Protein AF-0000000075840377 (afdb_homodimer)

Sequence (662 aa):
MPSSASSLLLLLLPPFVTPHAPTPTSLGPVIALLMQPGLLPTESYVPASYVKWLELAGARVVPLSYHATDAEVDALFEQVNGALWSGGDGAVPPAARRLYTRAEEAYLRGDVFPIWGTCDGFEWLMQIAAEEDAVLTSPFDAWNISMPLNFTPAAPHSRALADAALVPVLGTSDRPRLTVLDALSRKSVTMNNHRQGVTPDDFRASSKLTSTFEILSTNRDRNGKEFVSFVEGLGGRPFWGTQWHPEKNIFEQGMQESGLPFEAMHHDSYAVAVSQYFANFFVGLCRGSTHKFLSPASESRALIYNYRTSTAMAPNFSQEYTIADSATAASMPSSASSLLLLLLPPFVTPHAPTPTSLGPVIALLMQPGLLPTESYVPASYVKWLELAGARVVPLSYHATDAEVDALFEQVNGALWSGGDGAVPPAARRLYTRAEEAYLRGDVFPIWGTCDGFEWLMQIAAEEDAVLTSPFDAWNISMPLNFTPAAPHSRALADAALVPVLGTSDRPRLTVLDALSRKSVTMNNHRQGVTPDDFRASSKLTSTFEILSTNRDRNGKEFVSFVEGLGGRPFWGTQWHPEKNIFEQGMQESGLPFEAMHHDSYAVAVSQYFANFFVGLCRGSTHKFLSPASESRALIYNYRTSTAMAPNFSQEYTIADSATAAS

Secondary structure (DSSP, 8-state):
---------------------------PPEEEEEPEE-SSTTEEEEEHHHHHHHHTTT-EEEEE-TT--HHHHHHHHTT-SEEEEPPSSPPPPHHHHHHHHHHHHHHHTT----EEEETHHHHHHHHHHHT-GGG-B----EEEEEE--EE-TTGGG-STTTTTTT-BPP--TTS---BHHHHHHHS--EEEEES-B--HHHHHH-HHHHHHEEEEEEEE-TTS-EEEEEEEESTT--EEEESSBTTHHHH---B-TTSSBSS----SHHHHHHHHHHHHHHHHHHTT-----S-HHHHHHHSGGGS-EE-TTTTT-S-EEEEE-------/---------------------------PPEEEEEPEE-SSTTEEEEEHHHHHHHHTTT-EEEEE-TT--HHHHHHHHTT-SEEEEPPSSPPPPHHHHHHHHHHHHHHHTT----EEEETHHHHHHHHHHHT-GGG-B----EEEEEE--EE-TTGGG-STTTTTTT-BPP--TTS---BHHHHHHHS--EEEEES-B--HHHHHH-HHHHHHEEEEEEEE-TTS-EEEEEEEESTT--EEEESSBTTHHHH---B-TTSSBSS----SHHHHHHHHHHHHHHHHHHTT-----S-HHHHHHHSGGGS-EE-TTTTT-S-EEEEE-------

Nearest PDB structures (foldseek):
  4l7q-assembly1_C  TM=9.167E-01  e=1.833E-32  Danio rerio
  1l9x-assembly3_C  TM=9.030E-01  e=7.098E-33  Homo sapiens
  4l8f-assembly1_C  TM=9.150E-01  e=2.514E-32  Danio rerio
  4l95-assembly3_M  TM=9.082E-01  e=7.645E-31  Danio rerio
  3h2z-assembly1_A-2  TM=5.373E-01  e=4.915E-02  Shigella flexneri 2a str. 2457T

Structure (mmCIF, N/CA/C/O backbone):
data_AF-0000000075840377-model_v1
#
loop_
_entity.id
_entity.type
_entity.pdbx_description
1 polymer 'folate gamma-glutamyl hydrolase'
#
loop_
_atom_site.group_PDB
_atom_site.id
_atom_site.type_symbol
_atom_site.label_atom_id
_atom_site.label_alt_id
_atom_site.label_comp_id
_atom_site.label_asym_id
_atom_site.label_entity_id
_atom_site.label_seq_id
_atom_site.pdbx_PDB_ins_code
_atom_site.Cartn_x
_atom_site.Cartn_y
_atom_site.Cartn_z
_atom_site.occupancy
_atom_site.B_iso_or_equiv
_atom_site.auth_seq_id
_atom_site.auth_comp_id
_atom_site.auth_asym_id
_atom_site.auth_atom_id
_atom_site.pdbx_PDB_model_num
ATOM 1 N N . MET A 1 1 ? 59.031 -18.766 -54.375 1 31.89 1 MET A N 1
ATOM 2 C CA . MET A 1 1 ? 57.625 -18.406 -54.125 1 31.89 1 MET A CA 1
ATOM 3 C C . MET A 1 1 ? 57.406 -17.938 -52.719 1 31.89 1 MET A C 1
ATOM 5 O O . MET A 1 1 ? 57.719 -18.656 -51.75 1 31.89 1 MET A O 1
ATOM 9 N N . PRO A 1 2 ? 57.5 -16.656 -52.438 1 36.53 2 PRO A N 1
ATOM 10 C CA . PRO A 1 2 ? 57.469 -16.016 -51.094 1 36.53 2 PRO A CA 1
ATOM 11 C C . PRO A 1 2 ? 56.125 -16.234 -50.375 1 36.53 2 PRO A C 1
ATOM 13 O O . PRO A 1 2 ? 55.094 -16.359 -51.031 1 36.53 2 PRO A O 1
ATOM 16 N N . SER A 1 3 ? 56.094 -17.031 -49.312 1 34.12 3 SER A N 1
ATOM 17 C CA . SER A 1 3 ? 55.031 -17.406 -48.406 1 34.12 3 SER A CA 1
ATOM 18 C C . SER A 1 3 ? 54.469 -16.172 -47.688 1 34.12 3 SER A C 1
ATOM 20 O O . SER A 1 3 ? 55.188 -15.461 -47 1 34.12 3 SER A O 1
ATOM 22 N N . SER A 1 4 ? 53.594 -15.406 -48.344 1 30.2 4 SER A N 1
ATOM 23 C CA . SER A 1 4 ? 52.938 -14.25 -47.719 1 30.2 4 SER A CA 1
ATOM 24 C C . SER A 1 4 ? 52.125 -14.656 -46.5 1 30.2 4 SER A C 1
ATOM 26 O O . SER A 1 4 ? 51.219 -15.469 -46.594 1 30.2 4 SER A O 1
ATOM 28 N N . ALA A 1 5 ? 52.75 -14.617 -45.312 1 35.06 5 ALA A N 1
ATOM 29 C CA . ALA A 1 5 ? 52.125 -14.812 -44 1 35.06 5 ALA A CA 1
ATOM 30 C C . ALA A 1 5 ? 51 -13.805 -43.781 1 35.06 5 ALA A C 1
ATOM 32 O O . ALA A 1 5 ? 51.25 -12.594 -43.75 1 35.06 5 ALA A O 1
ATOM 33 N N . SER A 1 6 ? 49.781 -14.109 -44.281 1 32.19 6 SER A N 1
ATOM 34 C CA . SER A 1 6 ? 48.625 -13.273 -44 1 32.19 6 SER A CA 1
ATOM 35 C C . SER A 1 6 ? 48.438 -13.109 -42.469 1 32.19 6 SER A C 1
ATOM 37 O O . SER A 1 6 ? 48.375 -14.102 -41.75 1 32.19 6 SER A O 1
ATOM 39 N N . SER A 1 7 ? 48.875 -12.055 -41.906 1 31.17 7 SER A N 1
ATOM 40 C CA . SER A 1 7 ? 48.656 -11.648 -40.531 1 31.17 7 SER A CA 1
ATOM 41 C C . SER A 1 7 ? 47.156 -11.594 -40.219 1 31.17 7 SER A C 1
ATOM 43 O O . SER A 1 7 ? 46.438 -10.82 -40.812 1 31.17 7 SER A O 1
ATOM 45 N N . LEU A 1 8 ? 46.594 -12.742 -39.844 1 31.89 8 LEU A N 1
ATOM 46 C CA . LEU A 1 8 ? 45.25 -12.75 -39.281 1 31.89 8 LEU A CA 1
ATOM 47 C C . LEU A 1 8 ? 45.125 -11.727 -38.156 1 31.89 8 LEU A C 1
ATOM 49 O O . LEU A 1 8 ? 45.781 -11.844 -37.125 1 31.89 8 LEU A O 1
ATOM 53 N N . LEU A 1 9 ? 44.781 -10.5 -38.469 1 31.61 9 LEU A N 1
ATOM 54 C CA . LEU A 1 9 ? 44.375 -9.523 -37.469 1 31.61 9 LEU A CA 1
ATOM 55 C C . LEU A 1 9 ? 43.281 -10.078 -36.594 1 31.61 9 LEU A C 1
ATOM 57 O O . LEU A 1 9 ? 42.156 -10.344 -37.062 1 31.61 9 LEU A O 1
ATOM 61 N N . LEU A 1 10 ? 43.656 -10.781 -35.562 1 30.34 10 LEU A N 1
ATOM 62 C CA . LEU A 1 10 ? 42.719 -11.109 -34.5 1 30.34 10 LEU A CA 1
ATOM 63 C C . LEU A 1 10 ? 42 -9.852 -34 1 30.34 10 LEU A C 1
ATOM 65 O O . LEU A 1 10 ? 42.625 -8.977 -33.375 1 30.34 10 LEU A O 1
ATOM 69 N N . LEU A 1 11 ? 41 -9.414 -34.75 1 31.67 11 LEU A N 1
ATOM 70 C CA . LEU A 1 11 ? 40.156 -8.406 -34.156 1 31.67 11 LEU A CA 1
ATOM 71 C C . LEU A 1 11 ? 39.719 -8.828 -32.75 1 31.67 11 LEU A C 1
ATOM 73 O O . LEU A 1 11 ? 39.031 -9.828 -32.562 1 31.67 11 LEU A O 1
ATOM 77 N N . LEU A 1 12 ? 40.531 -8.523 -31.766 1 32.69 12 LEU A N 1
ATOM 78 C CA . LEU A 1 12 ? 40.094 -8.578 -30.359 1 32.69 12 LEU A CA 1
ATOM 79 C C . LEU A 1 12 ? 38.75 -7.91 -30.188 1 32.69 12 LEU A C 1
ATOM 81 O O . LEU A 1 12 ? 38.625 -6.699 -30.391 1 32.69 12 LEU A O 1
ATOM 85 N N . LEU A 1 13 ? 37.688 -8.633 -30.5 1 33.94 13 LEU A N 1
ATOM 86 C CA . LEU A 1 13 ? 36.406 -8.086 -30.094 1 33.94 13 LEU A CA 1
ATOM 87 C C . LEU A 1 13 ? 36.469 -7.57 -28.656 1 33.94 13 LEU A C 1
ATOM 89 O O . LEU A 1 13 ? 37.062 -8.211 -27.781 1 33.94 13 LEU A O 1
ATOM 93 N N . PRO A 1 14 ? 36.344 -6.266 -28.438 1 35.56 14 PRO A N 1
ATOM 94 C CA . PRO A 1 14 ? 36.312 -5.789 -27.047 1 35.56 14 PRO A CA 1
ATOM 95 C C . PRO A 1 14 ? 35.469 -6.652 -26.125 1 35.56 14 PRO A C 1
ATOM 97 O O . PRO A 1 14 ? 34.531 -7.309 -26.594 1 35.56 14 PRO A O 1
ATOM 100 N N . PRO A 1 15 ? 36.031 -7.035 -25.016 1 32.56 15 PRO A N 1
ATOM 101 C CA . PRO A 1 15 ? 35.219 -7.785 -24.062 1 32.56 15 PRO A CA 1
ATOM 102 C C . PRO A 1 15 ? 33.844 -7.164 -23.859 1 32.56 15 PRO A C 1
ATOM 104 O O . PRO A 1 15 ? 33.688 -5.949 -23.984 1 32.56 15 PRO A O 1
ATOM 107 N N . PHE A 1 16 ? 32.844 -7.812 -24.25 1 30.39 16 PHE A N 1
ATOM 108 C CA . PHE A 1 16 ? 31.5 -7.441 -23.828 1 30.39 16 PHE A CA 1
ATOM 109 C C . PHE A 1 16 ? 31.484 -6.98 -22.391 1 30.39 16 PHE A C 1
ATOM 111 O O . PHE A 1 16 ? 31.797 -7.758 -21.484 1 30.39 16 PHE A O 1
ATOM 118 N N . VAL A 1 17 ? 31.719 -5.707 -22.125 1 32.12 17 VAL A N 1
ATOM 119 C CA . VAL A 1 17 ? 31.422 -5.199 -20.797 1 32.12 17 VAL A CA 1
ATOM 120 C C . VAL A 1 17 ? 30.062 -5.734 -20.328 1 32.12 17 VAL A C 1
ATOM 122 O O . VAL A 1 17 ? 29.047 -5.512 -20.984 1 32.12 17 VAL A O 1
ATOM 125 N N . THR A 1 18 ? 30.031 -6.777 -19.672 1 31.02 18 THR A N 1
ATOM 126 C CA . THR A 1 18 ? 28.812 -7.176 -18.984 1 31.02 18 THR A CA 1
ATOM 127 C C . THR A 1 18 ? 28.156 -5.977 -18.297 1 31.02 18 THR A C 1
ATOM 129 O O . THR A 1 18 ? 28.812 -5.27 -17.531 1 31.02 18 THR A O 1
ATOM 132 N N . PRO A 1 19 ? 27.281 -5.363 -18.922 1 33.09 19 PRO A N 1
ATOM 133 C CA . PRO A 1 19 ? 26.656 -4.285 -18.141 1 33.09 19 PRO A CA 1
ATOM 134 C C . PRO A 1 19 ? 26.484 -4.641 -16.672 1 33.09 19 PRO A C 1
ATOM 136 O O . PRO A 1 19 ? 25.969 -5.711 -16.344 1 33.09 19 PRO A O 1
ATOM 139 N N . HIS A 1 20 ? 27.469 -4.379 -15.875 1 34.56 20 HIS A N 1
ATOM 140 C CA . HIS A 1 20 ? 27.203 -4.457 -14.445 1 34.56 20 HIS A CA 1
ATOM 141 C C . HIS A 1 20 ? 25.781 -4.02 -14.125 1 34.56 20 HIS A C 1
ATOM 143 O O . HIS A 1 20 ? 25.328 -2.963 -14.586 1 34.56 20 HIS A O 1
ATOM 149 N N . ALA A 1 21 ? 24.891 -4.938 -13.977 1 39.38 21 ALA A N 1
ATOM 150 C CA . ALA A 1 21 ? 23.562 -4.582 -13.5 1 39.38 21 ALA A CA 1
ATOM 151 C C . ALA A 1 21 ? 23.625 -3.41 -12.523 1 39.38 21 ALA A C 1
ATOM 153 O O . ALA A 1 21 ? 24.422 -3.406 -11.594 1 39.38 21 ALA A O 1
ATOM 154 N N . PRO A 1 22 ? 23.219 -2.23 -12.898 1 40.12 22 PRO A N 1
ATOM 155 C CA . PRO A 1 22 ? 23.234 -1.128 -11.938 1 40.12 22 PRO A CA 1
ATOM 156 C C . PRO A 1 22 ? 22.891 -1.574 -10.516 1 40.12 22 PRO A C 1
ATOM 158 O O . PRO A 1 22 ? 22.109 -2.512 -10.336 1 40.12 22 PRO A O 1
ATOM 161 N N . THR A 1 23 ? 23.859 -1.555 -9.531 1 45.62 23 THR A N 1
ATOM 162 C CA . THR A 1 23 ? 23.719 -1.755 -8.094 1 45.62 23 THR A CA 1
ATOM 163 C C . THR A 1 23 ? 22.312 -1.366 -7.633 1 45.62 23 THR A C 1
ATOM 165 O O . THR A 1 23 ? 21.844 -0.27 -7.93 1 45.62 23 THR A O 1
ATOM 168 N N . PRO A 1 24 ? 21.453 -2.299 -7.441 1 49.19 24 PRO A N 1
ATOM 169 C CA . PRO A 1 24 ? 20.172 -2.01 -6.801 1 49.19 24 PRO A CA 1
ATOM 170 C C . PRO A 1 24 ? 20.281 -0.931 -5.727 1 49.19 24 PRO A C 1
ATOM 172 O O . PRO A 1 24 ? 20.812 -1.185 -4.641 1 49.19 24 PRO A O 1
ATOM 175 N N . THR A 1 25 ? 20.984 0.153 -5.93 1 50.94 25 THR A N 1
ATOM 176 C CA . THR A 1 25 ? 21.328 1.133 -4.906 1 50.94 25 THR A CA 1
ATOM 177 C C . THR A 1 25 ? 20.078 1.659 -4.215 1 50.94 25 THR A C 1
ATOM 179 O O . THR A 1 25 ? 20.172 2.387 -3.225 1 50.94 25 THR A O 1
ATOM 182 N N . SER A 1 26 ? 18.859 1.736 -4.691 1 63.12 26 SER A N 1
ATOM 183 C CA . SER A 1 26 ? 18.266 2.932 -4.113 1 63.12 26 SER A CA 1
ATOM 184 C C . SER A 1 26 ? 17.141 2.572 -3.143 1 63.12 26 SER A C 1
ATOM 186 O O . SER A 1 26 ? 16.141 1.982 -3.539 1 63.12 26 SER A O 1
ATOM 188 N N . LEU A 1 27 ? 17.5 2.332 -1.897 1 78.69 27 LEU A N 1
ATOM 189 C CA . LEU A 1 27 ? 16.484 2.293 -0.844 1 78.69 27 LEU A CA 1
ATOM 190 C C . LEU A 1 27 ? 15.523 3.469 -0.972 1 78.69 27 LEU A C 1
ATOM 192 O O . LEU A 1 27 ? 15.836 4.465 -1.624 1 78.69 27 LEU A O 1
ATOM 196 N N . GLY A 1 28 ? 14.32 3.176 -0.575 1 87.69 28 GLY A N 1
ATOM 197 C CA . GLY A 1 28 ? 13.352 4.258 -0.518 1 87.69 28 GLY A CA 1
ATOM 198 C C . GLY A 1 28 ? 13.734 5.355 0.459 1 87.69 28 GLY A C 1
ATOM 199 O O . GLY A 1 28 ? 14.609 5.156 1.307 1 87.69 28 GLY A O 1
ATOM 200 N N . PRO A 1 29 ? 13.172 6.496 0.31 1 94.06 29 PRO A N 1
ATOM 201 C CA . PRO A 1 29 ? 13.445 7.582 1.251 1 94.06 29 PRO A CA 1
ATOM 202 C C . PRO A 1 29 ? 13.031 7.246 2.682 1 94.06 29 PRO A C 1
ATOM 204 O O . PRO A 1 29 ? 12.211 6.355 2.896 1 94.06 29 PRO A O 1
ATOM 207 N N . VAL A 1 30 ? 13.68 7.891 3.604 1 96.38 30 VAL A N 1
ATOM 208 C CA . VAL A 1 30 ? 13.352 7.738 5.016 1 96.38 30 VAL A CA 1
ATOM 209 C C . VAL A 1 30 ? 12.57 8.961 5.496 1 96.38 30 VAL A C 1
ATOM 211 O O . VAL A 1 30 ? 13.031 10.094 5.363 1 96.38 30 VAL A O 1
ATOM 214 N N . ILE A 1 31 ? 11.398 8.734 6.023 1 98.5 31 ILE A N 1
ATOM 215 C CA . ILE A 1 31 ? 10.5 9.836 6.383 1 98.5 31 ILE A CA 1
ATOM 216 C C . ILE A 1 31 ? 10.273 9.836 7.891 1 98.5 31 ILE A C 1
ATOM 218 O O . ILE A 1 31 ? 9.977 8.797 8.484 1 98.5 31 ILE A O 1
ATOM 222 N N . ALA A 1 32 ? 10.438 10.977 8.547 1 98.88 32 ALA A N 1
ATOM 223 C CA . ALA A 1 32 ? 10.102 11.133 9.953 1 98.88 32 ALA A CA 1
ATOM 224 C C . ALA A 1 32 ? 8.586 11.211 10.156 1 98.88 32 ALA A C 1
ATOM 226 O O . ALA A 1 32 ? 7.906 12 9.5 1 98.88 32 ALA A O 1
ATOM 227 N N . LEU A 1 33 ? 8.117 10.375 10.969 1 98.88 33 LEU A N 1
ATOM 228 C CA . LEU A 1 33 ? 6.703 10.391 11.32 1 98.88 33 LEU A CA 1
ATOM 229 C C . LEU A 1 33 ? 6.5 10.984 12.719 1 98.88 33 LEU A C 1
ATOM 231 O O . LEU A 1 33 ? 6.785 10.328 13.719 1 98.88 33 LEU A O 1
ATOM 235 N N . LEU A 1 34 ? 6.043 12.234 12.727 1 98.81 34 LEU A N 1
ATOM 236 C CA . LEU A 1 34 ? 5.777 12.914 14 1 98.81 34 LEU A CA 1
ATOM 237 C C . LEU A 1 34 ? 4.508 12.375 14.641 1 98.81 34 LEU A C 1
ATOM 239 O O . LEU A 1 34 ? 3.426 12.453 14.055 1 98.81 34 LEU A O 1
ATOM 243 N N . MET A 1 35 ? 4.672 11.914 15.844 1 98.25 35 MET A N 1
ATOM 244 C CA . MET A 1 35 ? 3.631 11.148 16.516 1 98.25 35 MET A CA 1
ATOM 245 C C . MET A 1 35 ? 2.766 12.062 17.391 1 98.25 35 MET A C 1
ATOM 247 O O . MET A 1 35 ? 2.994 13.273 17.453 1 98.25 35 MET A O 1
ATOM 251 N N . GLN A 1 36 ? 1.737 11.516 17.938 1 97.81 36 GLN A N 1
ATOM 252 C CA . GLN A 1 36 ? 0.821 12.172 18.859 1 97.81 36 GLN A CA 1
ATOM 253 C C . GLN A 1 36 ? 1.121 11.773 20.297 1 97.81 36 GLN A C 1
ATOM 255 O O . GLN A 1 36 ? 1.769 10.758 20.547 1 97.81 36 GLN A O 1
ATOM 260 N N . PRO A 1 37 ? 0.67 12.609 21.25 1 96.31 37 PRO A N 1
ATOM 261 C CA . PRO A 1 37 ? 0.917 12.227 22.641 1 96.31 37 PRO A CA 1
ATOM 262 C C . PRO A 1 37 ? 0.154 10.969 23.047 1 96.31 37 PRO A C 1
ATOM 264 O O . PRO A 1 37 ? -1.011 10.805 22.688 1 96.31 37 PRO A O 1
ATOM 267 N N . GLY A 1 38 ? 0.853 10.109 23.734 1 92.69 38 GLY A N 1
ATOM 268 C CA . GLY A 1 38 ? 0.235 8.891 24.25 1 92.69 38 GLY A CA 1
ATOM 269 C C . GLY A 1 38 ? -0.585 9.117 25.5 1 92.69 38 GLY A C 1
ATOM 270 O O . GLY A 1 38 ? -0.9 10.258 25.844 1 92.69 38 GLY A O 1
ATOM 271 N N . LEU A 1 39 ? -1.048 7.977 26.047 1 88.31 39 LEU A N 1
ATOM 272 C CA . LEU A 1 39 ? -1.848 8.031 27.266 1 88.31 39 LEU A CA 1
ATOM 273 C C . LEU A 1 39 ? -1.008 8.508 28.438 1 88.31 39 LEU A C 1
ATOM 275 O O . LEU A 1 39 ? -1.502 9.234 29.312 1 88.31 39 LEU A O 1
ATOM 279 N N . LEU A 1 40 ? 0.258 8.086 28.422 1 88.31 40 LEU A N 1
ATOM 280 C CA . LEU A 1 40 ? 1.198 8.539 29.438 1 88.31 40 LEU A CA 1
ATOM 281 C C . LEU A 1 40 ? 2.008 9.727 28.938 1 88.31 40 LEU A C 1
ATOM 283 O O . LEU A 1 40 ? 2.285 9.836 27.734 1 88.31 40 LEU A O 1
ATOM 287 N N . PRO A 1 41 ? 2.377 10.586 29.812 1 85.94 41 PRO A N 1
ATOM 288 C CA . PRO A 1 41 ? 3.096 11.797 29.422 1 85.94 41 PRO A CA 1
ATOM 289 C C . PRO A 1 41 ? 4.43 11.5 28.734 1 85.94 41 PRO A C 1
ATOM 291 O O . PRO A 1 41 ? 4.973 12.359 28.047 1 85.94 41 PRO A O 1
ATOM 294 N N . THR A 1 42 ? 4.914 10.422 28.891 1 88.12 42 THR A N 1
ATOM 295 C CA . THR A 1 42 ? 6.215 10.094 28.312 1 88.12 42 THR A CA 1
ATOM 296 C C . THR A 1 42 ? 6.066 9.117 27.156 1 88.12 42 THR A C 1
ATOM 298 O O . THR A 1 42 ? 6.996 8.375 26.844 1 88.12 42 THR A O 1
ATOM 301 N N . GLU A 1 43 ? 4.844 9.148 26.641 1 93.25 43 GLU A N 1
ATOM 302 C CA . GLU A 1 43 ? 4.59 8.227 25.531 1 93.25 43 GLU A CA 1
ATOM 303 C C . GLU A 1 43 ? 4.062 8.961 24.312 1 93.25 43 GLU A C 1
ATOM 305 O O . GLU A 1 43 ? 3.408 10 24.438 1 93.25 43 GLU A O 1
ATOM 310 N N . SER A 1 44 ? 4.457 8.516 23.219 1 96.88 44 SER A N 1
ATOM 311 C CA . SER A 1 44 ? 3.891 8.93 21.938 1 96.88 44 SER A CA 1
ATOM 312 C C . SER A 1 44 ? 3.312 7.738 21.188 1 96.88 44 SER A C 1
ATOM 314 O O . SER A 1 44 ? 3.785 6.609 21.328 1 96.88 44 SER A O 1
ATOM 316 N N . TYR A 1 45 ? 2.293 7.988 20.422 1 96.31 45 TYR A N 1
ATOM 317 C CA . TYR A 1 45 ? 1.704 6.895 19.672 1 96.31 45 TYR A CA 1
ATOM 318 C C . TYR A 1 45 ? 1.343 7.344 18.25 1 96.31 45 TYR A C 1
ATOM 320 O O . TYR A 1 45 ? 1.255 8.547 17.984 1 96.31 45 TYR A O 1
ATOM 328 N N . VAL A 1 46 ? 1.194 6.387 17.375 1 97.06 46 VAL A N 1
ATOM 329 C CA . VAL A 1 46 ? 0.717 6.648 16.016 1 97.06 46 VAL A CA 1
ATOM 330 C C . VAL A 1 46 ? 0.022 5.406 15.469 1 97.06 46 VAL A C 1
ATOM 332 O O . VAL A 1 46 ? 0.474 4.281 15.695 1 97.06 46 VAL A O 1
ATOM 335 N N . PRO A 1 47 ? -1.151 5.594 14.859 1 96.12 47 PRO A N 1
ATOM 336 C CA . PRO A 1 47 ? -1.734 4.453 14.141 1 96.12 47 PRO A CA 1
ATOM 337 C C . PRO A 1 47 ? -0.801 3.887 13.07 1 96.12 47 PRO A C 1
ATOM 339 O O . PRO A 1 47 ? -0.118 4.645 12.375 1 96.12 47 PRO A O 1
ATOM 342 N N . ALA A 1 48 ? -0.796 2.551 12.914 1 94.69 48 ALA A N 1
ATOM 343 C CA . ALA A 1 48 ? 0.068 1.875 11.945 1 94.69 48 ALA A CA 1
ATOM 344 C C . ALA A 1 48 ? -0.312 2.242 10.516 1 94.69 48 ALA A C 1
ATOM 346 O O . ALA A 1 48 ? 0.481 2.062 9.586 1 94.69 48 ALA A O 1
ATOM 347 N N . SER A 1 49 ? -1.524 2.734 10.328 1 96.19 49 SER A N 1
ATOM 348 C CA . SER A 1 49 ? -1.981 3.119 8.992 1 96.19 49 SER A CA 1
ATOM 349 C C . SER A 1 49 ? -1.085 4.195 8.391 1 96.19 49 SER A C 1
ATOM 351 O O . SER A 1 49 ? -0.873 4.227 7.176 1 96.19 49 SER A O 1
ATOM 353 N N . TYR A 1 50 ? -0.527 5.102 9.227 1 98.38 50 TYR A N 1
ATOM 354 C CA . TYR A 1 50 ? 0.385 6.125 8.727 1 98.38 50 TYR A CA 1
ATOM 355 C C . TYR A 1 50 ? 1.672 5.496 8.203 1 98.38 50 TYR A C 1
ATOM 357 O O . TYR A 1 50 ? 2.201 5.914 7.168 1 98.38 50 TYR A O 1
ATOM 365 N N . VAL A 1 51 ? 2.156 4.535 8.953 1 97.19 51 VAL A N 1
ATOM 366 C CA . VAL A 1 51 ? 3.369 3.83 8.555 1 97.19 51 VAL A CA 1
ATOM 367 C C . VAL A 1 51 ? 3.129 3.096 7.234 1 97.19 51 VAL A C 1
ATOM 369 O O . VAL A 1 51 ? 3.9 3.246 6.285 1 97.19 51 VAL A O 1
ATOM 372 N N . LYS A 1 52 ? 2.061 2.387 7.191 1 96.31 52 LYS A N 1
ATOM 373 C CA . LYS A 1 52 ? 1.73 1.604 6.004 1 96.31 52 LYS A CA 1
ATOM 374 C C . LYS A 1 52 ? 1.494 2.508 4.797 1 96.31 52 LYS A C 1
ATOM 376 O O . LYS A 1 52 ? 1.815 2.139 3.664 1 96.31 52 LYS A O 1
ATOM 381 N N . TRP A 1 53 ? 0.939 3.631 5.047 1 98.25 53 TRP A N 1
ATOM 382 C CA . TRP A 1 53 ? 0.656 4.582 3.979 1 98.25 53 TRP A CA 1
ATOM 383 C C . TRP A 1 53 ? 1.946 5.086 3.344 1 98.25 53 TRP A C 1
ATOM 385 O O . TRP A 1 53 ? 2.045 5.191 2.119 1 98.25 53 TRP A O 1
ATOM 395 N N . LEU A 1 54 ? 2.9 5.359 4.121 1 98.12 54 LEU A N 1
ATOM 396 C CA . LEU A 1 54 ? 4.199 5.77 3.602 1 98.12 54 LEU A CA 1
ATOM 397 C C . LEU A 1 54 ? 4.902 4.605 2.912 1 98.12 54 LEU A C 1
ATOM 399 O O . LEU A 1 54 ? 5.48 4.773 1.836 1 98.12 54 LEU A O 1
ATOM 403 N N . GLU A 1 55 ? 4.742 3.451 3.465 1 96.31 55 GLU A N 1
ATOM 404 C CA . GLU A 1 55 ? 5.422 2.273 2.934 1 96.31 55 GLU A CA 1
ATOM 405 C C . GLU A 1 55 ? 4.855 1.878 1.572 1 96.31 55 GLU A C 1
ATOM 407 O O . GLU A 1 55 ? 5.586 1.388 0.708 1 96.31 55 GLU A O 1
ATOM 412 N N . LEU A 1 56 ? 3.592 2.062 1.435 1 97 56 LEU A N 1
ATOM 413 C CA . LEU A 1 56 ? 3.006 1.61 0.177 1 97 56 LEU A CA 1
ATOM 414 C C . LEU A 1 56 ? 3.592 2.381 -1.002 1 97 56 LEU A C 1
ATOM 416 O O . LEU A 1 56 ? 3.482 1.943 -2.15 1 97 56 LEU A O 1
ATOM 420 N N . ALA A 1 57 ? 4.152 3.512 -0.663 1 96.81 57 ALA A N 1
ATOM 421 C CA . ALA A 1 57 ? 4.789 4.297 -1.718 1 96.81 57 ALA A CA 1
ATOM 422 C C . ALA A 1 57 ? 6.301 4.086 -1.721 1 96.81 57 ALA A C 1
ATOM 424 O O . ALA A 1 57 ? 7.031 4.801 -2.406 1 96.81 57 ALA A O 1
ATOM 425 N N . GLY A 1 58 ? 6.797 3.176 -0.92 1 94 58 GLY A N 1
ATOM 426 C CA . GLY A 1 58 ? 8.188 2.756 -0.981 1 94 58 GLY A CA 1
ATOM 427 C C . GLY A 1 58 ? 9.062 3.428 0.063 1 94 58 GLY A C 1
ATOM 428 O O . GLY A 1 58 ? 10.289 3.295 0.033 1 94 58 GLY A O 1
ATOM 429 N N . ALA A 1 59 ? 8.445 4.133 0.94 1 96.25 59 ALA A N 1
ATOM 430 C CA . ALA A 1 59 ? 9.227 4.82 1.962 1 96.25 59 ALA A CA 1
ATOM 431 C C . ALA A 1 59 ? 9.508 3.904 3.15 1 96.25 59 ALA A C 1
ATOM 433 O O . ALA A 1 59 ? 8.867 2.859 3.297 1 96.25 59 ALA A O 1
ATOM 434 N N . ARG A 1 60 ? 10.5 4.258 3.836 1 94.62 60 ARG A N 1
ATOM 435 C CA . ARG A 1 60 ? 10.758 3.738 5.176 1 94.62 60 ARG A CA 1
ATOM 436 C C . ARG A 1 60 ? 10.484 4.801 6.234 1 94.62 60 ARG A C 1
ATOM 438 O O . ARG A 1 60 ? 10.508 6 5.941 1 94.62 60 ARG A O 1
ATOM 445 N N . VAL A 1 61 ? 10.227 4.34 7.457 1 97.25 61 VAL A N 1
ATOM 446 C CA . VAL A 1 61 ? 9.656 5.289 8.414 1 97.25 61 VAL A CA 1
ATOM 447 C C . VAL A 1 61 ? 10.516 5.32 9.68 1 97.25 61 VAL A C 1
ATOM 449 O O . VAL A 1 61 ? 10.906 4.27 10.195 1 97.25 61 VAL A O 1
ATOM 452 N N . VAL A 1 62 ? 10.781 6.465 10.156 1 97.75 62 VAL A N 1
ATOM 453 C CA . VAL A 1 62 ? 11.383 6.691 11.461 1 97.75 62 VAL A CA 1
ATOM 454 C C . VAL A 1 62 ? 10.406 7.445 12.359 1 97.75 62 VAL A C 1
ATOM 456 O O . VAL A 1 62 ? 9.906 8.508 11.984 1 97.75 62 VAL A O 1
ATOM 459 N N . PRO A 1 63 ? 10.172 6.906 13.547 1 97.81 63 PRO A N 1
ATOM 460 C CA . PRO A 1 63 ? 9.289 7.641 14.461 1 97.81 63 PRO A CA 1
ATOM 461 C C . PRO A 1 63 ? 9.969 8.859 15.086 1 97.81 63 PRO A C 1
ATOM 463 O O . PRO A 1 63 ? 11.164 8.812 15.398 1 97.81 63 PRO A O 1
ATOM 466 N N . LEU A 1 64 ? 9.266 9.867 15.148 1 98 64 LEU A N 1
ATOM 467 C CA . LEU A 1 64 ? 9.656 11.055 15.898 1 98 64 LEU A CA 1
ATOM 468 C C . LEU A 1 64 ? 8.664 11.344 17.016 1 98 64 LEU A C 1
ATOM 470 O O . LEU A 1 64 ? 7.492 11.617 16.75 1 98 64 LEU A O 1
ATOM 474 N N . SER A 1 65 ? 9.195 11.352 18.188 1 97.5 65 SER A N 1
ATOM 475 C CA . SER A 1 65 ? 8.352 11.477 19.375 1 97.5 65 SER A CA 1
ATOM 476 C C . SER A 1 65 ? 7.648 12.828 19.406 1 97.5 65 SER A C 1
ATOM 478 O O . SER A 1 65 ? 8.227 13.852 19.016 1 97.5 65 SER A O 1
ATOM 480 N N . TYR A 1 66 ? 6.422 12.82 19.938 1 97.75 66 TYR A N 1
ATOM 481 C CA . TYR A 1 66 ? 5.676 14.039 20.219 1 97.75 66 TYR A CA 1
ATOM 482 C C . TYR A 1 66 ? 6.457 14.961 21.141 1 97.75 66 TYR A C 1
ATOM 484 O O . TYR A 1 66 ? 6.348 16.188 21.062 1 97.75 66 TYR A O 1
ATOM 492 N N . HIS A 1 67 ? 7.285 14.422 21.969 1 96.69 67 HIS A N 1
ATOM 493 C CA . HIS A 1 67 ? 7.988 15.148 23.016 1 96.69 67 HIS A CA 1
ATOM 494 C C . HIS A 1 67 ? 9.461 15.352 22.656 1 96.69 67 HIS A C 1
ATOM 496 O O . HIS A 1 67 ? 10.273 15.695 23.516 1 96.69 67 HIS A O 1
ATOM 502 N N . ALA A 1 68 ? 9.766 15.109 21.453 1 96.94 68 ALA A N 1
ATOM 503 C CA . ALA A 1 68 ? 11.156 15.25 21.047 1 96.94 68 ALA A CA 1
ATOM 504 C C . ALA A 1 68 ? 11.68 16.656 21.328 1 96.94 68 ALA A C 1
ATOM 506 O O . ALA A 1 68 ? 10.961 17.641 21.125 1 96.94 68 ALA A O 1
ATOM 507 N N . THR A 1 69 ? 12.93 16.719 21.781 1 96.44 69 THR A N 1
ATOM 508 C CA . THR A 1 69 ? 13.594 18 22.016 1 96.44 69 THR A CA 1
ATOM 509 C C . THR A 1 69 ? 14.07 18.609 20.703 1 96.44 69 THR A C 1
ATOM 511 O O . THR A 1 69 ? 14.141 17.922 19.688 1 96.44 69 THR A O 1
ATOM 514 N N . ASP A 1 70 ? 14.406 19.875 20.766 1 97.81 70 ASP A N 1
ATOM 515 C CA . ASP A 1 70 ? 14.961 20.547 19.594 1 97.81 70 ASP A CA 1
ATOM 516 C C . ASP A 1 70 ? 16.203 19.828 19.078 1 97.81 70 ASP A C 1
ATOM 518 O O . ASP A 1 70 ? 16.406 19.688 17.875 1 97.81 70 ASP A O 1
ATOM 522 N N . ALA A 1 71 ? 17.031 19.391 20 1 97.31 71 ALA A N 1
ATOM 523 C CA . ALA A 1 71 ? 18.266 18.703 19.625 1 97.31 71 ALA A CA 1
ATOM 524 C C . ALA A 1 71 ? 17.969 17.391 18.906 1 97.31 71 ALA A C 1
ATOM 526 O O . ALA A 1 71 ? 18.641 17.047 17.938 1 97.31 71 ALA A O 1
ATOM 527 N N . GLU A 1 72 ? 17.016 16.688 19.375 1 96.25 72 GLU A N 1
ATOM 528 C CA . GLU A 1 72 ? 16.609 15.445 18.734 1 96.25 72 GLU A CA 1
ATOM 529 C C . GLU A 1 72 ? 16.062 15.695 17.328 1 96.25 72 GLU A C 1
ATOM 531 O O . GLU A 1 72 ? 16.359 14.945 16.391 1 96.25 72 GLU A O 1
ATOM 536 N N . VAL A 1 73 ? 15.258 16.734 17.188 1 98.31 73 VAL A N 1
ATOM 537 C CA . VAL A 1 73 ? 14.688 17.094 15.898 1 98.31 73 VAL A CA 1
ATOM 538 C C . VAL A 1 73 ? 15.805 17.469 14.93 1 98.31 73 VAL A C 1
ATOM 540 O O . VAL A 1 73 ? 15.82 17.016 13.789 1 98.31 73 VAL A O 1
ATOM 543 N N . ASP A 1 74 ? 16.734 18.297 15.398 1 98.06 74 ASP A N 1
ATOM 544 C CA . ASP A 1 74 ? 17.844 18.734 14.555 1 98.06 74 ASP A CA 1
ATOM 545 C C . ASP A 1 74 ? 18.672 17.547 14.078 1 98.06 74 ASP A C 1
ATOM 547 O O . ASP A 1 74 ? 19.078 17.484 12.914 1 98.06 74 ASP A O 1
ATOM 551 N N . ALA A 1 75 ? 18.938 16.672 14.961 1 96.44 75 ALA A N 1
ATOM 552 C CA . ALA A 1 75 ? 19.75 15.5 14.625 1 96.44 75 ALA A CA 1
ATOM 553 C C . ALA A 1 75 ? 19.031 14.633 13.586 1 96.44 75 ALA A C 1
ATOM 555 O O . ALA A 1 75 ? 19.672 14.133 12.656 1 96.44 75 ALA A O 1
ATOM 556 N N . LEU A 1 76 ? 17.797 14.469 13.758 1 97.62 76 LEU A N 1
ATOM 557 C CA . LEU A 1 76 ? 17.047 13.617 12.852 1 97.62 76 LEU A CA 1
ATOM 558 C C . LEU A 1 76 ? 16.844 14.305 11.5 1 97.62 76 LEU A C 1
ATOM 560 O O . LEU A 1 76 ? 16.859 13.656 10.461 1 97.62 76 LEU A O 1
ATOM 564 N N . PHE A 1 77 ? 16.641 15.594 11.539 1 98.25 77 PHE A N 1
ATOM 565 C CA . PHE A 1 77 ? 16.359 16.375 10.352 1 98.25 77 PHE A CA 1
ATOM 566 C C . PHE A 1 77 ? 17.422 16.156 9.281 1 98.25 77 PHE A C 1
ATOM 568 O O . PHE A 1 77 ? 17.109 16.047 8.094 1 98.25 77 PHE A O 1
ATOM 575 N N . GLU A 1 78 ? 18.594 16.031 9.648 1 96.69 78 GLU A N 1
ATOM 576 C CA . GLU A 1 78 ? 19.719 15.898 8.719 1 96.69 78 GLU A CA 1
ATOM 577 C C . GLU A 1 78 ? 19.75 14.508 8.094 1 96.69 78 GLU A C 1
ATOM 579 O O . GLU A 1 78 ? 20.453 14.281 7.098 1 96.69 78 GLU A O 1
ATOM 584 N N . GLN A 1 79 ? 18.938 13.695 8.633 1 97.19 79 GLN A N 1
ATOM 585 C CA . GLN A 1 79 ? 19.109 12.289 8.281 1 97.19 79 GLN A CA 1
ATOM 586 C C . GLN A 1 79 ? 17.875 11.75 7.555 1 97.19 79 GLN A C 1
ATOM 588 O O . GLN A 1 79 ? 17.922 10.672 6.957 1 97.19 79 GLN A O 1
ATOM 593 N N . VAL A 1 80 ? 16.828 12.438 7.57 1 98.06 80 VAL A N 1
ATOM 594 C CA . VAL A 1 80 ? 15.594 11.953 6.965 1 98.06 80 VAL A CA 1
ATOM 595 C C . VAL A 1 80 ? 15.234 12.828 5.762 1 98.06 80 VAL A C 1
ATOM 597 O O . VAL A 1 80 ? 15.758 13.93 5.609 1 98.06 80 VAL A O 1
ATOM 600 N N . ASN A 1 81 ? 14.32 12.359 4.93 1 97.56 81 ASN A N 1
ATOM 601 C CA . ASN A 1 81 ? 14.086 12.953 3.613 1 97.56 81 ASN A CA 1
ATOM 602 C C . ASN A 1 81 ? 12.789 13.75 3.576 1 97.56 81 ASN A C 1
ATOM 604 O O . ASN A 1 81 ? 12.461 14.359 2.557 1 97.56 81 ASN A O 1
ATOM 608 N N . GLY A 1 82 ? 12.047 13.805 4.578 1 98.56 82 GLY A N 1
ATOM 609 C CA . GLY A 1 82 ? 10.781 14.492 4.766 1 98.56 82 GLY A CA 1
ATOM 610 C C . GLY A 1 82 ? 10.078 14.117 6.059 1 98.56 82 GLY A C 1
ATOM 611 O O . GLY A 1 82 ? 10.625 13.367 6.871 1 98.56 82 GLY A O 1
ATOM 612 N N . ALA A 1 83 ? 8.898 14.719 6.258 1 98.94 83 ALA A N 1
ATOM 613 C CA . ALA A 1 83 ? 8.18 14.43 7.5 1 98.94 83 ALA A CA 1
ATOM 614 C C . ALA A 1 83 ? 6.672 14.398 7.266 1 98.94 83 ALA A C 1
ATOM 616 O O . ALA A 1 83 ? 6.141 15.188 6.488 1 98.94 83 ALA A O 1
ATOM 617 N N . LEU A 1 84 ? 6.094 13.445 7.863 1 98.94 84 LEU A N 1
ATOM 618 C CA . LEU A 1 84 ? 4.637 13.375 7.961 1 98.94 84 LEU A CA 1
ATOM 619 C C . LEU A 1 84 ? 4.176 13.633 9.391 1 98.94 84 LEU A C 1
ATOM 621 O O . LEU A 1 84 ? 4.703 13.047 10.336 1 98.94 84 LEU A O 1
ATOM 625 N N . TRP A 1 85 ? 3.283 14.602 9.531 1 98.88 85 TRP A N 1
ATOM 626 C CA . TRP A 1 85 ? 2.672 14.906 10.82 1 98.88 85 TRP A CA 1
ATOM 627 C C . TRP A 1 85 ? 1.3 14.25 10.938 1 98.88 85 TRP A C 1
ATOM 629 O O . TRP A 1 85 ? 0.378 14.586 10.188 1 98.88 85 TRP A O 1
ATOM 639 N N . SER A 1 86 ? 1.158 13.328 11.914 1 98.5 86 SER A N 1
ATOM 640 C CA . SER A 1 86 ? -0.044 12.508 12.016 1 98.5 86 SER A CA 1
ATOM 641 C C . SER A 1 86 ? -1.204 13.305 12.609 1 98.5 86 SER A C 1
ATOM 643 O O . SER A 1 86 ? -1.003 14.383 13.172 1 98.5 86 SER A O 1
ATOM 645 N N . GLY A 1 87 ? -2.404 12.781 12.398 1 97.94 87 GLY A N 1
ATOM 646 C CA . GLY A 1 87 ? -3.584 13.312 13.062 1 97.94 87 GLY A CA 1
ATOM 647 C C . GLY A 1 87 ? -3.697 12.891 14.516 1 97.94 87 GLY A C 1
ATOM 648 O O . GLY A 1 87 ? -2.99 11.984 14.961 1 97.94 87 GLY A O 1
ATOM 649 N N . GLY A 1 88 ? -4.605 13.492 15.172 1 96.38 88 GLY A N 1
ATOM 650 C CA . GLY A 1 88 ? -4.84 13.312 16.594 1 96.38 88 GLY A CA 1
ATOM 651 C C . GLY A 1 88 ? -5.543 14.484 17.234 1 96.38 88 GLY A C 1
ATOM 652 O O . GLY A 1 88 ? -6.445 15.086 16.641 1 96.38 88 GLY A O 1
ATOM 653 N N . ASP A 1 89 ? -5.195 14.656 18.5 1 94.12 89 ASP A N 1
ATOM 654 C CA . ASP A 1 89 ? -5.828 15.75 19.234 1 94.12 89 ASP A CA 1
ATOM 655 C C . ASP A 1 89 ? -4.82 16.469 20.141 1 94.12 89 ASP A C 1
ATOM 657 O O . ASP A 1 89 ? -5.199 17.125 21.109 1 94.12 89 ASP A O 1
ATOM 661 N N . GLY A 1 90 ? -3.605 16.359 19.797 1 95.38 90 GLY A N 1
ATOM 662 C CA . GLY A 1 90 ? -2.566 17 20.594 1 95.38 90 GLY A CA 1
ATOM 663 C C . GLY A 1 90 ? -2.371 18.469 20.234 1 95.38 90 GLY A C 1
ATOM 664 O O . GLY A 1 90 ? -2.611 18.875 19.094 1 95.38 90 GLY A O 1
ATOM 665 N N . ALA A 1 91 ? -1.931 19.234 21.25 1 96.75 91 ALA A N 1
ATOM 666 C CA . ALA A 1 91 ? -1.505 20.594 20.984 1 96.75 91 ALA A CA 1
ATOM 667 C C . ALA A 1 91 ? -0.24 20.625 20.125 1 96.75 91 ALA A C 1
ATOM 669 O O . ALA A 1 91 ? 0.443 19.609 19.984 1 96.75 91 ALA A O 1
ATOM 670 N N . VAL A 1 92 ? 0.026 21.797 19.5 1 98.31 92 VAL A N 1
ATOM 671 C CA . VAL A 1 92 ? 1.248 21.906 18.719 1 98.31 92 VAL A CA 1
ATOM 672 C C . VAL A 1 92 ? 2.459 21.594 19.594 1 98.31 92 VAL A C 1
ATOM 674 O O . VAL A 1 92 ? 2.725 22.281 20.562 1 98.31 92 VAL A O 1
ATOM 677 N N . PRO A 1 93 ? 3.16 20.578 19.25 1 97.62 93 PRO A N 1
ATOM 678 C CA . PRO A 1 93 ? 4.352 20.297 20.047 1 97.62 93 PRO A CA 1
ATOM 679 C C . PRO A 1 93 ? 5.562 21.109 19.625 1 97.62 93 PRO A C 1
ATOM 681 O O . PRO A 1 93 ? 5.652 21.547 18.484 1 97.62 93 PRO A O 1
ATOM 684 N N . PRO A 1 94 ? 6.512 21.297 20.531 1 97.62 94 PRO A N 1
ATOM 685 C CA . PRO A 1 94 ? 7.758 21.969 20.156 1 97.62 94 PRO A CA 1
ATOM 686 C C . PRO A 1 94 ? 8.461 21.297 18.984 1 97.62 94 PRO A C 1
ATOM 688 O O . PRO A 1 94 ? 9.07 21.969 18.156 1 97.62 94 PRO A O 1
ATOM 691 N N . ALA A 1 95 ? 8.352 20.016 18.875 1 97.94 95 ALA A N 1
ATOM 692 C CA . ALA A 1 95 ? 8.984 19.266 17.781 1 97.94 95 ALA A CA 1
ATOM 693 C C . ALA A 1 95 ? 8.453 19.719 16.422 1 97.94 95 ALA A C 1
ATOM 695 O O . ALA A 1 95 ? 9.219 19.844 15.469 1 97.94 95 ALA A O 1
ATOM 696 N N . ALA A 1 96 ? 7.176 19.922 16.344 1 98.75 96 ALA A N 1
ATOM 697 C CA . ALA A 1 96 ? 6.578 20.375 15.086 1 98.75 96 ALA A CA 1
ATOM 698 C C . ALA A 1 96 ? 7.086 21.766 14.719 1 98.75 96 ALA A C 1
ATOM 700 O O . ALA A 1 96 ? 7.41 22.031 13.562 1 98.75 96 ALA A O 1
ATOM 701 N N . ARG A 1 97 ? 7.141 22.672 15.711 1 98.62 97 ARG A N 1
ATOM 702 C CA . ARG A 1 97 ? 7.641 24.031 15.477 1 98.62 97 ARG A CA 1
ATOM 703 C C . ARG A 1 97 ? 9.086 24 14.984 1 98.62 97 ARG A C 1
ATOM 705 O O . ARG A 1 97 ? 9.445 24.703 14.047 1 98.62 97 ARG A O 1
ATOM 712 N N . ARG A 1 98 ? 9.867 23.188 15.664 1 98.75 98 ARG A N 1
ATOM 713 C CA . ARG A 1 98 ? 11.273 23.094 15.289 1 98.75 98 ARG A CA 1
ATOM 714 C C . ARG A 1 98 ? 11.43 22.516 13.891 1 98.75 98 ARG A C 1
ATOM 716 O O . ARG A 1 98 ? 12.227 23 13.086 1 98.75 98 ARG A O 1
ATOM 723 N N . LEU A 1 99 ? 10.734 21.453 13.594 1 98.75 99 LEU A N 1
ATOM 724 C CA . LEU A 1 99 ? 10.789 20.828 12.281 1 98.75 99 LEU A CA 1
ATOM 725 C C . LEU A 1 99 ? 10.359 21.797 11.188 1 98.75 99 LEU A C 1
ATOM 727 O O . LEU A 1 99 ? 10.977 21.859 10.117 1 98.75 99 LEU A O 1
ATOM 731 N N . TYR A 1 100 ? 9.297 22.547 11.453 1 98.75 100 TYR A N 1
ATOM 732 C CA . TYR A 1 100 ? 8.828 23.547 10.508 1 98.75 100 TYR A CA 1
ATOM 733 C C . TYR A 1 100 ? 9.914 24.578 10.211 1 98.75 100 TYR A C 1
ATOM 735 O O . TYR A 1 100 ? 10.164 24.891 9.047 1 98.75 100 TYR A O 1
ATOM 743 N N . THR A 1 101 ? 10.508 25.062 11.242 1 98.56 101 THR A N 1
ATOM 744 C CA . THR A 1 101 ? 11.57 26.062 11.094 1 98.56 101 THR A CA 1
ATOM 745 C C . THR A 1 101 ? 12.711 25.5 10.25 1 98.56 101 THR A C 1
ATOM 747 O O . THR A 1 101 ? 13.18 26.156 9.32 1 98.56 101 THR A O 1
ATOM 750 N N . ARG A 1 102 ? 13.133 24.297 10.531 1 98.69 102 ARG A N 1
ATOM 751 C CA . ARG A 1 102 ? 14.219 23.656 9.789 1 98.69 102 ARG A CA 1
ATOM 752 C C . ARG A 1 102 ? 13.836 23.438 8.328 1 98.69 102 ARG A C 1
ATOM 754 O O . ARG A 1 102 ? 14.648 23.656 7.43 1 98.69 102 ARG A O 1
ATOM 761 N N . ALA A 1 103 ? 12.648 23 8.133 1 98.62 103 ALA A N 1
ATOM 762 C CA . ALA A 1 103 ? 12.18 22.734 6.777 1 98.62 103 ALA A CA 1
ATOM 763 C C . ALA A 1 103 ? 12.078 24.031 5.973 1 98.62 103 ALA A C 1
ATOM 765 O O . ALA A 1 103 ? 12.391 24.047 4.781 1 98.62 103 ALA A O 1
ATOM 766 N N . GLU A 1 104 ? 11.602 25.094 6.605 1 98.19 104 GLU A N 1
ATOM 767 C CA . GLU A 1 104 ? 11.539 26.391 5.957 1 98.19 104 GLU A CA 1
ATOM 768 C C . GLU A 1 104 ? 12.93 26.891 5.559 1 98.19 104 GLU A C 1
ATOM 770 O O . GLU A 1 104 ? 13.125 27.375 4.445 1 98.19 104 GLU A O 1
ATOM 775 N N . GLU A 1 105 ? 13.836 26.734 6.465 1 98.19 105 GLU A N 1
ATOM 776 C CA . GLU A 1 105 ? 15.219 27.109 6.172 1 98.19 105 GLU A CA 1
ATOM 777 C C . GLU A 1 105 ? 15.773 26.297 5.012 1 98.19 105 GLU A C 1
ATOM 779 O O . GLU A 1 105 ? 16.469 26.828 4.148 1 98.19 105 GLU A O 1
ATOM 784 N N . ALA A 1 106 ? 15.516 25.078 5.02 1 98.19 106 ALA A N 1
ATOM 785 C CA . ALA A 1 106 ? 15.953 24.188 3.939 1 98.19 106 ALA A CA 1
ATOM 786 C C . ALA A 1 106 ? 15.375 24.641 2.6 1 98.19 106 ALA A C 1
ATOM 788 O O . ALA A 1 106 ? 16.094 24.719 1.599 1 98.19 106 ALA A O 1
ATOM 789 N N . TYR A 1 107 ? 14.125 24.984 2.631 1 97.31 107 TYR A N 1
ATOM 790 C CA . TYR A 1 107 ? 13.461 25.453 1.425 1 97.31 107 TYR A CA 1
ATOM 791 C C . TYR A 1 107 ? 14.133 26.703 0.875 1 97.31 107 TYR A C 1
ATOM 793 O O . TYR A 1 107 ? 14.406 26.797 -0.324 1 97.31 107 TYR A O 1
ATOM 801 N N . LEU A 1 108 ? 14.414 27.594 1.688 1 96.88 108 LEU A N 1
ATOM 802 C CA . LEU A 1 108 ? 15.016 28.859 1.284 1 96.88 108 LEU A CA 1
ATOM 803 C C . LEU A 1 108 ? 16.406 28.641 0.71 1 96.88 108 LEU A C 1
ATOM 805 O O . LEU A 1 108 ? 16.891 29.438 -0.09 1 96.88 108 LEU A O 1
ATOM 809 N N . ARG A 1 109 ? 17 27.516 0.996 1 97 109 ARG A N 1
ATOM 810 C CA . ARG A 1 109 ? 18.344 27.219 0.512 1 97 109 ARG A CA 1
ATOM 811 C C . ARG A 1 109 ? 18.297 26.234 -0.659 1 97 109 ARG A C 1
ATOM 813 O O . ARG A 1 109 ? 19.344 25.781 -1.141 1 97 109 ARG A O 1
ATOM 820 N N . GLY A 1 110 ? 17.141 25.812 -1.042 1 95.56 110 GLY A N 1
ATOM 821 C CA . GLY A 1 110 ? 17 24.875 -2.152 1 95.56 110 GLY A CA 1
ATOM 822 C C . GLY A 1 110 ? 17.188 23.438 -1.744 1 95.56 110 GLY A C 1
ATOM 823 O O . GLY A 1 110 ? 17.344 22.562 -2.596 1 95.56 110 GLY A O 1
ATOM 824 N N . ASP A 1 111 ? 17.203 23.203 -0.457 1 95.88 111 ASP A N 1
ATOM 825 C CA . ASP A 1 111 ? 17.297 21.859 0.117 1 95.88 111 ASP A CA 1
ATOM 826 C C . ASP A 1 111 ? 15.906 21.234 0.267 1 95.88 111 ASP A C 1
ATOM 828 O O . ASP A 1 111 ? 15.07 21.734 1.018 1 95.88 111 ASP A O 1
ATOM 832 N N . VAL A 1 112 ? 15.68 20.156 -0.443 1 94.12 112 VAL A N 1
ATOM 833 C CA . VAL A 1 112 ? 14.352 19.547 -0.53 1 94.12 112 VAL A CA 1
ATOM 834 C C . VAL A 1 112 ? 14.031 18.812 0.768 1 94.12 112 VAL A C 1
ATOM 836 O O . VAL A 1 112 ? 14.711 17.859 1.126 1 94.12 112 VAL A O 1
ATOM 839 N N . PHE A 1 113 ? 12.938 19.25 1.434 1 98 113 PHE A N 1
ATOM 840 C CA . PHE A 1 113 ? 12.422 18.578 2.623 1 98 113 PHE A CA 1
ATOM 841 C C . PHE A 1 113 ? 10.914 18.781 2.748 1 98 113 PHE A C 1
ATOM 843 O O . PHE A 1 113 ? 10.461 19.703 3.43 1 98 113 PHE A O 1
ATOM 850 N N . PRO A 1 114 ? 10.148 17.891 2.188 1 98.38 114 PRO A N 1
ATOM 851 C CA . PRO A 1 114 ? 8.695 18.047 2.205 1 98.38 114 PRO A CA 1
ATOM 852 C C . PRO A 1 114 ? 8.086 17.734 3.57 1 98.38 114 PRO A C 1
ATOM 854 O O . PRO A 1 114 ? 8.586 16.875 4.293 1 98.38 114 PRO A O 1
ATOM 857 N N . ILE A 1 115 ? 7.02 18.453 3.9 1 98.88 115 ILE A N 1
ATOM 858 C CA . ILE A 1 115 ? 6.188 18.172 5.066 1 98.88 115 ILE A CA 1
ATOM 859 C C . ILE A 1 115 ? 4.746 17.938 4.625 1 98.88 115 ILE A C 1
ATOM 861 O O . ILE A 1 115 ? 4.215 18.688 3.793 1 98.88 115 ILE A O 1
ATOM 865 N N . TRP A 1 116 ? 4.16 16.891 5.105 1 98.88 116 TRP A N 1
ATOM 866 C CA . TRP A 1 116 ? 2.732 16.625 4.953 1 98.88 116 TRP A CA 1
ATOM 867 C C . TRP A 1 116 ? 2.047 16.547 6.312 1 98.88 116 TRP A C 1
ATOM 869 O O . TRP A 1 116 ? 2.465 15.766 7.176 1 98.88 116 TRP A O 1
ATOM 879 N N . GLY A 1 117 ? 1.062 17.344 6.551 1 98.94 117 GLY A N 1
ATOM 880 C CA . GLY A 1 117 ? 0.258 17.281 7.762 1 98.94 117 GLY A CA 1
ATOM 881 C C . GLY A 1 117 ? -1.138 16.734 7.52 1 98.94 117 GLY A C 1
ATOM 882 O O . GLY A 1 117 ? -1.825 17.172 6.59 1 98.94 117 GLY A O 1
ATOM 883 N N . THR A 1 118 ? -1.563 15.766 8.312 1 98.88 118 THR A N 1
ATOM 884 C CA . THR A 1 118 ? -2.893 15.18 8.195 1 98.88 118 THR A CA 1
ATOM 885 C C . THR A 1 118 ? -3.738 15.508 9.422 1 98.88 118 THR A C 1
ATOM 887 O O . THR A 1 118 ? -3.312 15.266 10.555 1 98.88 118 THR A O 1
ATOM 890 N N . CYS A 1 119 ? -4.977 16.094 9.234 1 98.62 119 CYS A N 1
ATOM 891 C CA . CYS A 1 119 ? -5.953 16.406 10.266 1 98.62 119 CYS A CA 1
ATOM 892 C C . CYS A 1 119 ? -5.344 17.312 11.328 1 98.62 119 CYS A C 1
ATOM 894 O O . CYS A 1 119 ? -5.07 18.484 11.07 1 98.62 119 CYS A O 1
ATOM 896 N N . ASP A 1 120 ? -4.965 16.688 12.453 1 98.69 120 ASP A N 1
ATOM 897 C CA . ASP A 1 120 ? -4.309 17.5 13.469 1 98.69 120 ASP A CA 1
ATOM 898 C C . ASP A 1 120 ? -2.957 18.016 12.969 1 98.69 120 ASP A C 1
ATOM 900 O O . ASP A 1 120 ? -2.549 19.125 13.305 1 98.69 120 ASP A O 1
ATOM 904 N N . GLY A 1 121 ? -2.205 17.219 12.203 1 98.81 121 GLY A N 1
ATOM 905 C CA . GLY A 1 121 ? -0.983 17.688 11.57 1 98.81 121 GLY A CA 1
ATOM 906 C C . GLY A 1 121 ? -1.204 18.859 10.648 1 98.81 121 GLY A C 1
ATOM 907 O O . GLY A 1 121 ? -0.366 19.766 10.57 1 98.81 121 GLY A O 1
ATOM 908 N N . PHE A 1 122 ? -2.258 18.859 9.922 1 98.88 122 PHE A N 1
ATOM 909 C CA . PHE A 1 122 ? -2.672 20 9.125 1 98.88 122 PHE A CA 1
ATOM 910 C C . PHE A 1 122 ? -2.938 21.219 10.016 1 98.88 122 PHE A C 1
ATOM 912 O O . PHE A 1 122 ? -2.502 22.328 9.711 1 98.88 122 PHE A O 1
ATOM 919 N N . GLU A 1 123 ? -3.627 20.984 11.086 1 98.81 123 GLU A N 1
ATOM 920 C CA . GLU A 1 123 ? -3.951 22.062 12.016 1 98.81 123 GLU A CA 1
ATOM 921 C C . GLU A 1 123 ? -2.689 22.656 12.625 1 98.81 123 GLU A C 1
ATOM 923 O O . GLU A 1 123 ? -2.576 23.875 12.758 1 98.81 123 GLU A O 1
ATOM 928 N N . TRP A 1 124 ? -1.723 21.75 12.977 1 98.81 124 TRP A N 1
ATOM 929 C CA . TRP A 1 124 ? -0.437 22.234 13.469 1 98.81 124 TRP A CA 1
ATOM 930 C C . TRP A 1 124 ? 0.231 23.141 12.438 1 98.81 124 TRP A C 1
ATOM 932 O O . TRP A 1 124 ? 0.761 24.203 12.781 1 98.81 124 TRP A O 1
ATOM 942 N N . LEU A 1 125 ? 0.204 22.734 11.156 1 98.75 125 LEU A N 1
ATOM 943 C CA . LEU A 1 125 ? 0.786 23.531 10.086 1 98.75 125 LEU A CA 1
ATOM 944 C C . LEU A 1 125 ? 0.146 24.906 10.023 1 98.75 125 LEU A C 1
ATOM 946 O O . LEU A 1 125 ? 0.846 25.922 9.891 1 98.75 125 LEU A O 1
ATOM 950 N N . MET A 1 126 ? -1.151 24.969 10.109 1 98.81 126 MET A N 1
ATOM 951 C CA . MET A 1 126 ? -1.882 26.234 10.055 1 98.81 126 MET A CA 1
ATOM 952 C C . MET A 1 126 ? -1.517 27.125 11.234 1 98.81 126 MET A C 1
ATOM 954 O O . MET A 1 126 ? -1.235 28.312 11.062 1 98.81 126 MET A O 1
ATOM 958 N N . GLN A 1 127 ? -1.507 26.531 12.391 1 98.75 127 GLN A N 1
ATOM 959 C CA . GLN A 1 127 ? -1.195 27.297 13.594 1 98.75 127 GLN A CA 1
ATOM 960 C C . GLN A 1 127 ? 0.225 27.859 13.539 1 98.75 127 GLN A C 1
ATOM 962 O O . GLN A 1 127 ? 0.455 29.016 13.875 1 98.75 127 GLN A O 1
ATOM 967 N N . ILE A 1 128 ? 1.158 27 13.172 1 98.81 128 ILE A N 1
ATOM 968 C CA . ILE A 1 128 ? 2.562 27.406 13.133 1 98.81 128 ILE A CA 1
ATOM 969 C C . ILE A 1 128 ? 2.766 28.484 12.086 1 98.81 128 ILE A C 1
ATOM 971 O O . ILE A 1 128 ? 3.387 29.516 12.359 1 98.81 128 ILE A O 1
ATOM 975 N N . ALA A 1 129 ? 2.234 28.328 10.883 1 98.56 129 ALA A N 1
ATOM 976 C CA . ALA A 1 129 ? 2.406 29.297 9.797 1 98.56 129 ALA A CA 1
ATOM 977 C C . ALA A 1 129 ? 1.733 30.625 10.125 1 98.56 129 ALA A C 1
ATOM 979 O O . ALA A 1 129 ? 2.256 31.688 9.789 1 98.56 129 ALA A O 1
ATOM 980 N N . ALA A 1 130 ? 0.581 30.516 10.781 1 98.31 130 ALA A N 1
ATOM 981 C CA . ALA A 1 130 ? -0.16 31.719 11.148 1 98.31 130 ALA A CA 1
ATOM 982 C C . ALA A 1 130 ? 0.492 32.406 12.336 1 98.31 130 ALA A C 1
ATOM 984 O O . ALA A 1 130 ? 0.189 33.562 12.625 1 98.31 130 ALA A O 1
ATOM 985 N N . GLU A 1 131 ? 1.348 31.734 13.062 1 97.12 131 GLU A N 1
ATOM 986 C CA . GLU A 1 131 ? 1.941 32.188 14.312 1 97.12 131 GLU A CA 1
ATOM 987 C C . GLU A 1 131 ? 0.866 32.531 15.336 1 97.12 131 GLU A C 1
ATOM 989 O O . GLU A 1 131 ? 0.997 33.531 16.062 1 97.12 131 GLU A O 1
ATOM 994 N N . GLU A 1 132 ? -0.195 31.797 15.281 1 95.19 132 GLU A N 1
ATOM 995 C CA . GLU A 1 132 ? -1.308 32 16.203 1 95.19 132 GLU A CA 1
ATOM 996 C C . GLU A 1 132 ? -2.16 30.75 16.344 1 95.19 132 GLU A C 1
ATOM 998 O O . GLU A 1 132 ? -2.639 30.203 15.336 1 95.19 132 GLU A O 1
ATOM 1003 N N . ASP A 1 133 ? -2.416 30.344 17.516 1 92.56 133 ASP A N 1
ATOM 1004 C CA . ASP A 1 133 ? -3.244 29.172 17.766 1 92.56 133 ASP A CA 1
ATOM 1005 C C . ASP A 1 133 ? -4.715 29.453 17.484 1 92.56 133 ASP A C 1
ATOM 1007 O O . ASP A 1 133 ? -5.473 28.547 17.125 1 92.56 133 ASP A O 1
ATOM 1011 N N . ALA A 1 134 ? -5.098 30.703 17.562 1 94 134 ALA A N 1
ATOM 1012 C CA . ALA A 1 134 ? -6.5 31.109 17.484 1 94 134 ALA A CA 1
ATOM 1013 C C . ALA A 1 134 ? -7.012 31.016 16.047 1 94 134 ALA A C 1
ATOM 1015 O O . ALA A 1 134 ? -8.203 31.219 15.789 1 94 134 ALA A O 1
ATOM 1016 N N . VAL A 1 135 ? -6.176 30.625 15.109 1 97 135 VAL A N 1
ATOM 1017 C CA . VAL A 1 135 ? -6.594 30.5 13.719 1 97 135 VAL A CA 1
ATOM 1018 C C . VAL A 1 135 ? -7.555 29.328 13.57 1 97 135 VAL A C 1
ATOM 1020 O O . VAL A 1 135 ? -8.344 29.266 12.625 1 97 135 VAL A O 1
ATOM 1023 N N . LEU A 1 136 ? -7.449 28.406 14.492 1 97.25 136 LEU A N 1
ATOM 1024 C CA . LEU A 1 136 ? -8.375 27.281 14.469 1 97.25 136 LEU A CA 1
ATOM 1025 C C . LEU A 1 136 ? -9.734 27.688 15.039 1 97.25 136 LEU A C 1
ATOM 1027 O O . LEU A 1 136 ? -9.805 28.438 16.016 1 97.25 136 LEU A O 1
ATOM 1031 N N . THR A 1 137 ? -10.75 27.188 14.391 1 95.12 137 THR A N 1
ATOM 1032 C CA . THR A 1 137 ? -12.117 27.375 14.844 1 95.12 137 THR A CA 1
ATOM 1033 C C . THR A 1 137 ? -12.742 26.047 15.242 1 95.12 137 THR A C 1
ATOM 1035 O O . THR A 1 137 ? -12.461 25.016 14.633 1 95.12 137 THR A O 1
ATOM 1038 N N . SER A 1 138 ? -13.484 26.078 16.25 1 91.75 138 SER A N 1
ATOM 1039 C CA . SER A 1 138 ? -14.281 24.953 16.719 1 91.75 138 SER A CA 1
ATOM 1040 C C . SER A 1 138 ? -15.672 25.406 17.156 1 91.75 138 SER A C 1
ATOM 1042 O O . SER A 1 138 ? -15.852 26.547 17.594 1 91.75 138 SER A O 1
ATOM 1044 N N . PRO A 1 139 ? -16.766 24.609 16.984 1 95 139 PRO A N 1
ATOM 1045 C CA . PRO A 1 139 ? -16.703 23.219 16.547 1 95 139 PRO A CA 1
ATOM 1046 C C . PRO A 1 139 ? -17.109 23.047 15.078 1 95 139 PRO A C 1
ATOM 1048 O O . PRO A 1 139 ? -17.891 23.828 14.547 1 95 139 PRO A O 1
ATOM 1051 N N . PHE A 1 140 ? -16.469 22.141 14.438 1 97.75 140 PHE A N 1
ATOM 1052 C CA . PHE A 1 140 ? -16.984 21.594 13.188 1 97.75 140 PHE A CA 1
ATOM 1053 C C . PHE A 1 140 ? -17.641 20.234 13.422 1 97.75 140 PHE A C 1
ATOM 1055 O O . PHE A 1 140 ? -17.109 19.406 14.164 1 97.75 140 PHE A O 1
ATOM 1062 N N . ASP A 1 141 ? -18.859 20 12.859 1 97.88 141 ASP A N 1
ATOM 1063 C CA . ASP A 1 141 ? -19.453 18.672 12.812 1 97.88 141 ASP A CA 1
ATOM 1064 C C . ASP A 1 141 ? -18.984 17.891 11.586 1 97.88 141 ASP A C 1
ATOM 1066 O O . ASP A 1 141 ? -19.766 17.609 10.68 1 97.88 141 ASP A O 1
ATOM 1070 N N . ALA A 1 142 ? -17.781 17.594 11.586 1 97.5 142 ALA A N 1
ATOM 1071 C CA . ALA A 1 142 ? -17.141 16.891 10.477 1 97.5 142 ALA A CA 1
ATOM 1072 C C . ALA A 1 142 ? -16.422 15.633 10.953 1 97.5 142 ALA A C 1
ATOM 1074 O O . ALA A 1 142 ? -15.305 15.344 10.523 1 97.5 142 ALA A O 1
ATOM 1075 N N . TRP A 1 143 ? -17.031 14.945 11.914 1 95.12 143 TRP A N 1
ATOM 1076 C CA . TRP A 1 143 ? -16.484 13.688 12.414 1 95.12 143 TRP A CA 1
ATOM 1077 C C . TRP A 1 143 ? -17.203 12.492 11.797 1 95.12 143 TRP A C 1
ATOM 1079 O O . TRP A 1 143 ? -18.422 12.547 11.547 1 95.12 143 TRP A O 1
ATOM 1089 N N . ASN A 1 144 ? -16.375 11.484 11.484 1 94.38 144 ASN A N 1
ATOM 1090 C CA . ASN A 1 144 ? -16.859 10.227 10.938 1 94.38 144 ASN A CA 1
ATOM 1091 C C . ASN A 1 144 ? -17.734 10.445 9.695 1 94.38 144 ASN A C 1
ATOM 1093 O O . ASN A 1 144 ? -18.859 9.969 9.633 1 94.38 144 ASN A O 1
ATOM 1097 N N . ILE A 1 145 ? -17.141 11.117 8.742 1 95.94 145 ILE A N 1
ATOM 1098 C CA . ILE A 1 145 ? -17.859 11.398 7.508 1 95.94 145 ILE A CA 1
ATOM 1099 C C . ILE A 1 145 ? -16.875 11.461 6.34 1 95.94 145 ILE A C 1
ATOM 1101 O O . ILE A 1 145 ? -15.766 11.984 6.488 1 95.94 145 ILE A O 1
ATOM 1105 N N . SER A 1 146 ? -17.25 10.898 5.215 1 96.88 146 SER A N 1
ATOM 1106 C CA . SER A 1 146 ? -16.484 10.984 3.975 1 96.88 146 SER A CA 1
ATOM 1107 C C . SER A 1 146 ? -17.156 11.906 2.967 1 96.88 146 SER A C 1
ATOM 1109 O O . SER A 1 146 ? -18.375 11.906 2.836 1 96.88 146 SER A O 1
ATOM 1111 N N . MET A 1 147 ? -16.312 12.711 2.26 1 97.44 147 MET A N 1
ATOM 1112 C CA . MET A 1 147 ? -16.844 13.734 1.37 1 97.44 147 MET A CA 1
ATOM 1113 C C . MET A 1 147 ? -16.016 13.852 0.099 1 97.44 147 MET A C 1
ATOM 1115 O O . MET A 1 147 ? -14.812 13.586 0.118 1 97.44 147 MET A O 1
ATOM 1119 N N . PRO A 1 148 ? -16.734 14.227 -1.019 1 98.25 148 PRO A N 1
ATOM 1120 C CA . PRO A 1 148 ? -15.93 14.734 -2.133 1 98.25 148 PRO A CA 1
ATOM 1121 C C . PRO A 1 148 ? -15.328 16.109 -1.848 1 98.25 148 PRO A C 1
ATOM 1123 O O . PRO A 1 148 ? -15.844 16.844 -1 1 98.25 148 PRO A O 1
ATOM 1126 N N . LEU A 1 149 ? -14.312 16.469 -2.518 1 98.75 149 LEU A N 1
ATOM 1127 C CA . LEU A 1 149 ? -13.672 17.766 -2.316 1 98.75 149 LEU A CA 1
ATOM 1128 C C . LEU A 1 149 ? -14.328 18.828 -3.184 1 98.75 149 LEU A C 1
ATOM 1130 O O . LEU A 1 149 ? -14.672 18.578 -4.34 1 98.75 149 LEU A O 1
ATOM 1134 N N . ASN A 1 150 ? -14.547 19.953 -2.582 1 98.75 150 ASN A N 1
ATOM 1135 C CA . ASN A 1 150 ? -14.875 21.156 -3.344 1 98.75 150 ASN A CA 1
ATOM 1136 C C . ASN A 1 150 ? -13.617 21.922 -3.74 1 98.75 150 ASN A C 1
ATOM 1138 O O . ASN A 1 150 ? -13.094 22.719 -2.951 1 98.75 150 ASN A O 1
ATOM 1142 N N . PHE A 1 151 ? -13.227 21.766 -4.941 1 98.75 151 PHE A N 1
ATOM 1143 C CA . PHE A 1 151 ? -11.969 22.359 -5.383 1 98.75 151 PHE A CA 1
ATOM 1144 C C . PHE A 1 151 ? -12.117 23.859 -5.586 1 98.75 151 PHE A C 1
ATOM 1146 O O . PHE A 1 151 ? -13.164 24.328 -6.027 1 98.75 151 PHE A O 1
ATOM 1153 N N . THR A 1 152 ? -11.102 24.594 -5.246 1 98.62 152 THR A N 1
ATOM 1154 C CA . THR A 1 152 ? -11.039 26.031 -5.512 1 98.62 152 THR A CA 1
ATOM 1155 C C . THR A 1 152 ? -10.453 26.297 -6.895 1 98.62 152 THR A C 1
ATOM 1157 O O . THR A 1 152 ? -9.945 25.391 -7.547 1 98.62 152 THR A O 1
ATOM 1160 N N . PRO A 1 153 ? -10.445 27.547 -7.328 1 97.88 153 PRO A N 1
ATOM 1161 C CA . PRO A 1 153 ? -9.852 27.891 -8.625 1 97.88 153 PRO A CA 1
ATOM 1162 C C . PRO A 1 153 ? -8.336 27.672 -8.664 1 97.88 153 PRO A C 1
ATOM 1164 O O . PRO A 1 153 ? -7.734 27.672 -9.734 1 97.88 153 PRO A O 1
ATOM 1167 N N . ALA A 1 154 ? -7.742 27.469 -7.523 1 97.88 154 ALA A N 1
ATOM 1168 C CA . ALA A 1 154 ? -6.301 27.234 -7.461 1 97.88 154 ALA A CA 1
ATOM 1169 C C . ALA A 1 154 ? -5.961 25.781 -7.789 1 97.88 154 ALA A C 1
ATOM 1171 O O . ALA A 1 154 ? -4.82 25.469 -8.141 1 97.88 154 ALA A O 1
ATOM 1172 N N . ALA A 1 155 ? -6.887 24.875 -7.703 1 97.88 155 ALA A N 1
ATOM 1173 C CA . ALA A 1 155 ? -6.664 23.422 -7.77 1 97.88 155 ALA A CA 1
ATOM 1174 C C . ALA A 1 155 ? -6.027 23.031 -9.102 1 97.88 155 ALA A C 1
ATOM 1176 O O . ALA A 1 155 ? -5.098 22.219 -9.133 1 97.88 155 ALA A O 1
ATOM 1177 N N . PRO A 1 156 ? -6.414 23.656 -10.25 1 96.38 156 PRO A N 1
ATOM 1178 C CA . PRO A 1 156 ? -5.836 23.25 -11.539 1 96.38 156 PRO A CA 1
ATOM 1179 C C . PRO A 1 156 ? -4.348 23.578 -11.641 1 96.38 156 PRO A C 1
ATOM 1181 O O . PRO A 1 156 ? -3.652 23.047 -12.508 1 96.38 156 PRO A O 1
ATOM 1184 N N . HIS A 1 157 ? -3.863 24.422 -10.797 1 96.19 157 HIS A N 1
ATOM 1185 C CA . HIS A 1 157 ? -2.471 24.844 -10.859 1 96.19 157 HIS A CA 1
ATOM 1186 C C . HIS A 1 157 ? -1.643 24.172 -9.766 1 96.19 157 HIS A C 1
ATOM 1188 O O . HIS A 1 157 ? -0.45 24.453 -9.617 1 96.19 157 HIS A O 1
ATOM 1194 N N . SER A 1 158 ? -2.254 23.312 -9.047 1 97.62 158 SER A N 1
ATOM 1195 C CA . SER A 1 158 ? -1.621 22.641 -7.918 1 97.62 158 SER A CA 1
ATOM 1196 C C . SER A 1 158 ? -0.573 21.641 -8.391 1 97.62 158 SER A C 1
ATOM 1198 O O . SER A 1 158 ? -0.785 20.938 -9.375 1 97.62 158 SER A O 1
ATOM 1200 N N . ARG A 1 159 ? 0.554 21.594 -7.672 1 96.31 159 ARG A N 1
ATOM 1201 C CA . ARG A 1 159 ? 1.544 20.547 -7.898 1 96.31 159 ARG A CA 1
ATOM 1202 C C . ARG A 1 159 ? 1.008 19.188 -7.469 1 96.31 159 ARG A C 1
ATOM 1204 O O . ARG A 1 159 ? 1.224 18.172 -8.156 1 96.31 159 ARG A O 1
ATOM 1211 N N . ALA A 1 160 ? 0.303 19.125 -6.395 1 97.56 160 ALA A N 1
ATOM 1212 C CA . ALA A 1 160 ? -0.184 17.875 -5.812 1 97.56 160 ALA A CA 1
ATOM 1213 C C . ALA A 1 160 ? -1.28 17.266 -6.68 1 97.56 160 ALA A C 1
ATOM 1215 O O . ALA A 1 160 ? -1.506 16.047 -6.637 1 97.56 160 ALA A O 1
ATOM 1216 N N . LEU A 1 161 ? -1.941 18.078 -7.473 1 97.94 161 LEU A N 1
ATOM 1217 C CA . LEU A 1 161 ? -3.068 17.578 -8.258 1 97.94 161 LEU A CA 1
ATOM 1218 C C . LEU A 1 161 ? -2.711 17.516 -9.734 1 97.94 161 LEU A C 1
ATOM 1220 O O . LEU A 1 161 ? -3.545 17.141 -10.562 1 97.94 161 LEU A O 1
ATOM 1224 N N . ALA A 1 162 ? -1.509 17.781 -10.102 1 95 162 ALA A N 1
ATOM 1225 C CA . ALA A 1 162 ? -1.098 17.938 -11.492 1 95 162 ALA A CA 1
ATOM 1226 C C . ALA A 1 162 ? -1.366 16.656 -12.289 1 95 162 ALA A C 1
ATOM 1228 O O . ALA A 1 162 ? -1.797 16.719 -13.445 1 95 162 ALA A O 1
ATOM 1229 N N . ASP A 1 163 ? -1.158 15.5 -11.688 1 94.62 163 ASP A N 1
ATOM 1230 C CA . ASP A 1 163 ? -1.28 14.242 -12.414 1 94.62 163 ASP A CA 1
ATOM 1231 C C . ASP A 1 163 ? -2.605 13.555 -12.102 1 94.62 163 ASP A C 1
ATOM 1233 O O . ASP A 1 163 ? -2.902 12.484 -12.648 1 94.62 163 ASP A O 1
ATOM 1237 N N . ALA A 1 164 ? -3.379 14.141 -11.227 1 97.06 164 ALA A N 1
ATOM 1238 C CA . ALA A 1 164 ? -4.57 13.469 -10.711 1 97.06 164 ALA A CA 1
ATOM 1239 C C . ALA A 1 164 ? -5.582 13.219 -11.828 1 97.06 164 ALA A C 1
ATOM 1241 O O . ALA A 1 164 ? -6.344 12.25 -11.773 1 97.06 164 ALA A O 1
ATOM 1242 N N . ALA A 1 165 ? -5.57 14.031 -12.875 1 95.38 165 ALA A N 1
ATOM 1243 C CA . ALA A 1 165 ? -6.504 13.875 -13.984 1 95.38 165 ALA A CA 1
ATOM 1244 C C . ALA A 1 165 ? -6.02 12.812 -14.969 1 95.38 165 ALA A C 1
ATOM 1246 O O . ALA A 1 165 ? -6.777 12.375 -15.836 1 95.38 165 ALA A O 1
ATOM 1247 N N . LEU A 1 166 ? -4.832 12.406 -14.852 1 93.62 166 LEU A N 1
ATOM 1248 C CA . LEU A 1 166 ? -4.242 11.461 -15.797 1 93.62 166 LEU A CA 1
ATOM 1249 C C . LEU A 1 166 ? -4.27 10.047 -15.234 1 93.62 166 LEU A C 1
ATOM 1251 O O . LEU A 1 166 ? -4.125 9.07 -15.977 1 93.62 166 LEU A O 1
ATOM 1255 N N . VAL A 1 167 ? -4.367 9.914 -13.984 1 95.94 167 VAL A N 1
ATOM 1256 C CA . VAL A 1 167 ? -4.281 8.609 -13.344 1 95.94 167 VAL A CA 1
ATOM 1257 C C . VAL A 1 167 ? -5.66 7.949 -13.312 1 95.94 167 VAL A C 1
ATOM 1259 O O . VAL A 1 167 ? -6.547 8.383 -12.578 1 95.94 167 VAL A O 1
ATOM 1262 N N . PRO A 1 168 ? -5.793 6.875 -14.094 1 95.19 168 PRO A N 1
ATOM 1263 C CA . PRO A 1 168 ? -7.07 6.16 -14.031 1 95.19 168 PRO A CA 1
ATOM 1264 C C . PRO A 1 168 ? -7.211 5.312 -12.773 1 95.19 168 PRO A C 1
ATOM 1266 O O . PRO A 1 168 ? -6.227 4.758 -12.289 1 95.19 168 PRO A O 1
ATOM 1269 N N . VAL A 1 169 ? -8.422 5.254 -12.281 1 94.19 169 VAL A N 1
ATOM 1270 C CA . VAL A 1 169 ? -8.727 4.301 -11.219 1 94.19 169 VAL A CA 1
ATOM 1271 C C . VAL A 1 169 ? -8.914 2.906 -11.812 1 94.19 169 VAL A C 1
ATOM 1273 O O . VAL A 1 169 ? -9.688 2.723 -12.758 1 94.19 169 VAL A O 1
ATOM 1276 N N . LEU A 1 170 ? -8.188 1.957 -11.258 1 88.81 170 LEU A N 1
ATOM 1277 C CA . LEU A 1 170 ? -8.219 0.583 -11.75 1 88.81 170 LEU A CA 1
ATOM 1278 C C . LEU A 1 170 ? -9.18 -0.268 -10.914 1 88.81 170 LEU A C 1
ATOM 1280 O O . LEU A 1 170 ? -9.562 0.124 -9.812 1 88.81 170 LEU A O 1
ATOM 1284 N N . GLY A 1 171 ? -9.516 -1.439 -11.5 1 78.06 171 GLY A N 1
ATOM 1285 C CA . GLY A 1 171 ? -10.273 -2.432 -10.758 1 78.06 171 GLY A CA 1
ATOM 1286 C C . GLY A 1 171 ? -11.719 -2.033 -10.523 1 78.06 171 GLY A C 1
ATOM 1287 O O . GLY A 1 171 ? -12.266 -2.248 -9.445 1 78.06 171 GLY A O 1
ATOM 1288 N N . THR A 1 172 ? -12.305 -1.341 -11.531 1 71.19 172 THR A N 1
ATOM 1289 C CA . THR A 1 172 ? -13.672 -0.855 -11.383 1 71.19 172 THR A CA 1
ATOM 1290 C C . THR A 1 172 ? -14.648 -1.74 -12.156 1 71.19 172 THR A C 1
ATOM 1292 O O . THR A 1 172 ? -15.609 -1.245 -12.75 1 71.19 172 THR A O 1
ATOM 1295 N N . SER A 1 173 ? -14.562 -2.949 -12.18 1 63.25 173 SER A N 1
ATOM 1296 C CA . SER A 1 173 ? -15.344 -3.854 -13.016 1 63.25 173 SER A CA 1
ATOM 1297 C C . SER A 1 173 ? -16.828 -3.484 -12.984 1 63.25 173 SER A C 1
ATOM 1299 O O . SER A 1 173 ? -17.516 -3.582 -14 1 63.25 173 SER A O 1
ATOM 1301 N N . ASP A 1 174 ? -17.266 -3.014 -11.969 1 62.84 174 ASP A N 1
ATOM 1302 C CA . ASP A 1 174 ? -18.703 -2.777 -11.891 1 62.84 174 ASP A CA 1
ATOM 1303 C C . ASP A 1 174 ? -19 -1.292 -11.695 1 62.84 174 ASP A C 1
ATOM 1305 O O . ASP A 1 174 ? -20.109 -0.926 -11.273 1 62.84 174 ASP A O 1
ATOM 1309 N N . ARG A 1 175 ? -17.953 -0.547 -12.016 1 77.31 175 ARG A N 1
ATOM 1310 C CA . ARG A 1 175 ? -18.141 0.878 -11.758 1 77.31 175 ARG A CA 1
ATOM 1311 C C . ARG A 1 175 ? -17.547 1.717 -12.883 1 77.31 175 ARG A C 1
ATOM 1313 O O . ARG A 1 175 ? -16.719 1.23 -13.656 1 77.31 175 ARG A O 1
ATOM 1320 N N . PRO A 1 176 ? -18.062 2.961 -13.023 1 84.31 176 PRO A N 1
ATOM 1321 C CA . PRO A 1 176 ? -17.516 3.83 -14.062 1 84.31 176 PRO A CA 1
ATOM 1322 C C . PRO A 1 176 ? -16.016 4.059 -13.906 1 84.31 176 PRO A C 1
ATOM 1324 O O . PRO A 1 176 ? -15.516 4.16 -12.781 1 84.31 176 PRO A O 1
ATOM 1327 N N . ARG A 1 177 ? -15.438 4.074 -15.031 1 88.88 177 ARG A N 1
ATOM 1328 C CA . ARG A 1 177 ? -14.016 4.41 -15.016 1 88.88 177 ARG A CA 1
ATOM 1329 C C . ARG A 1 177 ? -13.812 5.898 -14.75 1 88.88 177 ARG A C 1
ATOM 1331 O O . ARG A 1 177 ? -14.367 6.746 -15.445 1 88.88 177 ARG A O 1
ATOM 1338 N N . LEU A 1 178 ? -13.164 6.262 -13.719 1 94.75 178 LEU A N 1
ATOM 1339 C CA . LEU A 1 178 ? -12.852 7.629 -13.312 1 94.75 178 LEU A CA 1
ATOM 1340 C C . LEU A 1 178 ? -11.344 7.82 -13.156 1 94.75 178 LEU A C 1
ATOM 1342 O O . LEU A 1 178 ? -10.602 6.848 -12.984 1 94.75 178 LEU A O 1
ATOM 1346 N N . THR A 1 179 ? -10.961 9.07 -13.328 1 97 179 THR A N 1
ATOM 1347 C CA . THR A 1 179 ? -9.617 9.438 -12.898 1 97 179 THR A CA 1
ATOM 1348 C C . THR A 1 179 ? -9.586 9.734 -11.398 1 97 179 THR A C 1
ATOM 1350 O O . THR A 1 179 ? -10.641 9.836 -10.766 1 97 179 THR A O 1
ATOM 1353 N N . VAL A 1 180 ? -8.391 9.859 -10.891 1 97.94 180 VAL A N 1
ATOM 1354 C CA . VAL A 1 180 ? -8.234 10.219 -9.484 1 97.94 180 VAL A CA 1
ATOM 1355 C C . VAL A 1 180 ? -8.867 11.578 -9.227 1 97.94 180 VAL A C 1
ATOM 1357 O O . VAL A 1 180 ? -9.547 11.773 -8.211 1 97.94 180 VAL A O 1
ATOM 1360 N N . LEU A 1 181 ? -8.672 12.508 -10.086 1 98.38 181 LEU A N 1
ATOM 1361 C CA . LEU A 1 181 ? -9.258 13.836 -9.922 1 98.38 181 LEU A CA 1
ATOM 1362 C C . LEU A 1 181 ? -10.781 13.75 -9.883 1 98.38 181 LEU A C 1
ATOM 1364 O O . LEU A 1 181 ? -11.422 14.391 -9.047 1 98.38 181 LEU A O 1
ATOM 1368 N N . ASP A 1 182 ? -11.344 12.914 -10.797 1 97.5 182 ASP A N 1
ATOM 1369 C CA . ASP A 1 182 ? -12.789 12.688 -10.805 1 97.5 182 ASP 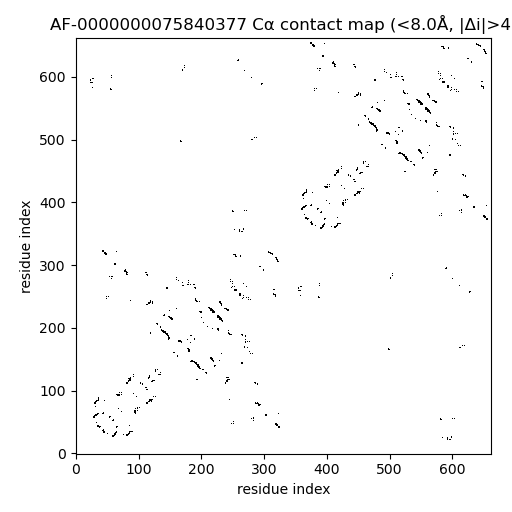A CA 1
ATOM 1370 C C . ASP A 1 182 ? -13.258 12.094 -9.484 1 97.5 182 ASP A C 1
ATOM 1372 O O . ASP A 1 182 ? -14.266 12.539 -8.922 1 97.5 182 ASP A O 1
ATOM 1376 N N . ALA A 1 183 ? -12.555 11.133 -9.055 1 97.38 183 ALA A N 1
ATOM 1377 C CA . ALA A 1 183 ? -12.922 10.484 -7.801 1 97.38 183 ALA A CA 1
ATOM 1378 C C . ALA A 1 183 ? -12.914 11.484 -6.645 1 97.38 183 ALA A C 1
ATOM 1380 O O . ALA A 1 183 ? -13.828 11.492 -5.816 1 97.38 183 ALA A O 1
ATOM 1381 N N . LEU A 1 184 ? -11.953 12.367 -6.594 1 98.38 184 LEU A N 1
ATOM 1382 C CA . LEU A 1 184 ? -11.797 13.352 -5.531 1 98.38 184 LEU A CA 1
ATOM 1383 C C . LEU A 1 184 ? -12.969 14.328 -5.512 1 98.38 184 LEU A C 1
ATOM 1385 O O . LEU A 1 184 ? -13.398 14.773 -4.445 1 98.38 184 LEU A O 1
ATOM 1389 N N . SER A 1 185 ? -13.484 14.633 -6.645 1 98 185 SER A N 1
ATOM 1390 C CA . SER A 1 185 ? -14.484 15.695 -6.738 1 98 185 SER A CA 1
ATOM 1391 C C . SER A 1 185 ? -15.898 15.117 -6.766 1 98 185 SER A C 1
ATOM 1393 O O . SER A 1 185 ? -16.875 15.828 -6.496 1 98 185 SER A O 1
ATOM 1395 N N . ARG A 1 186 ? -16.047 13.766 -7.047 1 96.62 186 ARG A N 1
ATOM 1396 C CA . ARG A 1 186 ? -17.391 13.234 -7.305 1 96.62 186 ARG A CA 1
ATOM 1397 C C . ARG A 1 186 ? -17.75 12.156 -6.297 1 96.62 186 ARG A C 1
ATOM 1399 O O . ARG A 1 186 ? -18.906 11.781 -6.176 1 96.62 186 ARG A O 1
ATOM 1406 N N . LYS A 1 187 ? -16.75 11.609 -5.723 1 95.5 187 LYS A N 1
ATOM 1407 C CA . LYS A 1 187 ? -17.016 10.492 -4.812 1 95.5 187 LYS A CA 1
ATOM 1408 C C . LYS A 1 187 ? -16.625 10.852 -3.383 1 95.5 187 LYS A C 1
ATOM 1410 O O . LYS A 1 187 ? -15.711 11.656 -3.166 1 95.5 187 LYS A O 1
ATOM 1415 N N . SER A 1 188 ? -17.297 10.305 -2.357 1 95.81 188 SER A N 1
ATOM 1416 C CA . SER A 1 188 ? -17.016 10.539 -0.944 1 95.81 188 SER A CA 1
ATOM 1417 C C . SER A 1 188 ? -15.789 9.75 -0.49 1 95.81 188 SER A C 1
ATOM 1419 O O . SER A 1 188 ? -15.891 8.883 0.381 1 95.81 188 SER A O 1
ATOM 1421 N N . VAL A 1 189 ? -14.625 10.188 -0.942 1 96.44 189 VAL A N 1
ATOM 1422 C CA . VAL A 1 189 ? -13.438 9.367 -0.765 1 96.44 189 VAL A CA 1
ATOM 1423 C C . VAL A 1 189 ? -12.492 10.023 0.242 1 96.44 189 VAL A C 1
ATOM 1425 O O . VAL A 1 189 ? -11.391 9.531 0.486 1 96.44 189 VAL A O 1
ATOM 1428 N N . THR A 1 190 ? -12.844 11.133 0.801 1 98 190 THR A N 1
ATOM 1429 C CA . THR A 1 190 ? -11.992 11.789 1.79 1 98 190 THR A CA 1
ATOM 1430 C C . THR A 1 190 ? -12.633 11.719 3.176 1 98 190 THR A C 1
ATOM 1432 O O . THR A 1 190 ? -13.609 12.414 3.449 1 98 190 THR A O 1
ATOM 1435 N N . MET A 1 191 ? -12.047 10.906 4.008 1 96.88 191 MET A N 1
ATOM 1436 C CA . MET A 1 191 ? -12.57 10.664 5.352 1 96.88 191 MET A CA 1
ATOM 1437 C C . MET A 1 191 ? -12.172 11.797 6.297 1 96.88 191 MET A C 1
ATOM 1439 O O . MET A 1 191 ? -10.992 12.133 6.398 1 96.88 191 MET A O 1
ATOM 1443 N N . ASN A 1 192 ? -13.18 12.375 6.934 1 97.69 192 ASN A N 1
ATOM 1444 C CA . ASN A 1 192 ? -12.977 13.406 7.941 1 97.69 192 ASN A CA 1
ATOM 1445 C C . ASN A 1 192 ? -13.336 12.906 9.336 1 97.69 192 ASN A C 1
ATOM 1447 O O . ASN A 1 192 ? -14.281 12.133 9.5 1 97.69 192 ASN A O 1
ATOM 1451 N N . ASN A 1 193 ? -12.609 13.32 10.273 1 96.75 193 ASN A N 1
ATOM 1452 C CA . ASN A 1 193 ? -12.797 13.008 11.688 1 96.75 193 ASN A CA 1
ATOM 1453 C C . ASN A 1 193 ? -12.273 14.125 12.578 1 96.75 193 ASN A C 1
ATOM 1455 O O . ASN A 1 193 ? -11.398 13.891 13.422 1 96.75 193 ASN A O 1
ATOM 1459 N N . HIS A 1 194 ? -12.844 15.32 12.445 1 96.81 194 HIS A N 1
ATOM 1460 C CA . HIS A 1 194 ? -12.312 16.469 13.188 1 96.81 194 HIS A CA 1
ATOM 1461 C C . HIS A 1 194 ? -13.43 17.375 13.688 1 96.81 194 HIS A C 1
ATOM 1463 O O . HIS A 1 194 ? -14.508 17.422 13.086 1 96.81 194 HIS A O 1
ATOM 1469 N N . ARG A 1 195 ? -13.07 18.031 14.773 1 96.88 195 ARG A N 1
ATOM 1470 C CA . ARG A 1 195 ? -13.961 19.031 15.352 1 96.88 195 ARG A CA 1
ATOM 1471 C C . ARG A 1 195 ? -13.344 20.422 15.273 1 96.88 195 ARG A C 1
ATOM 1473 O O . ARG A 1 195 ? -14.047 21.438 15.438 1 96.88 195 ARG A O 1
ATOM 1480 N N . GLN A 1 196 ? -12.094 20.469 15.109 1 97.38 196 GLN A N 1
ATOM 1481 C CA . GLN A 1 196 ? -11.375 21.719 14.883 1 97.38 196 GLN A CA 1
ATOM 1482 C C . GLN A 1 196 ? -10.969 21.859 13.422 1 97.38 196 GLN A C 1
ATOM 1484 O O . GLN A 1 196 ? -10.922 20.875 12.68 1 97.38 196 GLN A O 1
ATOM 1489 N N . GLY A 1 197 ? -10.742 23.047 12.977 1 98.12 197 GLY A N 1
ATOM 1490 C CA . GLY A 1 197 ? -10.305 23.344 11.625 1 98.12 197 GLY A CA 1
ATOM 1491 C C . GLY A 1 197 ? -10.156 24.828 11.352 1 98.12 197 GLY A C 1
ATOM 1492 O O . GLY A 1 197 ? -10.148 25.641 12.281 1 98.12 197 GLY A O 1
ATOM 1493 N N . VAL A 1 198 ? -9.93 25.156 10.148 1 98.69 198 VAL A N 1
ATOM 1494 C CA . VAL A 1 198 ? -9.805 26.531 9.711 1 98.69 198 VAL A CA 1
ATOM 1495 C C . VAL A 1 198 ? -10.906 26.875 8.711 1 98.69 198 VAL A C 1
ATOM 1497 O O . VAL A 1 198 ? -11.109 26.141 7.734 1 98.69 198 VAL A O 1
ATOM 1500 N N . THR A 1 199 ? -11.602 27.906 8.969 1 98.56 199 THR A N 1
ATOM 1501 C CA . THR A 1 199 ? -12.547 28.375 7.961 1 98.56 199 THR A CA 1
ATOM 1502 C C . THR A 1 199 ? -11.82 29.125 6.844 1 98.56 199 THR A C 1
ATOM 1504 O O . THR A 1 199 ? -10.742 29.672 7.059 1 98.56 199 THR A O 1
ATOM 1507 N N . PRO A 1 200 ? -12.461 29.125 5.641 1 98.38 200 PRO A N 1
ATOM 1508 C CA . PRO A 1 200 ? -11.852 29.938 4.586 1 98.38 200 PRO A CA 1
ATOM 1509 C C . PRO A 1 200 ? -11.688 31.406 4.992 1 98.38 200 PRO A C 1
ATOM 1511 O O . PRO A 1 200 ? -10.688 32.031 4.645 1 98.38 200 PRO A O 1
ATOM 1514 N N . ASP A 1 201 ? -12.609 31.938 5.742 1 97.81 201 ASP A N 1
ATOM 1515 C CA . ASP A 1 201 ? -12.531 33.344 6.176 1 97.81 201 ASP A CA 1
ATOM 1516 C C . ASP A 1 201 ? -11.375 33.531 7.145 1 97.81 201 ASP A C 1
ATOM 1518 O O . ASP A 1 201 ? -10.625 34.5 7.023 1 97.81 201 ASP A O 1
ATOM 1522 N N . ASP A 1 202 ? -11.258 32.656 8.094 1 97.62 202 ASP A N 1
ATOM 1523 C CA . ASP A 1 202 ? -10.148 32.75 9.031 1 97.62 202 ASP A CA 1
ATOM 1524 C C . ASP A 1 202 ? -8.805 32.594 8.312 1 97.62 202 ASP A C 1
ATOM 1526 O O . ASP A 1 202 ? -7.844 33.312 8.648 1 97.62 202 ASP A O 1
ATOM 1530 N N . PHE A 1 203 ? -8.734 31.719 7.391 1 98.56 203 PHE A N 1
ATOM 1531 C CA . PHE A 1 203 ? -7.535 31.547 6.582 1 98.56 203 PHE A CA 1
ATOM 1532 C C . PHE A 1 203 ? -7.18 32.844 5.852 1 98.56 203 PHE A C 1
ATOM 1534 O O . PHE A 1 203 ? -6.043 33.312 5.93 1 98.56 203 PHE A O 1
ATOM 1541 N N . ARG A 1 204 ? -8.148 33.5 5.211 1 97.88 204 ARG A N 1
ATOM 1542 C CA . ARG A 1 204 ? -7.926 34.688 4.391 1 97.88 204 ARG A CA 1
ATOM 1543 C C . ARG A 1 204 ? -7.602 35.875 5.258 1 97.88 204 ARG A C 1
ATOM 1545 O O . ARG A 1 204 ? -6.922 36.812 4.809 1 97.88 204 ARG A O 1
ATOM 1552 N N . ALA A 1 205 ? -8.086 35.812 6.438 1 97.56 205 ALA A N 1
ATOM 1553 C CA . ALA A 1 205 ? -7.859 36.938 7.355 1 97.56 205 ALA A CA 1
ATOM 1554 C C . ALA A 1 205 ? -6.414 36.938 7.848 1 97.56 205 ALA A C 1
ATOM 1556 O O . ALA A 1 205 ? -5.941 37.969 8.367 1 97.56 205 ALA A O 1
ATOM 1557 N N . SER A 1 206 ? -5.777 35.844 7.715 1 97.81 206 SER A N 1
ATOM 1558 C CA . SER A 1 206 ? -4.383 35.75 8.133 1 97.81 206 SER A CA 1
ATOM 1559 C C . SER A 1 206 ? -3.436 36.031 6.977 1 97.81 206 SER A C 1
ATOM 1561 O O . SER A 1 206 ? -3.268 35.219 6.082 1 97.81 206 SER A O 1
ATOM 1563 N N . SER A 1 207 ? -2.742 37.125 7.023 1 97.81 207 SER A N 1
ATOM 1564 C CA . SER A 1 207 ? -1.78 37.469 5.98 1 97.81 207 SER A CA 1
ATOM 1565 C C . SER A 1 207 ? -0.637 36.469 5.93 1 97.81 207 SER A C 1
ATOM 1567 O O . SER A 1 207 ? -0.083 36.219 4.863 1 97.81 207 SER A O 1
ATOM 1569 N N . LYS A 1 208 ? -0.31 35.938 7.074 1 98.12 208 LYS A N 1
ATOM 1570 C CA . LYS A 1 208 ? 0.755 34.938 7.133 1 98.12 208 LYS A CA 1
ATOM 1571 C C . LYS A 1 208 ? 0.343 33.656 6.422 1 98.12 208 LYS A C 1
ATOM 1573 O O . LYS A 1 208 ? 1.126 33.062 5.664 1 98.12 208 LYS A O 1
ATOM 1578 N N . LEU A 1 209 ? -0.866 33.219 6.633 1 98.5 209 LEU A N 1
ATOM 1579 C CA . LEU A 1 209 ? -1.344 32 5.973 1 98.5 209 LEU A CA 1
ATOM 1580 C C . LEU A 1 209 ? -1.439 32.219 4.465 1 98.5 209 LEU A C 1
ATOM 1582 O O . LEU A 1 209 ? -1.004 31.344 3.691 1 98.5 209 LEU A O 1
ATOM 1586 N N . THR A 1 210 ? -1.997 33.344 4.066 1 98.31 210 THR A N 1
ATOM 1587 C CA . THR A 1 210 ? -2.238 33.594 2.645 1 98.31 210 THR A CA 1
ATOM 1588 C C . THR A 1 210 ? -0.922 33.75 1.896 1 98.31 210 THR A C 1
ATOM 1590 O O . THR A 1 210 ? -0.876 33.625 0.67 1 98.31 210 THR A O 1
ATOM 1593 N N . SER A 1 211 ? 0.116 34.094 2.613 1 98 211 SER A N 1
ATOM 1594 C CA . SER A 1 211 ? 1.426 34.219 1.983 1 98 211 SER A CA 1
ATOM 1595 C C . SER A 1 211 ? 2.18 32.906 1.996 1 98 211 SER A C 1
ATOM 1597 O O . SER A 1 211 ? 3.201 32.75 1.321 1 98 211 SER A O 1
ATOM 1599 N N . THR A 1 212 ? 1.697 31.938 2.688 1 98.44 212 THR A N 1
ATOM 1600 C CA . THR A 1 212 ? 2.428 30.688 2.855 1 98.44 212 THR A CA 1
ATOM 1601 C C . THR A 1 212 ? 1.741 29.562 2.102 1 98.44 212 THR A C 1
ATOM 1603 O O . THR A 1 212 ? 2.408 28.688 1.533 1 98.44 212 THR A O 1
ATOM 1606 N N . PHE A 1 213 ? 0.43 29.594 2.131 1 98.75 213 PHE A N 1
ATOM 1607 C CA . PHE A 1 213 ? -0.316 28.469 1.579 1 98.75 213 PHE A CA 1
ATOM 1608 C C . PHE A 1 213 ? -1.378 28.953 0.599 1 98.75 213 PHE A C 1
ATOM 1610 O O . PHE A 1 213 ? -1.812 30.109 0.663 1 98.75 213 PHE A O 1
ATOM 1617 N N . GLU A 1 214 ? -1.713 28.047 -0.301 1 98.62 214 GLU A N 1
ATOM 1618 C CA . GLU A 1 214 ? -2.879 28.156 -1.172 1 98.62 214 GLU A CA 1
ATOM 1619 C C . GLU A 1 214 ? -3.941 27.125 -0.798 1 98.62 214 GLU A C 1
ATOM 1621 O O . GLU A 1 214 ? -3.621 25.969 -0.515 1 98.62 214 GLU A O 1
ATOM 1626 N N . ILE A 1 215 ? -5.215 27.562 -0.734 1 98.88 215 ILE A N 1
ATOM 1627 C CA . ILE A 1 215 ? -6.309 26.625 -0.515 1 98.88 215 ILE A CA 1
ATOM 1628 C C . ILE A 1 215 ? -6.633 25.891 -1.818 1 98.88 215 ILE A C 1
ATOM 1630 O O . ILE A 1 215 ? -6.98 26.531 -2.818 1 98.88 215 ILE A O 1
ATOM 1634 N N . LEU A 1 216 ? -6.543 24.578 -1.818 1 98.88 216 LEU A N 1
ATOM 1635 C CA . LEU A 1 216 ? -6.855 23.797 -3.006 1 98.88 216 LEU A CA 1
ATOM 1636 C C . LEU A 1 216 ? -8.305 23.312 -2.979 1 98.88 216 LEU A C 1
ATOM 1638 O O . LEU A 1 216 ? -8.922 23.125 -4.031 1 98.88 216 LEU A O 1
ATOM 1642 N N . SER A 1 217 ? -8.805 23.047 -1.802 1 98.94 217 SER A N 1
ATOM 1643 C CA . SER A 1 217 ? -10.195 22.625 -1.669 1 98.94 217 SER A CA 1
ATOM 1644 C C . SER A 1 217 ? -10.766 23.031 -0.311 1 98.94 217 SER A C 1
ATOM 1646 O O . SER A 1 217 ? -10.016 23.344 0.617 1 98.94 217 SER A O 1
ATOM 1648 N N . THR A 1 218 ? -12.062 23.062 -0.251 1 98.88 218 THR A N 1
ATOM 1649 C CA . THR A 1 218 ? -12.852 23.203 0.968 1 98.88 218 THR A CA 1
ATOM 1650 C C . THR A 1 218 ? -13.945 22.141 1.04 1 98.88 218 THR A C 1
ATOM 1652 O O . THR A 1 218 ? -14.148 21.391 0.087 1 98.88 218 THR A O 1
ATOM 1655 N N . ASN A 1 219 ? -14.477 22.047 2.18 1 98.81 219 ASN A N 1
ATOM 1656 C CA . ASN A 1 219 ? -15.672 21.234 2.408 1 98.81 219 ASN A CA 1
ATOM 1657 C C . ASN A 1 219 ? -16.609 21.875 3.428 1 98.81 219 ASN A C 1
ATOM 1659 O O . ASN A 1 219 ? -16.281 22.922 3.996 1 98.81 219 ASN A O 1
ATOM 1663 N N . ARG A 1 220 ? -17.781 21.312 3.533 1 98.56 220 ARG A N 1
ATOM 1664 C CA . ARG A 1 220 ? -18.75 21.75 4.539 1 98.56 220 ARG A CA 1
ATOM 1665 C C . ARG A 1 220 ? -19.094 20.609 5.496 1 98.56 220 ARG A C 1
ATOM 1667 O O . ARG A 1 220 ? -19.25 19.469 5.074 1 98.56 220 ARG A O 1
ATOM 1674 N N . ASP A 1 221 ? -19.141 21 6.762 1 98.06 221 ASP A N 1
ATOM 1675 C CA . ASP A 1 221 ? -19.531 19.984 7.727 1 98.06 221 ASP A CA 1
ATOM 1676 C C . ASP A 1 221 ? -21.047 19.719 7.66 1 98.06 221 ASP A C 1
ATOM 1678 O O . ASP A 1 221 ? -21.719 20.234 6.77 1 98.06 221 ASP A O 1
ATOM 1682 N N . ARG A 1 222 ? -21.547 18.906 8.539 1 97.44 222 ARG A N 1
ATOM 1683 C CA . ARG A 1 222 ? -22.938 18.5 8.492 1 97.44 222 ARG A CA 1
ATOM 1684 C C . ARG A 1 222 ? -23.859 19.688 8.742 1 97.44 222 ARG A C 1
ATOM 1686 O O . ARG A 1 222 ? -25.031 19.672 8.344 1 97.44 222 ARG A O 1
ATOM 1693 N N . ASN A 1 223 ? -23.406 20.688 9.391 1 97.5 223 ASN A N 1
ATOM 1694 C CA . ASN A 1 223 ? -24.188 21.875 9.68 1 97.5 223 ASN A CA 1
ATOM 1695 C C . ASN A 1 223 ? -24.016 22.938 8.609 1 97.5 223 ASN A C 1
ATOM 1697 O O . ASN A 1 223 ? -24.531 24.047 8.734 1 97.5 223 ASN A O 1
ATOM 1701 N N . GLY A 1 224 ? -23.234 22.641 7.613 1 97.62 224 GLY A N 1
ATOM 1702 C CA . GLY A 1 224 ? -23.062 23.562 6.5 1 97.62 224 GLY A CA 1
ATOM 1703 C C . GLY A 1 224 ? -21.906 24.531 6.699 1 97.62 224 GLY A C 1
ATOM 1704 O O . GLY A 1 224 ? -21.656 25.391 5.852 1 97.62 224 GLY A O 1
ATOM 1705 N N . LYS A 1 225 ? -21.25 24.422 7.809 1 98.06 225 LYS A N 1
ATOM 1706 C CA . LYS A 1 225 ? -20.094 25.281 8.062 1 98.06 225 LYS A CA 1
ATOM 1707 C C . LYS A 1 225 ? -18.906 24.859 7.195 1 98.06 225 LYS A C 1
ATOM 1709 O O . LYS A 1 225 ? -18.516 23.688 7.188 1 98.06 225 LYS A O 1
ATOM 1714 N N . GLU A 1 226 ? -18.359 25.828 6.508 1 98.62 226 GLU A N 1
ATOM 1715 C CA . GLU A 1 226 ? -17.297 25.531 5.559 1 98.62 226 GLU A CA 1
ATOM 1716 C C . GLU A 1 226 ? -15.938 25.484 6.258 1 98.62 226 GLU A C 1
ATOM 1718 O O . GLU A 1 226 ? -15.672 26.281 7.168 1 98.62 226 GLU A O 1
ATOM 1723 N N . PHE A 1 227 ? -15.062 24.562 5.844 1 98.88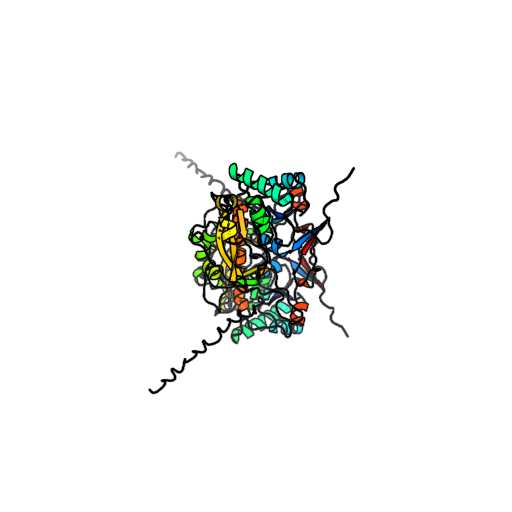 227 PHE A N 1
ATOM 1724 C CA . PHE A 1 227 ? -13.695 24.484 6.363 1 98.88 227 PHE A CA 1
ATOM 1725 C C . PHE A 1 227 ? -12.711 24.219 5.234 1 98.88 227 PHE A C 1
ATOM 1727 O O . PHE A 1 227 ? -13.078 23.656 4.195 1 98.88 227 PHE A O 1
ATOM 1734 N N . VAL A 1 228 ? -11.477 24.703 5.395 1 98.94 228 VAL A N 1
ATOM 1735 C CA . VAL A 1 228 ? -10.375 24.406 4.484 1 98.94 228 VAL A CA 1
ATOM 1736 C C . VAL A 1 228 ? -9.984 22.938 4.613 1 98.94 228 VAL A C 1
ATOM 1738 O O . VAL A 1 228 ? -9.742 22.438 5.715 1 98.94 228 VAL A O 1
ATOM 1741 N N . SER A 1 229 ? -9.938 22.219 3.453 1 98.88 229 SER A N 1
ATOM 1742 C CA . SER A 1 229 ? -9.727 20.781 3.549 1 98.88 229 SER A CA 1
ATOM 1743 C C . SER A 1 229 ? -8.398 20.375 2.914 1 98.88 229 SER A C 1
ATOM 1745 O O . SER A 1 229 ? -7.895 19.266 3.17 1 98.88 229 SER A O 1
ATOM 1747 N N . PHE A 1 230 ? -7.785 21.141 2.064 1 98.94 230 PHE A N 1
ATOM 1748 C CA . PHE A 1 230 ? -6.539 20.812 1.386 1 98.94 230 PHE A CA 1
ATOM 1749 C C . PHE A 1 230 ? -5.758 22.062 1.041 1 98.94 230 PHE A C 1
ATOM 1751 O O . PHE A 1 230 ? -6.297 23 0.443 1 98.94 230 PHE A O 1
ATOM 1758 N N . VAL A 1 231 ? -4.469 22.156 1.473 1 98.94 231 VAL A N 1
ATOM 1759 C CA . VAL A 1 231 ? -3.637 23.312 1.179 1 98.94 231 VAL A CA 1
ATOM 1760 C C . VAL A 1 231 ? -2.291 22.859 0.622 1 98.94 231 VAL A C 1
ATOM 1762 O O . VAL A 1 231 ? -1.867 21.719 0.857 1 98.94 231 VAL A O 1
ATOM 1765 N N . GLU A 1 232 ? -1.664 23.703 -0.06 1 98.75 232 GLU A N 1
ATOM 1766 C CA . GLU A 1 232 ? -0.323 23.516 -0.606 1 98.75 232 GLU A CA 1
ATOM 1767 C C . GLU A 1 232 ? 0.529 24.781 -0.412 1 98.75 232 GLU A C 1
ATOM 1769 O O . GLU A 1 232 ? 0.031 25.891 -0.534 1 98.75 232 GLU A O 1
ATOM 1774 N N . GLY A 1 233 ? 1.806 24.578 -0.084 1 98.69 233 GLY A N 1
ATOM 1775 C CA . GLY A 1 233 ? 2.721 25.703 0.069 1 98.69 233 GLY A CA 1
ATOM 1776 C C . GLY A 1 233 ? 2.873 26.516 -1.195 1 98.69 233 GLY A C 1
ATOM 1777 O O . GLY A 1 233 ? 2.934 25.969 -2.297 1 98.69 233 GLY A O 1
ATOM 1778 N N . LEU A 1 234 ? 2.971 27.812 -1.027 1 98.19 234 LEU A N 1
ATOM 1779 C CA . LEU A 1 234 ? 3.15 28.75 -2.133 1 98.19 234 LEU A CA 1
ATOM 1780 C C . LEU A 1 234 ? 4.629 28.906 -2.475 1 98.19 234 LEU A C 1
ATOM 1782 O O . LEU A 1 234 ? 5.496 28.594 -1.657 1 98.19 234 LEU A O 1
ATOM 1786 N N . GLY A 1 235 ? 4.891 29.312 -3.672 1 96.25 235 GLY A N 1
ATOM 1787 C CA . GLY A 1 235 ? 6.238 29.672 -4.082 1 96.25 235 GLY A CA 1
ATOM 1788 C C . GLY A 1 235 ? 7.164 28.484 -4.207 1 96.25 235 GLY A C 1
ATOM 1789 O O . GLY A 1 235 ? 8.383 28.625 -4.078 1 96.25 235 GLY A O 1
ATOM 1790 N N . GLY A 1 236 ? 6.633 27.375 -4.305 1 95.56 236 GLY A N 1
ATOM 1791 C CA . GLY A 1 236 ? 7.465 26.188 -4.406 1 95.56 236 GLY A CA 1
ATOM 1792 C C . GLY A 1 236 ? 7.723 25.531 -3.066 1 95.56 236 GLY A C 1
ATOM 1793 O O . GLY A 1 236 ? 8.383 24.484 -2.996 1 95.56 236 GLY A O 1
ATOM 1794 N N . ARG A 1 237 ? 7.188 26.141 -2.006 1 97.12 237 ARG A N 1
ATOM 1795 C CA . ARG A 1 237 ? 7.289 25.562 -0.673 1 97.12 237 ARG A CA 1
ATOM 1796 C C . ARG A 1 237 ? 6.719 24.141 -0.65 1 97.12 237 ARG A C 1
ATOM 1798 O O . ARG A 1 237 ? 5.574 23.922 -1.06 1 97.12 237 ARG A O 1
ATOM 1805 N N . PRO A 1 238 ? 7.559 23.109 -0.192 1 97.81 238 PRO A N 1
ATOM 1806 C CA . PRO A 1 238 ? 7.086 21.734 -0.267 1 97.81 238 PRO A CA 1
ATOM 1807 C C . PRO A 1 238 ? 6.289 21.312 0.967 1 97.81 238 PRO A C 1
ATOM 1809 O O . PRO A 1 238 ? 6.594 20.281 1.582 1 97.81 238 PRO A O 1
ATOM 1812 N N . PHE A 1 239 ? 5.266 22.062 1.3 1 98.69 239 PHE A N 1
ATOM 1813 C CA . PHE A 1 239 ? 4.383 21.812 2.434 1 98.69 239 PHE A CA 1
ATOM 1814 C C . PHE A 1 239 ? 2.955 21.562 1.963 1 98.69 239 PHE A C 1
ATOM 1816 O O . PHE A 1 239 ? 2.426 22.312 1.146 1 98.69 239 PHE A O 1
ATOM 1823 N N . TRP A 1 240 ? 2.367 20.5 2.43 1 98.88 240 TRP A N 1
ATOM 1824 C CA . TRP A 1 240 ? 0.973 20.172 2.152 1 98.88 240 TRP A CA 1
ATOM 1825 C C . TRP A 1 240 ? 0.234 19.797 3.434 1 98.88 240 TRP A C 1
ATOM 1827 O O . TRP A 1 240 ? 0.845 19.328 4.395 1 98.88 240 TRP A O 1
ATOM 1837 N N . GLY A 1 241 ? -0.999 20.047 3.461 1 98.81 241 GLY A N 1
ATOM 1838 C CA . GLY A 1 241 ? -1.852 19.656 4.574 1 98.81 241 GLY A CA 1
ATOM 1839 C C . GLY A 1 241 ? -3.252 19.266 4.145 1 98.81 241 GLY A C 1
ATOM 1840 O O . GLY A 1 241 ? -3.846 19.906 3.279 1 98.81 241 GLY A O 1
ATOM 1841 N N . THR A 1 242 ? -3.754 18.188 4.695 1 98.94 242 THR A N 1
ATOM 1842 C CA . THR A 1 242 ? -5.133 17.766 4.48 1 98.94 242 THR A CA 1
ATOM 1843 C C . THR A 1 242 ? -5.875 17.641 5.809 1 98.94 242 THR A C 1
ATOM 1845 O O . THR A 1 242 ? -5.355 17.078 6.766 1 98.94 242 THR A O 1
ATOM 1848 N N . GLN A 1 243 ? -7.047 18.234 5.816 1 98.88 243 GLN A N 1
ATOM 1849 C CA . GLN A 1 243 ? -7.898 18.062 6.988 1 98.88 243 GLN A CA 1
ATOM 1850 C C . GLN A 1 243 ? -8.492 16.656 7.035 1 98.88 243 GLN A C 1
ATOM 1852 O O . GLN A 1 243 ? -8.859 16.172 8.102 1 98.88 243 GLN A O 1
ATOM 1857 N N . TRP A 1 244 ? -8.625 16.031 5.895 1 98.62 244 TRP A N 1
ATOM 1858 C CA . TRP A 1 244 ? -9.109 14.664 5.773 1 98.62 244 TRP A CA 1
ATOM 1859 C C . TRP A 1 244 ? -7.957 13.664 5.859 1 98.62 244 TRP A C 1
ATOM 1861 O O . TRP A 1 244 ? -6.789 14.055 5.879 1 98.62 244 TRP A O 1
ATOM 1871 N N . HIS A 1 245 ? -8.258 12.383 6.012 1 98.44 245 HIS A N 1
ATOM 1872 C CA . HIS A 1 245 ? -7.297 11.32 6.273 1 98.44 245 HIS A CA 1
ATOM 1873 C C . HIS A 1 245 ? -7.051 10.477 5.027 1 98.44 245 HIS A C 1
ATOM 1875 O O . HIS A 1 245 ? -7.816 9.555 4.738 1 98.44 245 HIS A O 1
ATOM 1881 N N . PRO A 1 246 ? -5.977 10.727 4.336 1 97.88 246 PRO A N 1
ATOM 1882 C CA . PRO A 1 246 ? -5.715 9.93 3.137 1 97.88 246 PRO A CA 1
ATOM 1883 C C . PRO A 1 246 ? -5.258 8.516 3.459 1 97.88 246 PRO A C 1
ATOM 1885 O O . PRO A 1 246 ? -5.352 7.621 2.609 1 97.88 246 PRO A O 1
ATOM 1888 N N . GLU A 1 247 ? -4.742 8.211 4.668 1 97.25 247 GLU A N 1
ATOM 1889 C CA . GLU A 1 247 ? -4.145 6.926 5.02 1 97.25 247 GLU A CA 1
ATOM 1890 C C . GLU A 1 247 ? -5.211 5.914 5.43 1 97.25 247 GLU A C 1
ATOM 1892 O O . GLU A 1 247 ? -4.969 4.707 5.41 1 97.25 247 GLU A O 1
ATOM 1897 N N . LYS A 1 248 ? -6.402 6.355 5.805 1 95 248 LYS A N 1
ATOM 1898 C CA . LYS A 1 248 ? -7.363 5.496 6.492 1 95 248 LYS A CA 1
ATOM 1899 C C . LYS A 1 248 ? -8.117 4.613 5.5 1 95 248 LYS A C 1
ATOM 1901 O O . LYS A 1 248 ? -8.484 3.48 5.824 1 95 248 LYS A O 1
ATOM 1906 N N . ASN A 1 249 ? -8.383 5.09 4.336 1 94.31 249 ASN A N 1
ATOM 1907 C CA . ASN A 1 249 ? -9.219 4.371 3.381 1 94.31 249 ASN A CA 1
ATOM 1908 C C . ASN A 1 249 ? -8.695 2.963 3.121 1 94.31 249 ASN A C 1
ATOM 1910 O O . ASN A 1 249 ? -9.469 2.031 2.906 1 94.31 249 ASN A O 1
ATOM 1914 N N . ILE A 1 250 ? -7.43 2.842 3.135 1 94.62 250 ILE A N 1
ATOM 1915 C CA . ILE A 1 250 ? -6.836 1.557 2.785 1 94.62 250 ILE A CA 1
ATOM 1916 C C . ILE A 1 250 ? -6.629 0.724 4.051 1 94.62 250 ILE A C 1
ATOM 1918 O O . ILE A 1 250 ? -6.984 -0.456 4.086 1 94.62 250 ILE A O 1
ATOM 1922 N N . PHE A 1 251 ? -6.227 1.328 5.121 1 92.75 251 PHE A N 1
ATOM 1923 C CA . PHE A 1 251 ? -5.582 0.51 6.141 1 92.75 251 PHE A CA 1
ATOM 1924 C C . PHE A 1 251 ? -6.41 0.485 7.418 1 92.75 251 PHE A C 1
ATOM 1926 O O . PHE A 1 251 ? -6.059 -0.206 8.375 1 92.75 251 PHE A O 1
ATOM 1933 N N . GLU A 1 252 ? -7.441 1.271 7.48 1 90.06 252 GLU A N 1
ATOM 1934 C CA . GLU A 1 252 ? -8.344 1.213 8.633 1 90.06 252 GLU A CA 1
ATOM 1935 C C . GLU A 1 252 ? -9.695 0.622 8.242 1 90.06 252 GLU A C 1
ATOM 1937 O O . GLU A 1 252 ? -10.539 1.313 7.664 1 90.06 252 GLU A O 1
ATOM 1942 N N . GLN A 1 253 ? -9.922 -0.656 8.586 1 80.69 253 GLN A N 1
ATOM 1943 C CA . GLN A 1 253 ? -11.156 -1.342 8.211 1 80.69 253 GLN A CA 1
ATOM 1944 C C . GLN A 1 253 ? -11.812 -1.988 9.43 1 80.69 253 GLN A C 1
ATOM 1946 O O . GLN A 1 253 ? -12.352 -3.096 9.344 1 80.69 253 GLN A O 1
ATOM 1951 N N . GLY A 1 254 ? -11.703 -1.293 10.461 1 79.31 254 GLY A N 1
ATOM 1952 C CA . GLY A 1 254 ? -12.289 -1.802 11.688 1 79.31 254 GLY A CA 1
ATOM 1953 C C . GLY A 1 254 ? -13.789 -1.957 11.609 1 79.31 254 GLY A C 1
ATOM 1954 O O . GLY A 1 254 ? -14.469 -1.165 10.953 1 79.31 254 GLY A O 1
ATOM 1955 N N . MET A 1 255 ? -14.273 -3.008 12.289 1 78.88 255 MET A N 1
ATOM 1956 C CA . MET A 1 255 ? -15.703 -3.301 12.305 1 78.88 255 MET A CA 1
ATOM 1957 C C . MET A 1 255 ? -16.266 -3.195 13.719 1 78.88 255 MET A C 1
ATOM 1959 O O . MET A 1 255 ? -15.57 -3.498 14.695 1 78.88 255 MET A O 1
ATOM 1963 N N . GLN A 1 256 ? -17.5 -2.744 13.672 1 78.38 256 GLN A N 1
ATOM 1964 C CA . GLN A 1 256 ? -18.25 -2.816 14.914 1 78.38 256 GLN A CA 1
ATOM 1965 C C . GLN A 1 256 ? -18.703 -4.246 15.203 1 78.38 256 GLN A C 1
ATOM 1967 O O . GLN A 1 256 ? -1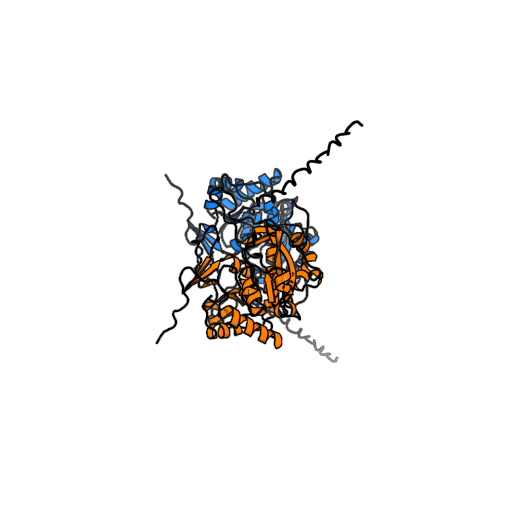8.688 -5.098 14.312 1 78.38 256 GLN A O 1
ATOM 1972 N N . GLU A 1 257 ? -19.078 -4.402 16.453 1 74.5 257 GLU A N 1
ATOM 1973 C CA . GLU A 1 257 ? -19.609 -5.707 16.844 1 74.5 257 GLU A CA 1
ATOM 1974 C C . GLU A 1 257 ? -20.844 -6.066 16.016 1 74.5 257 GLU A C 1
ATOM 1976 O O . GLU A 1 257 ? -21.078 -7.238 15.727 1 74.5 257 GLU A O 1
ATOM 1981 N N . SER A 1 258 ? -21.594 -5.074 15.594 1 73.12 258 SER A N 1
ATOM 1982 C CA . SER A 1 258 ? -22.812 -5.238 14.805 1 73.12 258 SER A CA 1
ATOM 1983 C C . SER A 1 258 ? -22.484 -5.707 13.383 1 73.12 258 SER A C 1
ATOM 1985 O O . SER A 1 258 ? -23.375 -6.145 12.656 1 73.12 258 SER A O 1
ATOM 1987 N N . GLY A 1 259 ? -21.203 -5.656 13.047 1 71.62 259 GLY A N 1
ATOM 1988 C CA . GLY A 1 259 ? -20.828 -6.027 11.688 1 71.62 259 GLY A CA 1
ATOM 1989 C C . GLY A 1 259 ? -20.75 -4.84 10.75 1 71.62 259 GLY A C 1
ATOM 1990 O O . GLY A 1 259 ? -20.438 -5 9.57 1 71.62 259 GLY A O 1
ATOM 1991 N N . LEU A 1 260 ? -21.062 -3.715 11.281 1 76.06 260 LEU A N 1
ATOM 1992 C CA . LEU A 1 260 ? -20.953 -2.492 10.492 1 76.06 260 LEU A CA 1
ATOM 1993 C C . LEU A 1 260 ? -19.562 -1.878 10.617 1 76.06 260 LEU A C 1
ATOM 1995 O O . LEU A 1 260 ? -18.875 -2.092 11.617 1 76.06 260 LEU A O 1
ATOM 1999 N N . PRO A 1 261 ? -19.203 -1.162 9.555 1 81.25 261 PRO A N 1
ATOM 2000 C CA . PRO A 1 261 ? -17.922 -0.464 9.672 1 81.25 261 PRO A CA 1
ATOM 2001 C C . PRO A 1 261 ? -17.875 0.496 10.859 1 81.25 261 PRO A C 1
ATOM 2003 O O . PRO A 1 261 ? -18.875 1.146 11.172 1 81.25 261 PRO A O 1
ATOM 2006 N N . PHE A 1 262 ? -16.766 0.506 11.555 1 84.69 262 PHE A N 1
ATOM 2007 C CA . PHE A 1 262 ? -16.578 1.398 12.695 1 84.69 262 PHE A CA 1
ATOM 2008 C C . PHE A 1 262 ? -16.594 2.855 12.25 1 84.69 262 PHE A C 1
ATOM 2010 O O . PHE A 1 262 ? -17.172 3.711 12.922 1 84.69 262 PHE A O 1
ATOM 2017 N N . GLU A 1 263 ? -15.945 3.143 11.188 1 89.69 263 GLU A N 1
ATOM 2018 C CA . GLU A 1 263 ? -15.898 4.496 10.633 1 89.69 263 GLU A CA 1
ATOM 2019 C C . GLU A 1 263 ? -16.531 4.543 9.242 1 89.69 263 GLU A C 1
ATOM 2021 O O . GLU A 1 263 ? -16.484 3.562 8.5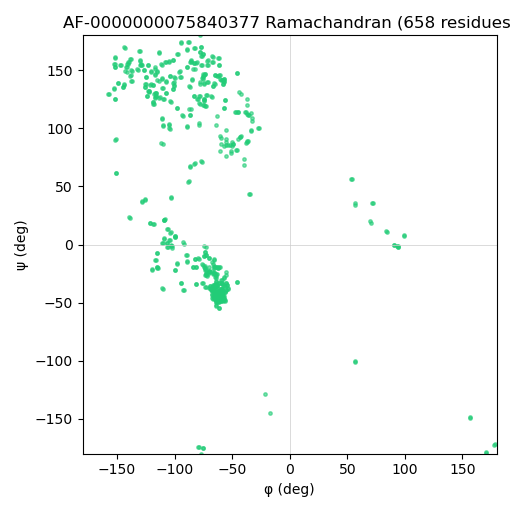 1 89.69 263 GLU A O 1
ATOM 2026 N N . ALA A 1 264 ? -17.078 5.715 8.906 1 88.56 264 ALA A N 1
ATOM 2027 C CA . ALA A 1 264 ? -17.766 5.918 7.641 1 88.56 264 ALA A CA 1
ATOM 2028 C C . ALA A 1 264 ? -16.781 6.215 6.512 1 88.56 264 ALA A C 1
ATOM 2030 O O . ALA A 1 264 ? -16.703 7.348 6.031 1 88.56 264 ALA A O 1
ATOM 2031 N N . MET A 1 265 ? -16.094 5.215 6.199 1 89.62 265 MET A N 1
ATOM 2032 C CA . MET A 1 265 ? -15.125 5.371 5.129 1 89.62 265 MET A CA 1
ATOM 2033 C C . MET A 1 265 ? -15.328 4.316 4.047 1 89.62 265 MET A C 1
ATOM 2035 O O . MET A 1 265 ? -15.805 3.215 4.332 1 89.62 265 MET A O 1
ATOM 2039 N N . HIS A 1 266 ? -14.984 4.723 2.869 1 88.5 266 HIS A N 1
ATOM 2040 C CA . HIS A 1 266 ? -15.062 3.807 1.738 1 88.5 266 HIS A CA 1
ATOM 2041 C C . HIS A 1 266 ? -13.727 3.123 1.482 1 88.5 266 HIS A C 1
ATOM 2043 O O . HIS A 1 266 ? -12.672 3.732 1.656 1 88.5 266 HIS A O 1
ATOM 2049 N N . HIS A 1 267 ? -13.844 1.896 1.093 1 89.5 267 HIS A N 1
ATOM 2050 C CA . HIS A 1 267 ? -12.641 1.121 0.806 1 89.5 267 HIS A CA 1
ATOM 2051 C C . HIS A 1 267 ? -12.641 0.617 -0.633 1 89.5 267 HIS A C 1
ATOM 2053 O O . HIS A 1 267 ? -11.93 -0.336 -0.962 1 89.5 267 HIS A O 1
ATOM 2059 N N . ASP A 1 268 ? -13.422 1.189 -1.502 1 91.06 268 ASP A N 1
ATOM 2060 C CA . ASP A 1 268 ? -13.523 0.764 -2.895 1 91.06 268 ASP A CA 1
ATOM 2061 C C . ASP A 1 268 ? -12.336 1.27 -3.711 1 91.06 268 ASP A C 1
ATOM 2063 O O . ASP A 1 268 ? -11.422 1.894 -3.166 1 91.06 268 ASP A O 1
ATOM 2067 N N . SER A 1 269 ? -12.336 0.941 -4.969 1 93.38 269 SER A N 1
ATOM 2068 C CA . SER A 1 269 ? -11.203 1.235 -5.844 1 93.38 269 SER A CA 1
ATOM 2069 C C . SER A 1 269 ? -10.961 2.738 -5.941 1 93.38 269 SER A C 1
ATOM 2071 O O . SER A 1 269 ? -9.82 3.176 -6.082 1 93.38 269 SER A O 1
ATOM 2073 N N . TYR A 1 270 ? -12.008 3.557 -5.871 1 94.88 270 TYR A N 1
ATOM 2074 C CA . TYR A 1 270 ? -11.844 5.004 -5.93 1 94.88 270 TYR A CA 1
ATOM 2075 C C . TYR A 1 270 ? -11.055 5.512 -4.727 1 94.88 270 TYR A C 1
ATOM 2077 O O . TYR A 1 270 ? -10.086 6.262 -4.879 1 94.88 270 TYR A O 1
ATOM 2085 N N . ALA A 1 271 ? -11.5 5.062 -3.545 1 95.44 271 ALA A N 1
ATOM 2086 C CA . ALA A 1 271 ? -10.859 5.48 -2.303 1 95.44 271 ALA A CA 1
ATOM 2087 C C . ALA A 1 271 ? -9.414 5.004 -2.244 1 95.44 271 ALA A C 1
ATOM 2089 O O . ALA A 1 271 ? -8.523 5.75 -1.826 1 95.44 271 ALA A O 1
ATOM 2090 N N . VAL A 1 272 ? -9.188 3.785 -2.662 1 96.06 272 VAL A N 1
ATOM 2091 C CA . VAL A 1 272 ? -7.844 3.209 -2.68 1 96.06 272 VAL A CA 1
ATOM 2092 C C . VAL A 1 272 ? -6.945 4.02 -3.609 1 96.06 272 VAL A C 1
ATOM 2094 O O . VAL A 1 272 ? -5.824 4.379 -3.244 1 96.06 272 VAL A O 1
ATOM 2097 N N . ALA A 1 273 ? -7.438 4.332 -4.801 1 97 273 ALA A N 1
ATOM 2098 C CA . ALA A 1 273 ? -6.648 5.059 -5.793 1 97 273 ALA A CA 1
ATOM 2099 C C . ALA A 1 273 ? -6.262 6.441 -5.277 1 97 273 ALA A C 1
ATOM 2101 O O . ALA A 1 273 ? -5.129 6.891 -5.473 1 97 273 ALA A O 1
ATOM 2102 N N . VAL A 1 274 ? -7.16 7.094 -4.633 1 98 274 VAL A N 1
ATOM 2103 C CA . VAL A 1 274 ? -6.902 8.422 -4.094 1 98 274 VAL A CA 1
ATOM 2104 C C . VAL A 1 274 ? -5.832 8.344 -3.008 1 98 274 VAL A C 1
ATOM 2106 O O . VAL A 1 274 ? -4.891 9.141 -2.99 1 98 274 VAL A O 1
ATOM 2109 N N . SER A 1 275 ? -5.996 7.395 -2.139 1 98.31 275 SER A N 1
ATOM 2110 C CA . SER A 1 275 ? -5.02 7.191 -1.076 1 98.31 275 SER A CA 1
ATOM 2111 C C . SER A 1 275 ? -3.629 6.934 -1.647 1 98.31 275 SER A C 1
ATOM 2113 O O . SER A 1 275 ? -2.654 7.562 -1.231 1 98.31 275 SER A O 1
ATOM 2115 N N . GLN A 1 276 ? -3.562 6.043 -2.605 1 98.25 276 GLN A N 1
ATOM 2116 C CA . GLN A 1 276 ? -2.287 5.723 -3.234 1 98.25 276 GLN A CA 1
ATOM 2117 C C . GLN A 1 276 ? -1.697 6.938 -3.939 1 98.25 276 GLN A C 1
ATOM 2119 O O . GLN A 1 276 ? -0.487 7.168 -3.887 1 98.25 276 GLN A O 1
ATOM 2124 N N . TYR A 1 277 ? -2.52 7.699 -4.617 1 98.38 277 TYR A N 1
ATOM 2125 C CA . TYR A 1 277 ? -2.061 8.852 -5.387 1 98.38 277 TYR A CA 1
ATOM 2126 C C . TYR A 1 277 ? -1.288 9.82 -4.504 1 98.38 277 TYR A C 1
ATOM 2128 O O . TYR A 1 277 ? -0.171 10.227 -4.84 1 98.38 277 TYR A O 1
ATOM 2136 N N . PHE A 1 278 ? -1.823 10.148 -3.393 1 98.56 278 PHE A N 1
ATOM 2137 C CA . PHE A 1 278 ? -1.198 11.164 -2.562 1 98.56 278 PHE A CA 1
ATOM 2138 C C . PHE A 1 278 ? 0.025 10.609 -1.845 1 98.56 278 PHE A C 1
ATOM 2140 O O . PHE A 1 278 ? 0.999 11.328 -1.615 1 98.56 278 PHE A O 1
ATOM 2147 N N . ALA A 1 279 ? -0.008 9.312 -1.487 1 98.44 279 ALA A N 1
ATOM 2148 C CA . ALA A 1 279 ? 1.202 8.695 -0.951 1 98.44 279 ALA A CA 1
ATOM 2149 C C . ALA A 1 279 ? 2.346 8.758 -1.959 1 98.44 279 ALA A C 1
ATOM 2151 O O . ALA A 1 279 ? 3.465 9.148 -1.611 1 98.44 279 ALA A O 1
ATOM 2152 N N . ASN A 1 280 ? 2.021 8.352 -3.213 1 97.06 280 ASN A N 1
ATOM 2153 C CA . ASN A 1 280 ? 3.027 8.367 -4.27 1 97.06 280 ASN A CA 1
ATOM 2154 C C . ASN A 1 280 ? 3.547 9.773 -4.531 1 97.06 280 ASN A C 1
ATOM 2156 O O . ASN A 1 280 ? 4.738 9.969 -4.781 1 97.06 280 ASN A O 1
ATOM 2160 N N . PHE A 1 281 ? 2.707 10.773 -4.512 1 96.56 281 PHE A N 1
ATOM 2161 C CA . PHE A 1 281 ? 3.107 12.164 -4.715 1 96.56 281 PHE A CA 1
ATOM 2162 C C . PHE A 1 281 ? 4.078 12.602 -3.627 1 96.56 281 PHE A C 1
ATOM 2164 O O . PHE A 1 281 ? 5.18 13.07 -3.926 1 96.56 281 PHE A O 1
ATOM 2171 N N . PHE A 1 282 ? 3.629 12.422 -2.395 1 97.75 282 PHE A N 1
ATOM 2172 C CA . PHE A 1 282 ? 4.406 12.93 -1.269 1 97.75 282 PHE A CA 1
ATOM 2173 C C . PHE A 1 282 ? 5.75 12.219 -1.178 1 97.75 282 PHE A C 1
ATOM 2175 O O . PHE A 1 282 ? 6.797 12.859 -1.109 1 97.75 282 PHE A O 1
ATOM 2182 N N . VAL A 1 283 ? 5.723 10.883 -1.164 1 96.75 283 VAL A N 1
ATOM 2183 C CA . VAL A 1 283 ? 6.957 10.109 -1.062 1 96.75 283 VAL A CA 1
ATOM 2184 C C . VAL A 1 283 ? 7.84 10.383 -2.281 1 96.75 283 VAL A C 1
ATOM 2186 O O . VAL A 1 283 ? 9.062 10.43 -2.17 1 96.75 283 VAL A O 1
ATOM 2189 N N . GLY A 1 284 ? 7.176 10.539 -3.445 1 94.31 284 GLY A N 1
ATOM 2190 C CA . GLY A 1 284 ? 7.918 10.922 -4.637 1 94.31 284 GLY A CA 1
ATOM 2191 C C . GLY A 1 284 ? 8.727 12.195 -4.453 1 94.31 284 GLY A C 1
ATOM 2192 O O . GLY A 1 284 ? 9.859 12.289 -4.922 1 94.31 284 GLY A O 1
ATOM 2193 N N . LEU A 1 285 ? 8.203 13.195 -3.756 1 94.69 285 LEU A N 1
ATOM 2194 C CA . LEU A 1 285 ? 8.914 14.438 -3.469 1 94.69 285 LEU A CA 1
ATOM 2195 C C . LEU A 1 285 ? 10.078 14.188 -2.514 1 94.69 285 LEU A C 1
ATOM 2197 O O . LEU A 1 285 ? 11.156 14.773 -2.676 1 94.69 285 LEU A O 1
ATOM 2201 N N . CYS A 1 286 ? 9.844 13.32 -1.568 1 96 286 CYS A N 1
ATOM 2202 C CA . CYS A 1 286 ? 10.859 13.031 -0.567 1 96 286 CYS A CA 1
ATOM 2203 C C . CYS A 1 286 ? 12.078 12.375 -1.208 1 96 286 CYS A C 1
ATOM 2205 O O . CYS A 1 286 ? 13.195 12.5 -0.697 1 96 286 CYS A O 1
ATOM 2207 N N . ARG A 1 287 ? 11.875 11.688 -2.291 1 92.88 287 ARG A N 1
ATOM 2208 C CA . ARG A 1 287 ? 12.977 11.047 -3.006 1 92.88 287 ARG A CA 1
ATOM 2209 C C . ARG A 1 287 ? 13.969 12.094 -3.523 1 92.88 287 ARG A C 1
ATOM 2211 O O . ARG A 1 287 ? 15.109 11.766 -3.838 1 92.88 287 ARG A O 1
ATOM 2218 N N . GLY A 1 288 ? 13.531 13.281 -3.635 1 91.62 288 GLY A N 1
ATOM 2219 C CA . GLY A 1 288 ? 14.391 14.352 -4.109 1 91.62 288 GLY A CA 1
ATOM 2220 C C . GLY A 1 288 ? 15.312 14.898 -3.033 1 91.62 288 GLY A C 1
ATOM 2221 O O . GLY A 1 288 ? 16.234 15.664 -3.326 1 91.62 288 GLY A O 1
ATOM 2222 N N . SER A 1 289 ? 15.078 14.539 -1.793 1 94.5 289 SER A N 1
ATOM 2223 C CA . SER A 1 289 ? 15.93 14.969 -0.688 1 94.5 289 SER A CA 1
ATOM 2224 C C . SER A 1 289 ? 17.266 14.227 -0.693 1 94.5 289 SER A C 1
ATOM 2226 O O . SER A 1 289 ? 17.312 13.031 -0.979 1 94.5 289 SER A O 1
ATOM 2228 N N . THR A 1 290 ? 18.312 14.859 -0.287 1 93 290 THR A N 1
ATOM 2229 C CA . THR A 1 290 ? 19.641 14.266 -0.316 1 93 290 THR A CA 1
ATOM 2230 C C . THR A 1 290 ? 20.094 13.891 1.092 1 93 290 THR A C 1
ATOM 2232 O O . THR A 1 290 ? 21.234 13.445 1.285 1 93 290 THR A O 1
ATOM 2235 N N . HIS A 1 291 ? 19.219 14.133 2.047 1 95.56 291 HIS A N 1
ATOM 2236 C CA . HIS A 1 291 ? 19.547 13.766 3.418 1 95.56 291 HIS A CA 1
ATOM 2237 C C . HIS A 1 291 ? 19.781 12.258 3.545 1 95.56 291 HIS A C 1
ATOM 2239 O O . HIS A 1 291 ? 19.141 11.469 2.852 1 95.56 291 HIS A O 1
ATOM 2245 N N . LYS A 1 292 ? 20.719 11.867 4.449 1 93.31 292 LYS A N 1
ATOM 2246 C CA . LYS A 1 292 ? 21.016 10.461 4.676 1 93.31 292 LYS A CA 1
ATOM 2247 C C . LYS A 1 292 ? 21.516 10.219 6.098 1 93.31 292 LYS A C 1
ATOM 2249 O O . LYS A 1 292 ? 22.078 11.117 6.719 1 93.31 292 LYS A O 1
ATOM 2254 N N . PHE A 1 293 ? 21.266 9.055 6.512 1 92.38 293 PHE A N 1
ATOM 2255 C CA . PHE A 1 293 ? 21.797 8.656 7.812 1 92.38 293 PHE A CA 1
ATOM 2256 C C . PHE A 1 293 ? 23.312 8.562 7.773 1 92.38 293 PHE A C 1
ATOM 2258 O O . PHE A 1 293 ? 23.891 8.328 6.715 1 92.38 293 PHE A O 1
ATOM 2265 N N . LEU A 1 294 ? 23.906 8.688 8.977 1 89.06 294 LEU A N 1
ATOM 2266 C CA . LEU A 1 294 ? 25.359 8.641 9.125 1 89.06 294 LEU A CA 1
ATOM 2267 C C . LEU A 1 294 ? 25.891 7.262 8.766 1 89.06 294 LEU A C 1
ATOM 2269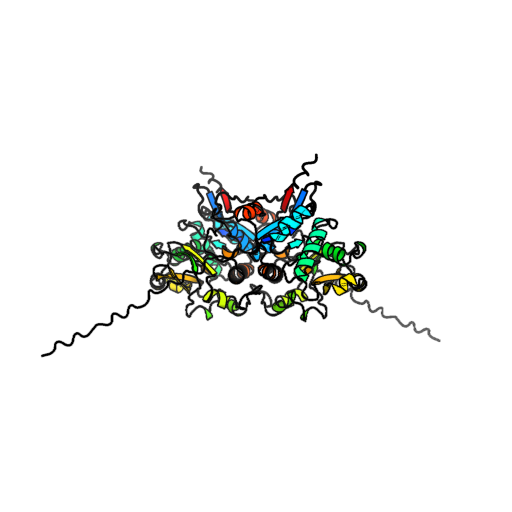 O O . LEU A 1 294 ? 27 7.145 8.242 1 89.06 294 LEU A O 1
ATOM 2273 N N . SER A 1 295 ? 25.109 6.207 9.078 1 87.25 295 SER A N 1
ATOM 2274 C CA . SER A 1 295 ? 25.469 4.828 8.773 1 87.25 295 SER A CA 1
ATOM 2275 C C . SER A 1 295 ? 24.234 3.951 8.594 1 87.25 295 SER A C 1
ATOM 2277 O O . SER A 1 295 ? 23.172 4.258 9.133 1 87.25 295 SER A O 1
ATOM 2279 N N . PRO A 1 296 ? 24.453 2.893 7.852 1 84.12 296 PRO A N 1
ATOM 2280 C CA . PRO A 1 296 ? 23.328 1.946 7.738 1 84.12 296 PRO A CA 1
ATOM 2281 C C . PRO A 1 296 ? 22.875 1.407 9.094 1 84.12 296 PRO A C 1
ATOM 2283 O O . PRO A 1 296 ? 21.688 1.166 9.289 1 84.12 296 PRO A O 1
ATOM 2286 N N . ALA A 1 297 ? 23.797 1.248 9.953 1 85.69 297 ALA A N 1
ATOM 2287 C CA . ALA A 1 297 ? 23.469 0.736 11.281 1 85.69 297 ALA A CA 1
ATOM 2288 C C . ALA A 1 297 ? 22.578 1.717 12.039 1 85.69 297 ALA A C 1
ATOM 2290 O O . ALA A 1 297 ? 21.594 1.318 12.656 1 85.69 297 ALA A O 1
ATOM 2291 N N . SER A 1 298 ? 22.984 2.957 11.992 1 89.94 298 SER A N 1
ATOM 2292 C CA . SER A 1 298 ? 22.172 3.961 12.68 1 89.94 298 SER A CA 1
ATOM 2293 C C . SER A 1 298 ? 20.797 4.09 12.039 1 89.94 298 SER A C 1
ATOM 2295 O O . SER A 1 298 ? 19.797 4.32 12.734 1 89.94 298 SER A O 1
ATOM 2297 N N . GLU A 1 299 ? 20.781 3.953 10.758 1 90.75 299 GLU A N 1
ATOM 2298 C CA . GLU A 1 299 ? 19.5 3.969 10.055 1 90.75 299 GLU A CA 1
ATOM 2299 C C . GLU A 1 299 ? 18.609 2.816 10.508 1 90.75 299 GLU A C 1
ATOM 2301 O O . GLU A 1 299 ? 17.438 3.027 10.867 1 90.75 299 GLU A O 1
ATOM 2306 N N . SER A 1 300 ? 19.156 1.683 10.516 1 86.19 300 SER A N 1
ATOM 2307 C CA . SER A 1 300 ? 18.406 0.486 10.883 1 86.19 300 SER A CA 1
ATOM 2308 C C . SER A 1 300 ? 17.844 0.604 12.297 1 86.19 300 SER A C 1
ATOM 2310 O O . SER A 1 300 ? 16.719 0.203 12.555 1 86.19 300 SER A O 1
ATOM 2312 N N . ARG A 1 301 ? 18.531 1.151 13.18 1 88.5 301 ARG A N 1
ATOM 2313 C CA . ARG A 1 301 ? 18.125 1.265 14.578 1 88.5 301 ARG A CA 1
ATOM 2314 C C . ARG A 1 301 ? 17.016 2.299 14.742 1 88.5 301 ARG A C 1
ATOM 2316 O O . ARG A 1 301 ? 16.266 2.256 15.727 1 88.5 301 ARG A O 1
ATOM 2323 N N . ALA A 1 302 ? 16.953 3.164 13.773 1 92.88 302 ALA A N 1
ATOM 2324 C CA . ALA A 1 302 ? 16 4.27 13.914 1 92.88 302 ALA A CA 1
ATOM 2325 C C . ALA A 1 302 ? 14.641 3.896 13.344 1 92.88 302 ALA A C 1
ATOM 2327 O O . ALA A 1 302 ? 13.641 4.578 13.602 1 92.88 302 ALA A O 1
ATOM 2328 N N . LEU A 1 303 ? 14.547 2.867 12.594 1 92.44 303 LEU A N 1
ATOM 2329 C CA . LEU A 1 303 ? 13.344 2.533 11.828 1 92.44 303 LEU A CA 1
ATOM 2330 C C . LEU A 1 303 ? 12.227 2.057 12.75 1 92.44 303 LEU A C 1
ATOM 2332 O O . LEU A 1 303 ? 12.492 1.438 13.781 1 92.44 303 LEU A O 1
ATOM 2336 N N . ILE A 1 304 ? 11.055 2.225 12.312 1 92.88 304 ILE A N 1
ATOM 2337 C CA . ILE A 1 304 ? 9.836 1.994 13.086 1 92.88 304 ILE A CA 1
ATOM 2338 C C . ILE A 1 304 ? 9.703 0.506 13.398 1 92.88 304 ILE A C 1
ATOM 2340 O O . ILE A 1 304 ? 9.07 0.13 14.391 1 92.88 304 ILE A O 1
ATOM 2344 N N . TYR A 1 305 ? 10.281 -0.37 12.617 1 85.5 305 TYR A N 1
ATOM 2345 C CA . TYR A 1 305 ? 10.102 -1.809 12.773 1 85.5 305 TYR A CA 1
ATOM 2346 C C . TYR A 1 305 ? 10.852 -2.322 13.992 1 85.5 305 TYR A C 1
ATOM 2348 O O . TYR A 1 305 ? 10.68 -3.473 14.398 1 85.5 305 TYR A O 1
ATOM 2356 N N . ASN A 1 306 ? 11.664 -1.485 14.602 1 86.62 306 ASN A N 1
ATOM 2357 C CA . ASN A 1 306 ? 12.273 -1.842 15.875 1 86.62 306 ASN A CA 1
ATOM 2358 C C . ASN A 1 306 ? 11.266 -1.777 17.016 1 86.62 306 ASN A C 1
ATOM 2360 O O . ASN A 1 306 ? 11.57 -2.182 18.141 1 86.62 306 ASN A O 1
ATOM 2364 N N . TYR A 1 307 ? 10.117 -1.311 16.719 1 87.81 307 TYR A N 1
ATOM 2365 C CA . TYR A 1 307 ? 9.031 -1.239 17.688 1 87.81 307 TYR A CA 1
ATOM 2366 C C . TYR A 1 307 ? 7.91 -2.207 17.328 1 87.81 307 TYR A C 1
ATOM 2368 O O . TYR A 1 307 ? 7.734 -2.559 16.172 1 87.81 307 TYR A O 1
ATOM 2376 N N . ARG A 1 308 ? 7.156 -2.594 18.359 1 84.81 308 ARG A N 1
ATOM 2377 C CA . ARG A 1 308 ? 6.07 -3.545 18.141 1 84.81 308 ARG A CA 1
ATOM 2378 C C . ARG A 1 308 ? 4.723 -2.834 18.062 1 84.81 308 ARG A C 1
ATOM 2380 O O . ARG A 1 308 ? 4.477 -1.888 18.812 1 84.81 308 ARG A O 1
ATOM 2387 N N . THR A 1 309 ? 3.885 -3.389 17.188 1 88.25 309 THR A N 1
ATOM 2388 C CA . THR A 1 309 ? 2.525 -2.865 17.094 1 88.25 309 THR A CA 1
ATOM 2389 C C . THR A 1 309 ? 1.65 -3.461 18.203 1 88.25 309 THR A C 1
ATOM 2391 O O . THR A 1 309 ? 1.999 -4.484 18.797 1 88.25 309 THR A O 1
ATOM 2394 N N . SER A 1 310 ? 0.603 -2.736 18.531 1 86 310 SER A N 1
ATOM 2395 C CA . SER A 1 310 ? -0.442 -3.178 19.453 1 86 310 SER A CA 1
ATOM 2396 C C . SER A 1 310 ? -1.826 -3.018 18.828 1 86 310 SER A C 1
ATOM 2398 O O . SER A 1 310 ? -2.002 -2.26 17.875 1 86 310 SER A O 1
ATOM 2400 N N . THR A 1 311 ? -2.764 -3.828 19.312 1 81.19 311 THR A N 1
ATOM 2401 C CA . THR A 1 311 ? -4.152 -3.693 18.875 1 81.19 311 THR A CA 1
ATOM 2402 C C . THR A 1 311 ? -5.016 -3.129 20 1 81.19 311 THR A C 1
ATOM 2404 O O . THR A 1 311 ? -6.234 -3.314 20 1 81.19 311 THR A O 1
ATOM 2407 N N . ALA A 1 312 ? -4.445 -2.49 20.938 1 80.06 312 ALA A N 1
ATOM 2408 C CA . ALA A 1 312 ? -5.133 -2.016 22.141 1 80.06 312 ALA A CA 1
ATOM 2409 C C . ALA A 1 312 ? -6.199 -0.982 21.781 1 80.06 312 ALA A C 1
ATOM 2411 O O . ALA A 1 312 ? -7.219 -0.872 22.469 1 80.06 312 ALA A O 1
ATOM 2412 N N . MET A 1 313 ? -6.086 -0.329 20.75 1 79 313 MET A N 1
ATOM 2413 C CA . MET A 1 313 ? -6.996 0.754 20.391 1 79 313 MET A CA 1
ATOM 2414 C C . MET A 1 313 ? -7.977 0.308 19.312 1 79 313 MET A C 1
ATOM 2416 O O . MET A 1 313 ? -8.68 1.133 18.734 1 79 313 MET A O 1
ATOM 2420 N N . ALA A 1 314 ? -8.031 -0.986 18.984 1 75.5 314 ALA A N 1
ATOM 2421 C CA . ALA A 1 314 ? -9.039 -1.516 18.078 1 75.5 314 ALA A CA 1
ATOM 2422 C C . ALA A 1 314 ? -10.438 -1.385 18.656 1 75.5 314 ALA A C 1
ATOM 2424 O O . ALA A 1 314 ? -10.625 -1.516 19.875 1 75.5 314 ALA A O 1
ATOM 2425 N N . PRO A 1 315 ? -11.5 -0.971 17.797 1 77.31 315 PRO A N 1
ATOM 2426 C CA . PRO A 1 315 ? -11.43 -0.951 16.328 1 77.31 315 PRO A CA 1
ATOM 2427 C C . PRO A 1 315 ? -11.156 0.444 15.773 1 77.31 315 PRO A C 1
ATOM 2429 O O . PRO A 1 315 ? -11.234 0.655 14.562 1 77.31 315 PRO A O 1
ATOM 2432 N N . ASN A 1 316 ? -10.867 1.401 16.641 1 80.44 316 ASN A N 1
ATOM 2433 C CA . ASN A 1 316 ? -10.547 2.742 16.156 1 80.44 316 ASN A CA 1
ATOM 2434 C C . ASN A 1 316 ? -9.367 2.727 15.195 1 80.44 316 ASN A C 1
ATOM 2436 O O . ASN A 1 316 ? -9.422 3.363 14.141 1 80.44 316 ASN A O 1
ATOM 2440 N N . PHE A 1 317 ? -8.383 2.004 15.656 1 83.69 317 PHE A N 1
ATOM 2441 C CA . PHE A 1 317 ? -7.254 1.694 14.797 1 83.69 317 PHE A CA 1
ATOM 2442 C C . PHE A 1 317 ? -7.02 0.19 14.727 1 83.69 317 PHE A C 1
ATOM 2444 O O . PHE A 1 317 ? -7.086 -0.5 15.742 1 83.69 317 PHE A O 1
ATOM 2451 N N . SER A 1 318 ? -6.734 -0.26 13.531 1 82 318 SER A N 1
ATOM 2452 C CA . SER A 1 318 ? -6.445 -1.683 13.383 1 82 318 SER A CA 1
ATOM 2453 C C . SER A 1 318 ? -5.215 -2.08 14.195 1 82 318 SER A C 1
ATOM 2455 O O . SER A 1 318 ? -5.215 -3.117 14.859 1 82 318 SER A O 1
ATOM 2457 N N . GLN A 1 319 ? -4.195 -1.286 14.094 1 86.75 319 GLN A N 1
ATOM 2458 C CA . GLN A 1 319 ? -2.971 -1.405 14.875 1 86.75 319 GLN A CA 1
ATOM 2459 C C . GLN A 1 319 ? -2.355 -0.035 15.148 1 86.75 319 GLN A C 1
ATOM 2461 O O . GLN A 1 319 ? -2.627 0.928 14.43 1 86.75 319 GLN A O 1
ATOM 2466 N N . GLU A 1 320 ? -1.579 0.04 16.25 1 92.06 320 GLU A N 1
ATOM 2467 C CA . GLU A 1 320 ? -0.86 1.273 16.562 1 92.06 320 GLU A CA 1
ATOM 2468 C C . GLU A 1 320 ? 0.528 0.977 17.109 1 92.06 320 GLU A C 1
ATOM 2470 O O . GLU A 1 320 ? 0.785 -0.127 17.594 1 92.06 320 GLU A O 1
ATOM 2475 N N . TYR A 1 321 ? 1.393 1.924 16.953 1 93.19 321 TYR A N 1
ATOM 2476 C CA . TYR A 1 321 ? 2.682 1.944 17.641 1 93.19 321 TYR A CA 1
ATOM 2477 C C . TYR A 1 321 ? 2.648 2.879 18.844 1 93.19 321 TYR A C 1
ATOM 2479 O O . TYR A 1 321 ? 2.068 3.965 18.781 1 93.19 321 TYR A O 1
ATOM 2487 N N . THR A 1 322 ? 3.215 2.438 19.922 1 94.19 322 THR A N 1
ATOM 2488 C CA . THR A 1 322 ? 3.475 3.277 21.078 1 94.19 322 THR A CA 1
ATOM 2489 C C . THR A 1 322 ? 4.957 3.246 21.453 1 94.19 322 THR A C 1
ATOM 2491 O O . THR A 1 322 ? 5.559 2.174 21.531 1 94.19 322 THR A O 1
ATOM 2494 N N . ILE A 1 323 ? 5.527 4.391 21.578 1 93.5 323 ILE A N 1
ATOM 2495 C CA . ILE A 1 323 ? 6.949 4.477 21.906 1 93.5 323 ILE A CA 1
ATOM 2496 C C . ILE A 1 323 ? 7.137 5.246 23.203 1 93.5 323 ILE A C 1
ATOM 2498 O O . ILE A 1 323 ? 6.457 6.25 23.438 1 93.5 323 ILE A O 1
ATOM 2502 N N . ALA A 1 324 ? 8.039 4.711 24.016 1 89.19 324 ALA A N 1
ATOM 2503 C CA . ALA A 1 324 ? 8.406 5.402 25.266 1 89.19 324 ALA A CA 1
ATOM 2504 C C . ALA A 1 324 ? 9.461 6.469 25 1 89.19 324 ALA A C 1
ATOM 2506 O O . ALA A 1 324 ? 10.43 6.227 24.266 1 89.19 324 ALA A O 1
ATOM 2507 N N . ASP A 1 325 ? 9.156 7.582 25.438 1 80 325 ASP A N 1
ATOM 2508 C CA . ASP A 1 325 ? 10.078 8.695 25.25 1 80 325 ASP A CA 1
ATOM 2509 C C . ASP A 1 325 ? 11.219 8.641 26.266 1 80 325 ASP A C 1
ATOM 2511 O O . ASP A 1 325 ? 11.023 8.211 27.406 1 80 325 ASP A O 1
ATOM 2515 N N . SER A 1 326 ? 12.422 8.211 25.875 1 59.91 326 SER A N 1
ATOM 2516 C CA . SER A 1 326 ? 13.516 8.148 26.844 1 59.91 326 SER A CA 1
ATOM 2517 C C . SER A 1 326 ? 13.469 9.336 27.797 1 59.91 326 SER A C 1
ATOM 2519 O O . SER A 1 326 ? 13.219 10.469 27.391 1 59.91 326 SER A O 1
ATOM 2521 N N . ALA A 1 327 ? 13.188 9.117 29.203 1 46.91 327 ALA A N 1
ATOM 2522 C CA . ALA A 1 327 ? 13.367 10.102 30.266 1 46.91 327 ALA A CA 1
ATOM 2523 C C . ALA A 1 327 ? 14.609 10.953 30.016 1 46.91 327 ALA A C 1
ATOM 2525 O O . ALA A 1 327 ? 15.609 10.469 29.469 1 46.91 327 ALA A O 1
ATOM 2526 N N . THR A 1 328 ? 14.445 12.305 29.891 1 38.41 328 THR A N 1
ATOM 2527 C CA . THR A 1 328 ? 15.617 13.117 30.188 1 38.41 328 THR A CA 1
ATOM 2528 C C . THR A 1 328 ? 16.453 12.484 31.297 1 38.41 328 THR A C 1
ATOM 2530 O O . THR A 1 328 ? 15.922 12.094 32.344 1 38.41 328 THR A O 1
ATOM 2533 N N . ALA A 1 329 ? 17.656 12 31.109 1 30.72 329 ALA A N 1
ATOM 2534 C CA . ALA A 1 329 ? 18.594 12.062 32.219 1 30.72 329 ALA A CA 1
ATOM 2535 C C . ALA A 1 329 ? 18.469 13.391 32.969 1 30.72 329 ALA A C 1
ATOM 2537 O O . ALA A 1 329 ? 18.75 14.453 32.406 1 30.72 329 ALA A O 1
ATOM 2538 N N . ALA A 1 330 ? 17.438 13.727 33.812 1 23.3 330 ALA A N 1
ATOM 2539 C CA . ALA A 1 330 ? 17.531 14.883 34.719 1 23.3 330 ALA A CA 1
ATOM 2540 C C . ALA A 1 330 ? 18.984 15.25 34.969 1 23.3 330 ALA A C 1
ATOM 2542 O O . ALA A 1 330 ? 19.375 16.406 34.844 1 23.3 330 ALA A O 1
ATOM 2543 N N . SER A 1 331 ? 19.281 15.359 36.25 1 19.22 331 SER A N 1
ATOM 2544 C CA . SER A 1 331 ? 20.469 15.844 36.938 1 19.22 331 SER A CA 1
ATOM 2545 C C . SER A 1 331 ? 21.688 14.984 36.656 1 19.22 331 SER A C 1
ATOM 2547 O O . SER A 1 331 ? 21.609 13.758 36.656 1 19.22 331 SER A O 1
ATOM 2549 N N . MET B 1 1 ? -69.875 43.156 -1.262 1 32.03 1 MET B N 1
ATOM 2550 C CA . MET B 1 1 ? -68.438 43.062 -1.632 1 32.03 1 MET B CA 1
ATOM 2551 C C . MET B 1 1 ? -67.875 41.719 -1.266 1 32.03 1 MET B C 1
ATOM 2553 O O . MET B 1 1 ? -67.938 41.312 -0.104 1 32.03 1 MET B O 1
ATOM 2557 N N . PRO B 1 2 ? -67.875 40.719 -2.188 1 35.34 2 PRO B N 1
ATOM 2558 C CA . PRO B 1 2 ? -67.5 39.312 -2.023 1 35.34 2 PRO B CA 1
ATOM 2559 C C . PRO B 1 2 ? -66.062 39.125 -1.682 1 35.34 2 PRO B C 1
ATOM 2561 O O . PRO B 1 2 ? -65.188 39.906 -2.143 1 35.34 2 PRO B O 1
ATOM 2564 N N . SER B 1 3 ? -65.75 38.844 -0.426 1 32.44 3 SER B N 1
ATOM 2565 C CA . SER B 1 3 ? -64.438 38.562 0.159 1 32.44 3 SER B CA 1
ATOM 2566 C C . SER B 1 3 ? -63.781 37.344 -0.495 1 32.44 3 SER B C 1
ATOM 2568 O O . SER B 1 3 ? -64.375 36.281 -0.497 1 32.44 3 SER B O 1
ATOM 2570 N N . SER B 1 4 ? -63.062 37.531 -1.596 1 29.3 4 SER B N 1
ATOM 2571 C CA . SER B 1 4 ? -62.344 36.5 -2.322 1 29.3 4 SER B CA 1
ATOM 2572 C C . SER B 1 4 ? -61.281 35.844 -1.436 1 29.3 4 SER B C 1
ATOM 2574 O O . SER B 1 4 ? -60.375 36.531 -0.917 1 29.3 4 SER B O 1
ATOM 2576 N N . ALA B 1 5 ? -61.625 34.75 -0.786 1 35.16 5 ALA B N 1
ATOM 2577 C CA . ALA B 1 5 ? -60.75 33.875 -0.03 1 35.16 5 ALA B CA 1
ATOM 2578 C C . ALA B 1 5 ? -59.594 33.375 -0.897 1 35.16 5 ALA B C 1
ATOM 2580 O O . ALA B 1 5 ? -59.781 32.625 -1.855 1 35.16 5 ALA B O 1
ATOM 2581 N N . SER B 1 6 ? -58.594 34.25 -1.13 1 29.88 6 SER B N 1
ATOM 2582 C CA . SER B 1 6 ? -57.375 33.75 -1.804 1 29.88 6 SER B CA 1
ATOM 2583 C C . SER B 1 6 ? -56.781 32.562 -1.062 1 29.88 6 SER B C 1
ATOM 2585 O O . SER B 1 6 ? -56.469 32.688 0.125 1 29.88 6 SER B O 1
ATOM 2587 N N . SER B 1 7 ? -57.156 31.375 -1.394 1 30.03 7 SER B N 1
ATOM 2588 C CA . SER B 1 7 ? -56.562 30.141 -0.88 1 30.03 7 SER B CA 1
ATOM 2589 C C . SER B 1 7 ? -55.062 30.109 -1.123 1 30.03 7 SER B C 1
ATOM 2591 O O . SER B 1 7 ? -54.594 30.156 -2.27 1 30.03 7 SER B O 1
ATOM 2593 N N . LEU B 1 8 ? -54.281 30.656 -0.2 1 30.92 8 LEU B N 1
ATOM 2594 C CA . LEU B 1 8 ? -52.812 30.469 -0.178 1 30.92 8 LEU B CA 1
ATOM 2595 C C . LEU B 1 8 ? -52.469 28.984 -0.279 1 30.92 8 LEU B C 1
ATOM 2597 O O . LEU B 1 8 ? -52.812 28.203 0.61 1 30.92 8 LEU B O 1
ATOM 2601 N N . LEU B 1 9 ? -52.406 28.469 -1.475 1 29.92 9 LEU B N 1
ATOM 2602 C CA . LEU B 1 9 ? -51.844 27.141 -1.691 1 29.92 9 LEU B CA 1
ATOM 2603 C C . LEU B 1 9 ? -50.438 27.047 -1.068 1 29.92 9 LEU B C 1
ATOM 2605 O O . LEU B 1 9 ? -49.5 27.734 -1.505 1 29.92 9 LEU B O 1
ATOM 2609 N N . LEU B 1 10 ? -50.375 26.734 0.194 1 30.48 10 LEU B N 1
ATOM 2610 C CA . LEU B 1 10 ? -49.125 26.312 0.812 1 30.48 10 LEU B CA 1
ATOM 2611 C C . LEU B 1 10 ? -48.469 25.188 0.01 1 30.48 10 LEU B C 1
ATOM 2613 O O . LEU B 1 10 ? -49 24.078 -0.066 1 30.48 10 LEU B O 1
ATOM 2617 N N . LEU B 1 11 ? -47.781 25.562 -1.063 1 30.84 11 LEU B N 1
ATOM 2618 C CA . LEU B 1 11 ? -46.938 24.562 -1.688 1 30.84 11 LEU B CA 1
ATOM 2619 C C . LEU B 1 11 ? -46.062 23.875 -0.649 1 30.84 11 LEU B C 1
ATOM 2621 O O . LEU B 1 11 ? -45.188 24.531 -0.028 1 30.84 11 LEU B O 1
ATOM 2625 N N . LEU B 1 12 ? -46.531 22.859 -0.009 1 32.19 12 LEU B N 1
ATOM 2626 C CA . LEU B 1 12 ? -45.719 21.922 0.757 1 32.19 12 LEU B CA 1
ATOM 2627 C C . LEU B 1 12 ? -44.5 21.516 -0.04 1 32.19 12 LEU B C 1
ATOM 2629 O O . LEU B 1 12 ? -44.594 20.844 -1.074 1 32.19 12 LEU B O 1
ATOM 2633 N N . LEU B 1 13 ? -43.469 22.359 -0.036 1 33.69 13 LEU B N 1
ATOM 2634 C CA . LEU B 1 13 ? -42.219 21.859 -0.591 1 33.69 13 LEU B CA 1
ATOM 2635 C C . LEU B 1 13 ? -41.906 20.484 -0.036 1 33.69 13 LEU B C 1
ATOM 2637 O O . LEU B 1 13 ? -42.062 20.234 1.162 1 33.69 13 LEU B O 1
ATOM 2641 N N . PRO B 1 14 ? -41.906 19.438 -0.852 1 35.12 14 PRO B N 1
ATOM 2642 C CA . PRO B 1 14 ? -41.5 18.125 -0.333 1 35.12 14 PRO B CA 1
ATOM 2643 C C . PRO B 1 14 ? -40.25 18.188 0.547 1 35.12 14 PRO B C 1
ATOM 2645 O O . PRO B 1 14 ? -39.438 19.078 0.393 1 35.12 14 PRO B O 1
ATOM 2648 N N . PRO B 1 15 ? -40.375 17.562 1.694 1 32.12 15 PRO B N 1
ATOM 2649 C CA . PRO B 1 15 ? -39.156 17.5 2.527 1 32.12 15 PRO B CA 1
ATOM 2650 C C . PRO B 1 15 ? -37.906 17.094 1.737 1 32.12 15 PRO B C 1
ATOM 2652 O O . PRO B 1 15 ? -38.031 16.375 0.75 1 32.12 15 PRO B O 1
ATOM 2655 N N . PHE B 1 16 ? -37 17.953 1.609 1 29.64 16 PHE B N 1
ATOM 2656 C CA . PHE B 1 16 ? -35.656 17.594 1.113 1 29.64 16 PHE B CA 1
ATOM 2657 C C . PHE B 1 16 ? -35.25 16.219 1.656 1 29.64 16 PHE B C 1
ATOM 2659 O O . PHE B 1 16 ? -35.094 16.062 2.867 1 29.64 16 PHE B O 1
ATOM 2666 N N . VAL B 1 17 ? -35.562 15.148 0.985 1 31.89 17 VAL B N 1
ATOM 2667 C CA . VAL B 1 17 ? -34.938 13.883 1.308 1 31.89 17 VAL B CA 1
ATOM 2668 C C . VAL B 1 17 ? -33.438 14.094 1.497 1 31.89 17 VAL B C 1
ATOM 2670 O O . VAL B 1 17 ? -32.75 14.531 0.577 1 31.89 17 VAL B O 1
ATOM 2673 N N . THR B 1 18 ? -33 14.352 2.631 1 30.75 18 THR B N 1
ATOM 2674 C CA . THR B 1 18 ? -31.562 14.312 2.893 1 30.75 18 THR B CA 1
ATOM 2675 C C . THR B 1 18 ? -30.922 13.078 2.246 1 30.75 18 THR B C 1
ATOM 2677 O O . THR B 1 18 ? -31.375 11.953 2.471 1 30.75 18 THR B O 1
ATOM 2680 N N . PRO B 1 19 ? -30.453 13.203 1.117 1 32.88 19 PRO B N 1
ATOM 2681 C CA . PRO B 1 19 ? -29.797 12 0.606 1 32.88 19 PRO B CA 1
ATOM 2682 C C . PRO B 1 19 ? -29.047 11.227 1.689 1 32.88 19 PRO B C 1
ATOM 2684 O O . PRO B 1 19 ? -28.281 11.82 2.451 1 32.88 19 PRO B O 1
ATOM 2687 N N . HIS B 1 20 ? -29.703 10.32 2.359 1 34.34 20 HIS B N 1
ATOM 2688 C CA . HIS B 1 20 ? -28.922 9.406 3.188 1 34.34 20 HIS B CA 1
ATOM 2689 C C . HIS B 1 20 ? -27.578 9.109 2.555 1 34.34 20 HIS B C 1
ATOM 2691 O O . HIS B 1 20 ? -27.5 8.781 1.368 1 34.34 20 HIS B O 1
ATOM 2697 N N . ALA B 1 21 ? -26.562 9.773 2.977 1 39.16 21 ALA B N 1
ATOM 2698 C CA . ALA B 1 21 ? -25.219 9.391 2.523 1 39.16 21 ALA B CA 1
ATOM 2699 C C . ALA B 1 21 ? -25.125 7.887 2.301 1 39.16 21 ALA B C 1
ATOM 2701 O O . ALA B 1 21 ? -25.547 7.098 3.152 1 39.16 21 ALA B O 1
ATOM 2702 N N . PRO B 1 22 ? -25.047 7.406 1.086 1 39.75 22 PRO B N 1
ATOM 2703 C CA . PRO B 1 22 ? -24.906 5.961 0.893 1 39.75 22 PRO B CA 1
ATOM 2704 C C . PRO B 1 22 ? -24.016 5.309 1.952 1 39.75 22 PRO B C 1
ATOM 2706 O O . PRO B 1 22 ? -23.078 5.941 2.451 1 39.75 22 PRO B O 1
ATOM 2709 N N . THR B 1 23 ? -24.562 4.445 2.879 1 45.59 23 THR B N 1
ATOM 2710 C CA . THR B 1 23 ? -23.906 3.586 3.85 1 45.59 23 THR B CA 1
ATOM 2711 C C . THR B 1 23 ? -22.516 3.191 3.359 1 45.59 23 THR B C 1
ATOM 2713 O O . THR B 1 23 ? -22.359 2.715 2.234 1 45.59 23 THR B O 1
ATOM 2716 N N . PRO B 1 24 ? -21.5 3.818 3.836 1 49.19 24 PRO B N 1
ATOM 2717 C CA . PRO B 1 24 ? -20.141 3.348 3.557 1 49.19 24 PRO B CA 1
ATOM 2718 C C . PRO B 1 24 ? -20.047 1.824 3.496 1 49.19 24 PRO B C 1
ATOM 2720 O O . PRO B 1 24 ? -20.125 1.156 4.531 1 49.19 24 PRO B O 1
ATOM 2723 N N . THR B 1 25 ? -20.969 1.12 2.857 1 50.91 25 THR B N 1
ATOM 2724 C CA . THR B 1 25 ? -21.109 -0.33 2.916 1 50.91 25 THR B CA 1
ATOM 2725 C C . THR B 1 25 ? -19.812 -1.021 2.51 1 50.91 25 THR B C 1
ATOM 2727 O O . THR B 1 25 ? -19.703 -2.244 2.609 1 50.91 25 THR B O 1
ATOM 2730 N N . SER B 1 26 ? -18.859 -0.526 1.762 1 63 26 SER B N 1
ATOM 2731 C CA . SER B 1 26 ? -18.281 -1.657 1.034 1 63 26 SER B CA 1
ATOM 2732 C C . SER B 1 26 ? -16.875 -1.976 1.52 1 63 26 SER B C 1
ATOM 2734 O O . SER B 1 26 ? -15.969 -1.154 1.382 1 63 26 SER B O 1
ATOM 2736 N N . LEU B 1 27 ? -16.766 -2.785 2.541 1 78.75 27 LEU B N 1
ATOM 2737 C CA . LEU B 1 27 ? -15.484 -3.385 2.887 1 78.75 27 LEU B CA 1
ATOM 2738 C C . LEU B 1 27 ? -14.789 -3.934 1.645 1 78.75 27 LEU B C 1
ATOM 2740 O O . LEU B 1 27 ? -15.438 -4.168 0.619 1 78.75 27 LEU B O 1
ATOM 2744 N N . GLY B 1 28 ? -13.492 -3.861 1.719 1 87.75 28 GLY B N 1
ATOM 2745 C CA . GLY B 1 28 ? -12.719 -4.484 0.653 1 87.75 28 GLY B CA 1
ATOM 2746 C C . GLY B 1 28 ? -12.938 -5.98 0.556 1 87.75 28 GLY B C 1
ATOM 2747 O O . GLY B 1 28 ? -13.453 -6.602 1.487 1 87.75 28 GLY B O 1
ATOM 2748 N N . PRO B 1 29 ? -12.617 -6.547 -0.547 1 94.12 29 PRO B N 1
ATOM 2749 C CA . PRO B 1 29 ? -12.734 -7.996 -0.698 1 94.12 29 PRO B CA 1
ATOM 2750 C C . PRO B 1 29 ? -11.844 -8.766 0.274 1 94.12 29 PRO B C 1
ATOM 2752 O O . PRO B 1 29 ? -10.867 -8.219 0.788 1 94.12 29 PRO B O 1
ATOM 2755 N N . VAL B 1 30 ? -12.25 -9.977 0.568 1 96.44 30 VAL B N 1
ATOM 2756 C CA . VAL B 1 30 ? -11.469 -10.867 1.418 1 96.44 30 VAL B CA 1
ATOM 2757 C C . VAL B 1 30 ? -10.766 -11.914 0.559 1 96.44 30 VAL B C 1
ATOM 2759 O O . VAL B 1 30 ? -11.406 -12.633 -0.207 1 96.44 30 VAL B O 1
ATOM 2762 N N . ILE B 1 31 ? -9.469 -11.984 0.653 1 98.5 31 ILE B N 1
ATOM 2763 C CA . ILE B 1 31 ? -8.68 -12.844 -0.22 1 98.5 31 ILE B CA 1
ATOM 2764 C C . ILE B 1 31 ? -7.984 -13.922 0.608 1 98.5 31 ILE B C 1
ATOM 2766 O O . ILE B 1 31 ? -7.375 -13.625 1.638 1 98.5 31 ILE B O 1
ATOM 2770 N N . ALA B 1 32 ? -8.086 -15.18 0.217 1 98.88 32 ALA B N 1
ATOM 2771 C CA . ALA B 1 32 ? -7.355 -16.281 0.841 1 98.88 32 ALA B CA 1
ATOM 2772 C C . ALA B 1 32 ? -5.883 -16.25 0.43 1 98.88 32 ALA B C 1
ATOM 2774 O O . ALA B 1 32 ? -5.566 -16.203 -0.761 1 98.88 32 ALA B O 1
ATOM 2775 N N . LEU B 1 33 ? -5.066 -16.234 1.368 1 98.88 33 LEU B N 1
ATOM 2776 C CA . LEU B 1 33 ? -3.629 -16.297 1.125 1 98.88 33 LEU B CA 1
ATOM 2777 C C . LEU B 1 33 ? -3.084 -17.672 1.459 1 98.88 33 LEU B C 1
ATOM 2779 O O . LEU B 1 33 ? -2.936 -18.031 2.633 1 98.88 33 LEU B O 1
ATOM 2783 N N . LEU B 1 34 ? -2.828 -18.453 0.403 1 98.81 34 LEU B N 1
ATOM 2784 C CA . LEU B 1 34 ? -2.275 -19.781 0.582 1 98.81 34 LEU B CA 1
ATOM 2785 C C . LEU B 1 34 ? -0.8 -19.719 0.959 1 98.81 34 LEU B C 1
ATOM 2787 O O . LEU B 1 34 ? 0.013 -19.172 0.209 1 98.81 34 LEU B O 1
ATOM 2791 N N . MET B 1 35 ? -0.502 -20.328 2.061 1 98.25 35 MET B N 1
ATOM 2792 C CA . MET B 1 35 ? 0.801 -20.172 2.699 1 98.25 35 MET B CA 1
ATOM 2793 C C . MET B 1 35 ? 1.756 -21.281 2.277 1 98.25 35 MET B C 1
ATOM 2795 O O . MET B 1 35 ? 1.386 -22.156 1.499 1 98.25 35 MET B O 1
ATOM 2799 N N . GLN B 1 36 ? 2.973 -21.172 2.684 1 97.81 36 GLN B N 1
ATOM 2800 C CA . GLN B 1 36 ? 4.031 -22.156 2.467 1 97.81 36 GLN B CA 1
ATOM 2801 C C . GLN B 1 36 ? 4.27 -23 3.719 1 97.81 36 GLN B C 1
ATOM 2803 O O . GLN B 1 36 ? 3.891 -22.594 4.82 1 97.81 36 GLN B O 1
ATOM 2808 N N . PRO B 1 37 ? 4.867 -24.172 3.533 1 96.31 37 PRO B N 1
ATOM 2809 C CA . PRO B 1 37 ? 5.137 -24.969 4.723 1 96.31 37 PRO B CA 1
ATOM 2810 C C . PRO B 1 37 ? 6.168 -24.328 5.652 1 96.31 37 PRO B C 1
ATOM 2812 O O . PRO B 1 37 ? 7.164 -23.781 5.184 1 96.31 37 PRO B O 1
ATOM 2815 N N . GLY B 1 38 ? 5.855 -24.375 6.914 1 92.69 38 GLY B N 1
ATOM 2816 C CA . GLY B 1 38 ? 6.777 -23.844 7.914 1 92.69 38 GLY B CA 1
ATOM 2817 C C . GLY B 1 38 ? 7.91 -24.797 8.242 1 92.69 38 GLY B C 1
ATOM 2818 O O . GLY B 1 38 ? 8.141 -25.766 7.512 1 92.69 38 GLY B O 1
ATOM 2819 N N . LEU B 1 39 ? 8.688 -24.375 9.25 1 88.25 39 LEU B N 1
ATOM 2820 C CA . LEU B 1 39 ? 9.812 -25.188 9.688 1 88.25 39 LEU B CA 1
ATOM 2821 C C . LEU B 1 39 ? 9.328 -26.5 10.305 1 88.25 39 LEU B C 1
ATOM 2823 O O . LEU B 1 39 ? 9.969 -27.547 10.141 1 88.25 39 LEU B O 1
ATOM 2827 N N . LEU B 1 40 ? 8.203 -26.391 11.008 1 88.38 40 LEU B N 1
ATOM 2828 C CA . LEU B 1 40 ? 7.578 -27.578 11.578 1 88.38 40 LEU B CA 1
ATOM 2829 C C . LEU B 1 40 ? 6.484 -28.125 10.656 1 88.38 40 LEU B C 1
ATOM 2831 O O . LEU B 1 40 ? 5.828 -27.359 9.953 1 88.38 40 LEU B O 1
ATOM 2835 N N . PRO B 1 41 ? 6.281 -29.375 10.664 1 85.94 41 PRO B N 1
ATOM 2836 C CA . PRO B 1 41 ? 5.305 -30 9.766 1 85.94 41 PRO B CA 1
ATOM 2837 C C . PRO B 1 41 ? 3.883 -29.5 9.992 1 85.94 41 PRO B C 1
ATOM 2839 O O . PRO B 1 41 ? 3.023 -29.641 9.117 1 85.94 41 PRO B O 1
ATOM 2842 N N . THR B 1 42 ? 3.641 -28.969 11.039 1 88.12 42 THR B N 1
ATOM 2843 C CA . THR B 1 42 ? 2.289 -28.531 11.352 1 88.12 42 THR B CA 1
ATOM 2844 C C . THR B 1 42 ? 2.201 -27 11.328 1 88.12 42 THR B C 1
ATOM 2846 O O . THR B 1 42 ? 1.335 -26.406 11.977 1 88.12 42 THR B O 1
ATOM 2849 N N . GLU B 1 43 ? 3.178 -26.453 10.617 1 93.25 43 GLU B N 1
ATOM 2850 C CA . GLU B 1 43 ? 3.201 -25 10.555 1 93.25 43 GLU B CA 1
ATOM 2851 C C . GLU B 1 43 ? 3.197 -24.516 9.109 1 93.25 43 GLU B C 1
ATOM 2853 O O . GLU B 1 43 ? 3.697 -25.188 8.211 1 93.25 43 GLU B O 1
ATOM 2858 N N . SER B 1 44 ? 2.543 -23.469 8.906 1 96.88 44 SER B N 1
ATOM 2859 C CA . SER B 1 44 ? 2.607 -22.719 7.656 1 96.88 44 SER B CA 1
ATOM 2860 C C . SER B 1 44 ? 3.08 -21.281 7.895 1 96.88 44 SER B C 1
ATOM 2862 O O . SER B 1 44 ? 2.85 -20.719 8.961 1 96.88 44 SER B O 1
ATOM 2864 N N . TYR B 1 45 ? 3.758 -20.75 6.945 1 96.38 45 TYR B N 1
ATOM 2865 C CA . TYR B 1 45 ? 4.227 -19.375 7.105 1 96.38 45 TYR B CA 1
ATOM 2866 C C . TYR B 1 45 ? 4.051 -18.578 5.812 1 96.38 45 TYR B C 1
ATOM 2868 O O . TYR B 1 45 ? 3.875 -19.172 4.738 1 96.38 45 TYR B O 1
ATOM 2876 N N . VAL B 1 46 ? 4.047 -17.281 5.941 1 97.12 46 VAL B N 1
ATOM 2877 C CA . VAL B 1 46 ? 4.027 -16.391 4.785 1 97.12 46 VAL B CA 1
ATOM 2878 C C . VAL B 1 46 ? 4.688 -15.07 5.145 1 97.12 46 VAL B C 1
ATOM 2880 O O . VAL B 1 46 ? 4.5 -14.555 6.25 1 97.12 46 VAL B O 1
ATOM 2883 N N . PRO B 1 47 ? 5.566 -14.555 4.273 1 96.25 47 PRO B N 1
ATOM 2884 C CA . PRO B 1 47 ? 6.051 -13.195 4.492 1 96.25 47 PRO B CA 1
ATOM 2885 C C . PRO B 1 47 ? 4.918 -12.172 4.566 1 96.25 47 PRO B C 1
ATOM 2887 O O . PRO B 1 47 ? 3.949 -12.266 3.811 1 96.25 47 PRO B O 1
ATOM 2890 N N . ALA B 1 48 ? 5.051 -11.172 5.453 1 94.81 48 ALA B N 1
ATOM 2891 C CA . ALA B 1 48 ? 4.031 -10.141 5.645 1 94.81 48 ALA B CA 1
ATOM 2892 C C . ALA B 1 48 ? 3.879 -9.281 4.395 1 94.81 48 ALA B C 1
ATOM 2894 O O . ALA B 1 48 ? 2.867 -8.594 4.227 1 94.81 48 ALA B O 1
ATOM 2895 N N . SER B 1 49 ? 4.883 -9.281 3.533 1 96.31 49 SER B N 1
ATOM 2896 C CA . SER B 1 49 ? 4.836 -8.492 2.307 1 96.31 49 SER B CA 1
ATOM 2897 C C . SER B 1 49 ? 3.646 -8.891 1.438 1 96.31 49 SER B C 1
ATOM 2899 O O . SER B 1 49 ? 3.059 -8.055 0.755 1 96.31 49 SER B O 1
ATOM 2901 N N . TYR B 1 50 ? 3.256 -10.195 1.453 1 98.38 50 TYR B N 1
ATOM 2902 C CA . TYR B 1 50 ? 2.092 -10.641 0.692 1 98.38 50 TYR B CA 1
ATOM 2903 C C . TYR B 1 50 ? 0.812 -10.023 1.251 1 98.38 50 TYR B C 1
ATOM 2905 O O . TYR B 1 50 ? -0.074 -9.625 0.492 1 98.38 50 TYR B O 1
ATOM 2913 N N . VAL B 1 51 ? 0.732 -10.008 2.559 1 97.25 51 VAL B N 1
ATOM 2914 C CA . VAL B 1 51 ? -0.428 -9.422 3.223 1 97.25 51 VAL B CA 1
ATOM 2915 C C . VAL B 1 51 ? -0.514 -7.93 2.893 1 97.25 51 VAL B C 1
ATOM 2917 O O . VAL B 1 51 ? -1.562 -7.441 2.465 1 97.25 51 VAL B O 1
ATOM 2920 N N . LYS B 1 52 ? 0.576 -7.266 3.049 1 96.38 52 LYS B N 1
ATOM 2921 C CA . LYS B 1 52 ? 0.622 -5.828 2.807 1 96.38 52 LYS B CA 1
ATOM 2922 C C . LYS B 1 52 ? 0.331 -5.504 1.345 1 96.38 52 LYS B C 1
ATOM 2924 O O . LYS B 1 52 ? -0.274 -4.477 1.038 1 96.38 52 LYS B O 1
ATOM 2929 N N . TRP B 1 53 ? 0.768 -6.355 0.497 1 98.25 53 TRP B N 1
ATOM 2930 C CA . TRP B 1 53 ? 0.555 -6.156 -0.933 1 98.25 53 TRP B CA 1
ATOM 2931 C C . TRP B 1 53 ? -0.93 -6.215 -1.275 1 98.25 53 TRP B C 1
ATOM 2933 O O . TRP B 1 53 ? -1.425 -5.395 -2.055 1 98.25 53 TRP B O 1
ATOM 2943 N N . LEU B 1 54 ? -1.621 -7.102 -0.707 1 98.12 54 LEU B N 1
ATOM 2944 C CA . LEU B 1 54 ? -3.064 -7.18 -0.907 1 98.12 54 LEU B CA 1
ATOM 2945 C C . LEU B 1 54 ? -3.77 -6.004 -0.24 1 98.12 54 LEU B C 1
ATOM 2947 O O . LEU B 1 54 ? -4.68 -5.41 -0.825 1 98.12 54 LEU B O 1
ATOM 2951 N N . GLU B 1 55 ? -3.271 -5.625 0.884 1 96.31 55 GLU B N 1
ATOM 2952 C CA . GLU B 1 55 ? -3.904 -4.551 1.646 1 96.31 55 GLU B CA 1
ATOM 2953 C C . GLU B 1 55 ? -3.746 -3.209 0.941 1 96.31 55 GLU B C 1
ATOM 2955 O O . GLU B 1 55 ? -4.633 -2.354 1.017 1 96.31 55 GLU B O 1
ATOM 2960 N N . LEU B 1 56 ? -2.631 -3.045 0.327 1 97 56 LEU B N 1
ATOM 2961 C CA . LEU B 1 56 ? -2.414 -1.735 -0.28 1 97 56 LEU B CA 1
ATOM 2962 C C . LEU B 1 56 ? -3.449 -1.463 -1.367 1 97 56 LEU B C 1
ATOM 2964 O O . LEU B 1 56 ? -3.641 -0.314 -1.773 1 97 56 LEU B O 1
ATOM 2968 N N . ALA B 1 57 ? -4.035 -2.543 -1.816 1 96.81 57 ALA B N 1
ATOM 2969 C CA . ALA B 1 57 ? -5.082 -2.379 -2.822 1 96.81 57 ALA B CA 1
ATOM 2970 C C . ALA B 1 57 ? -6.469 -2.461 -2.188 1 96.81 57 ALA B C 1
ATOM 2972 O O . ALA B 1 57 ? -7.477 -2.543 -2.893 1 96.81 57 ALA B O 1
ATOM 2973 N N . GLY B 1 58 ? -6.543 -2.52 -0.88 1 94 58 GLY B N 1
ATOM 2974 C CA . GLY B 1 58 ? -7.805 -2.396 -0.167 1 94 58 GLY B CA 1
ATOM 2975 C C . GLY B 1 58 ? -8.391 -3.734 0.243 1 94 58 GLY B C 1
ATOM 2976 O O . GLY B 1 58 ? -9.531 -3.803 0.713 1 94 58 GLY B O 1
ATOM 2977 N N . ALA B 1 59 ? -7.645 -4.762 0.051 1 96.25 59 ALA B N 1
ATOM 2978 C CA . ALA B 1 59 ? -8.164 -6.082 0.408 1 96.25 59 ALA B CA 1
ATOM 2979 C C . ALA B 1 59 ? -7.91 -6.387 1.883 1 96.25 59 ALA B C 1
ATOM 2981 O O . ALA B 1 59 ? -7.121 -5.703 2.539 1 96.25 59 ALA B O 1
ATOM 2982 N N . ARG B 1 60 ? -8.672 -7.281 2.355 1 94.62 60 ARG B N 1
ATOM 2983 C CA . ARG B 1 60 ? -8.406 -7.957 3.621 1 94.62 60 ARG B CA 1
ATOM 2984 C C . ARG B 1 60 ? -7.977 -9.398 3.391 1 94.62 60 ARG B C 1
ATOM 2986 O O . ARG B 1 60 ? -8.273 -9.984 2.346 1 94.62 60 ARG B O 1
ATOM 2993 N N . VAL B 1 61 ? -7.27 -9.953 4.379 1 97.25 61 VAL B N 1
ATOM 2994 C CA . VAL B 1 61 ? -6.574 -11.195 4.074 1 97.25 61 VAL B CA 1
ATOM 2995 C C . VAL B 1 61 ? -6.977 -12.273 5.078 1 97.25 61 VAL B C 1
ATOM 2997 O O . VAL B 1 61 ? -7.031 -12.016 6.285 1 97.25 61 VAL B O 1
ATOM 3000 N N . VAL B 1 62 ? -7.242 -13.422 4.609 1 97.75 62 VAL B N 1
ATOM 3001 C CA . VAL B 1 62 ? -7.43 -14.617 5.418 1 97.75 62 VAL B CA 1
ATOM 3002 C C . VAL B 1 62 ? -6.344 -15.641 5.086 1 97.75 62 VAL B C 1
ATOM 3004 O O . VAL B 1 62 ? -6.141 -15.984 3.92 1 97.75 62 VAL B O 1
ATOM 3007 N N . PRO B 1 63 ? -5.664 -16.125 6.121 1 97.88 63 PRO B N 1
ATOM 3008 C CA . PRO B 1 63 ? -4.656 -17.156 5.844 1 97.88 63 PRO B CA 1
ATOM 3009 C C . PRO B 1 63 ? -5.273 -18.516 5.535 1 97.88 63 PRO B C 1
ATOM 3011 O O . PRO B 1 63 ? -6.285 -18.891 6.129 1 97.88 63 PRO B O 1
ATOM 3014 N N . LEU B 1 64 ? -4.742 -19.141 4.617 1 98 64 LEU B N 1
ATOM 3015 C CA . LEU B 1 64 ? -5.039 -20.531 4.312 1 98 64 LEU B CA 1
ATOM 3016 C C . LEU B 1 64 ? -3.793 -21.391 4.461 1 98 64 LEU B C 1
ATOM 3018 O O . LEU B 1 64 ? -2.818 -21.219 3.727 1 98 64 LEU B O 1
ATOM 3022 N N . SER B 1 65 ? -3.918 -22.344 5.324 1 97.44 65 SER B N 1
ATOM 3023 C CA . SER B 1 65 ? -2.771 -23.172 5.668 1 97.44 65 SER B CA 1
ATOM 3024 C C . SER B 1 65 ? -2.297 -23.984 4.469 1 97.44 65 SER B C 1
ATOM 3026 O O . SER B 1 65 ? -3.111 -24.453 3.674 1 97.44 65 SER B O 1
ATOM 3028 N N . TYR B 1 66 ? -0.977 -24.188 4.414 1 97.81 66 TYR B N 1
ATOM 3029 C CA . TYR B 1 66 ? -0.368 -25.094 3.445 1 97.81 66 TYR B CA 1
ATOM 3030 C C . TYR B 1 66 ? -0.941 -26.5 3.574 1 97.81 66 TYR B C 1
ATOM 3032 O O . TYR B 1 66 ? -1.042 -27.234 2.586 1 97.81 66 TYR B O 1
ATOM 3040 N N . HIS B 1 67 ? -1.38 -26.859 4.723 1 96.69 67 HIS B N 1
ATOM 3041 C CA . HIS B 1 67 ? -1.811 -28.219 5.043 1 96.69 67 HIS B CA 1
ATOM 3042 C C . HIS B 1 67 ? -3.33 -28.297 5.145 1 96.69 67 HIS B C 1
ATOM 3044 O O . HIS B 1 67 ? -3.867 -29.281 5.668 1 96.69 67 HIS B O 1
ATOM 3050 N N . ALA B 1 68 ? -3.965 -27.312 4.707 1 96.94 68 ALA B N 1
ATOM 3051 C CA . ALA B 1 68 ? -5.422 -27.297 4.797 1 96.94 68 ALA B CA 1
ATOM 3052 C C . ALA B 1 68 ? -6.027 -28.516 4.098 1 96.94 68 ALA B C 1
ATOM 3054 O O . ALA B 1 68 ? -5.562 -28.922 3.029 1 96.94 68 ALA B O 1
ATOM 3055 N N . THR B 1 69 ? -7.055 -29.078 4.719 1 96.5 69 THR B N 1
ATOM 3056 C CA . THR B 1 69 ? -7.785 -30.188 4.129 1 96.5 69 THR B CA 1
ATOM 3057 C C . THR B 1 69 ? -8.742 -29.703 3.047 1 96.5 69 THR B C 1
ATOM 3059 O O . THR B 1 69 ? -9.031 -28.5 2.961 1 96.5 69 THR B O 1
ATOM 3062 N N . ASP B 1 70 ? -9.219 -30.641 2.256 1 97.81 70 ASP B N 1
ATOM 3063 C CA . ASP B 1 70 ? -10.211 -30.297 1.236 1 97.81 70 ASP B CA 1
ATOM 3064 C C . ASP B 1 70 ? -11.438 -29.625 1.86 1 97.81 70 ASP B C 1
ATOM 3066 O O . ASP B 1 70 ? -11.977 -28.672 1.307 1 97.81 70 ASP B O 1
ATOM 3070 N N . ALA B 1 71 ? -11.852 -30.141 2.992 1 97.31 71 ALA B N 1
ATOM 3071 C CA . ALA B 1 71 ? -13.023 -29.594 3.668 1 97.31 71 ALA B CA 1
ATOM 3072 C C . ALA B 1 71 ? -12.789 -28.141 4.098 1 97.31 71 ALA B C 1
ATOM 3074 O O . ALA B 1 71 ? -13.68 -27.297 3.988 1 97.31 71 ALA B O 1
ATOM 3075 N N . GLU B 1 72 ? -11.648 -27.891 4.598 1 96.25 72 GLU B N 1
ATOM 3076 C CA . GLU B 1 72 ? -11.297 -26.531 5.004 1 96.25 72 GLU B CA 1
ATOM 3077 C C . GLU B 1 72 ? -11.25 -25.578 3.807 1 96.25 72 GLU B C 1
ATOM 3079 O O . GLU B 1 72 ? -11.719 -24.453 3.889 1 96.25 72 GLU B O 1
ATOM 3084 N N . VAL B 1 73 ? -10.695 -26.062 2.705 1 98.38 73 VAL B N 1
ATOM 3085 C CA . VAL B 1 73 ? -10.625 -25.266 1.482 1 98.38 73 VAL B CA 1
ATOM 3086 C C . VAL B 1 73 ? -12.031 -24.969 0.975 1 98.38 73 VAL B C 1
ATOM 3088 O O . VAL B 1 73 ? -12.344 -23.828 0.627 1 98.38 73 VAL B O 1
ATOM 3091 N N . ASP B 1 74 ? -12.883 -25.984 0.95 1 98.12 74 ASP B N 1
ATOM 3092 C CA . ASP B 1 74 ? -14.25 -25.812 0.469 1 98.12 74 ASP B CA 1
ATOM 3093 C C . ASP B 1 74 ? -15.008 -24.797 1.323 1 98.12 74 ASP B C 1
ATOM 3095 O O . ASP B 1 74 ? -15.742 -23.953 0.795 1 98.12 74 ASP B O 1
ATOM 3099 N N . ALA B 1 75 ? -14.859 -24.922 2.57 1 96.44 75 ALA B N 1
ATOM 3100 C CA . ALA B 1 75 ? -15.539 -24.016 3.488 1 96.44 75 ALA B CA 1
ATOM 3101 C C . ALA B 1 75 ? -15.078 -22.562 3.279 1 96.44 75 ALA B C 1
ATOM 3103 O O . ALA B 1 75 ? -15.898 -21.641 3.279 1 96.44 75 ALA B O 1
ATOM 3104 N N . LEU B 1 76 ? -13.836 -22.406 3.125 1 97.62 76 LEU B N 1
ATOM 3105 C CA . LEU B 1 76 ? -13.289 -21.062 2.961 1 97.62 76 LEU B CA 1
ATOM 3106 C C . LEU B 1 76 ? -13.633 -20.5 1.584 1 97.62 76 LEU B C 1
ATOM 3108 O O . LEU B 1 76 ? -13.891 -19.297 1.444 1 97.62 76 LEU B O 1
ATOM 3112 N N . PHE B 1 77 ? -13.625 -21.344 0.598 1 98.19 77 PHE B N 1
ATOM 3113 C CA . PHE B 1 77 ? -13.852 -20.953 -0.789 1 98.19 77 PHE B CA 1
ATOM 3114 C C . PHE B 1 77 ? -15.156 -20.172 -0.929 1 98.19 77 PHE B C 1
ATOM 3116 O O . PHE B 1 77 ? -15.211 -19.172 -1.649 1 98.19 77 PHE B O 1
ATOM 3123 N N . GLU B 1 78 ? -16.125 -20.531 -0.244 1 96.69 78 GLU B N 1
ATOM 3124 C CA . GLU B 1 78 ? -17.438 -19.922 -0.349 1 96.69 78 GLU B CA 1
ATOM 3125 C C . GLU B 1 78 ? -17.469 -18.547 0.314 1 96.69 78 GLU B C 1
ATOM 3127 O O . GLU B 1 78 ? -18.406 -17.766 0.105 1 96.69 78 GLU B O 1
ATOM 3132 N N . GLN B 1 79 ? -16.422 -18.297 0.979 1 97.19 79 GLN B N 1
ATOM 3133 C CA . GLN B 1 79 ? -16.484 -17.125 1.857 1 97.19 79 GLN B CA 1
ATOM 3134 C C . GLN B 1 79 ? -15.492 -16.062 1.429 1 97.19 79 GLN B C 1
ATOM 3136 O O . GLN B 1 79 ? -15.57 -14.914 1.878 1 97.19 79 GLN B O 1
ATOM 3141 N N . VAL B 1 80 ? -14.594 -16.375 0.603 1 98.12 80 VAL B N 1
ATOM 3142 C CA . VAL B 1 80 ? -13.562 -15.422 0.198 1 98.12 80 VAL B CA 1
ATOM 3143 C C . VAL B 1 80 ? -13.734 -15.07 -1.276 1 98.12 80 VAL B C 1
ATOM 3145 O O . VAL B 1 80 ? -14.43 -15.766 -2.014 1 98.12 80 VAL B O 1
ATOM 3148 N N . ASN B 1 81 ? -13.086 -14 -1.721 1 97.56 81 ASN B N 1
ATOM 3149 C CA . ASN B 1 81 ? -13.383 -13.391 -3.014 1 97.56 81 ASN B CA 1
ATOM 3150 C C . ASN B 1 81 ? -12.289 -13.703 -4.039 1 97.56 81 ASN B C 1
ATOM 3152 O O . ASN B 1 81 ? -12.398 -13.312 -5.203 1 97.56 81 ASN B O 1
ATOM 3156 N N . GLY B 1 82 ? -11.273 -14.375 -3.717 1 98.56 82 GLY B N 1
ATOM 3157 C CA . GLY B 1 82 ? -10.133 -14.781 -4.516 1 98.56 82 GLY B CA 1
ATOM 3158 C C . GLY B 1 82 ? -9.008 -15.383 -3.688 1 98.56 82 GLY B C 1
ATOM 3159 O O . GLY B 1 82 ? -9.156 -15.562 -2.477 1 98.56 82 GLY B O 1
ATOM 3160 N N . ALA B 1 83 ? -7.926 -15.75 -4.387 1 98.94 83 ALA B N 1
ATOM 3161 C CA . ALA B 1 83 ? -6.816 -16.359 -3.66 1 98.94 83 ALA B CA 1
ATOM 3162 C C . ALA B 1 83 ? -5.473 -15.945 -4.25 1 98.94 83 ALA B C 1
ATOM 3164 O O . ALA B 1 83 ? -5.336 -15.82 -5.469 1 98.94 83 ALA B O 1
ATOM 3165 N N . LEU B 1 84 ? -4.59 -15.68 -3.385 1 98.94 84 LEU B N 1
ATOM 3166 C CA . LEU B 1 84 ? -3.188 -15.492 -3.738 1 98.94 84 LEU B CA 1
ATOM 3167 C C . LEU B 1 84 ? -2.336 -16.641 -3.221 1 98.94 84 LEU B C 1
ATOM 3169 O O . LEU B 1 84 ? -2.439 -17.031 -2.053 1 98.94 84 LEU B O 1
ATOM 3173 N N . TRP B 1 85 ? -1.601 -17.25 -4.125 1 98.94 85 TRP B N 1
ATOM 3174 C CA . TRP B 1 85 ? -0.663 -18.312 -3.775 1 98.94 85 TRP B CA 1
ATOM 3175 C C . TRP B 1 85 ? 0.756 -17.766 -3.656 1 98.94 85 TRP B C 1
ATOM 3177 O O . TRP B 1 85 ? 1.335 -17.312 -4.641 1 98.94 85 TRP B O 1
ATOM 3187 N N . SER B 1 86 ? 1.333 -17.859 -2.447 1 98.5 86 SER B N 1
ATOM 3188 C CA . SER B 1 86 ? 2.611 -17.219 -2.16 1 98.5 86 SER B CA 1
ATOM 3189 C C . SER B 1 86 ? 3.771 -18 -2.76 1 98.5 86 SER B C 1
ATOM 3191 O O . SER B 1 86 ? 3.609 -19.156 -3.15 1 98.5 86 SER B O 1
ATOM 3193 N N . GLY B 1 87 ? 4.91 -17.328 -2.879 1 97.94 87 GLY B N 1
ATOM 3194 C CA . GLY B 1 87 ? 6.148 -17.984 -3.252 1 97.94 87 GLY B CA 1
ATOM 3195 C C . GLY B 1 87 ? 6.781 -18.766 -2.109 1 97.94 87 GLY B C 1
ATOM 3196 O O . GLY B 1 87 ? 6.402 -18.578 -0.949 1 97.94 87 GLY B O 1
ATOM 3197 N N . GLY B 1 88 ? 7.746 -19.516 -2.449 1 96.38 88 GLY B N 1
ATOM 3198 C CA . GLY B 1 88 ? 8.445 -20.406 -1.534 1 96.38 88 GLY B CA 1
ATOM 3199 C C . GLY B 1 88 ? 9.133 -21.562 -2.234 1 96.38 88 GLY B C 1
ATOM 3200 O O . GLY B 1 88 ? 9.688 -21.391 -3.322 1 96.38 88 GLY B O 1
ATOM 3201 N N . ASP B 1 89 ? 9.195 -22.641 -1.487 1 94.06 89 ASP B N 1
ATOM 3202 C CA . ASP B 1 89 ? 9.852 -23.812 -2.051 1 94.06 89 ASP B CA 1
ATOM 3203 C C . ASP B 1 89 ? 9.086 -25.094 -1.715 1 94.06 89 ASP B C 1
ATOM 3205 O O . ASP B 1 89 ? 9.656 -26.188 -1.741 1 94.06 89 ASP B O 1
ATOM 3209 N N . GLY B 1 90 ? 7.863 -24.953 -1.439 1 95.31 90 GLY B N 1
ATOM 3210 C CA . GLY B 1 90 ? 7.043 -26.109 -1.111 1 95.31 90 GLY B CA 1
ATOM 3211 C C . GLY B 1 90 ? 6.535 -26.844 -2.336 1 95.31 90 GLY B C 1
ATOM 3212 O O . GLY B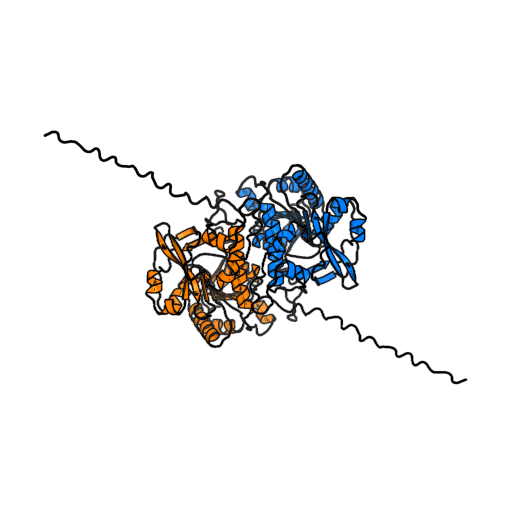 1 90 ? 6.332 -26.25 -3.393 1 95.31 90 GLY B O 1
ATOM 3213 N N . ALA B 1 91 ? 6.332 -28.156 -2.152 1 96.69 91 ALA B N 1
ATOM 3214 C CA . ALA B 1 91 ? 5.652 -28.938 -3.189 1 96.69 91 ALA B CA 1
ATOM 3215 C C . ALA B 1 91 ? 4.191 -28.516 -3.316 1 96.69 91 ALA B C 1
ATOM 3217 O O . ALA B 1 91 ? 3.652 -27.844 -2.428 1 96.69 91 ALA B O 1
ATOM 3218 N N . VAL B 1 92 ? 3.572 -28.875 -4.461 1 98.31 92 VAL B N 1
ATOM 3219 C CA . VAL B 1 92 ? 2.16 -28.547 -4.633 1 98.31 92 VAL B CA 1
ATOM 3220 C C . VAL B 1 92 ? 1.348 -29.156 -3.492 1 98.31 92 VAL B C 1
ATOM 3222 O O . VAL B 1 92 ? 1.308 -30.375 -3.332 1 98.31 92 VAL B O 1
ATOM 3225 N N . PRO B 1 93 ? 0.732 -28.344 -2.73 1 97.62 93 PRO B N 1
ATOM 3226 C CA . PRO B 1 93 ? -0.086 -28.906 -1.655 1 97.62 93 PRO B CA 1
ATOM 3227 C C . PRO B 1 93 ? -1.477 -29.328 -2.129 1 97.62 93 PRO B C 1
ATOM 3229 O O . PRO B 1 93 ? -1.991 -28.781 -3.105 1 97.62 93 PRO B O 1
ATOM 3232 N N . PRO B 1 94 ? -2.105 -30.25 -1.423 1 97.62 94 PRO B N 1
ATOM 3233 C CA . PRO B 1 94 ? -3.492 -30.609 -1.74 1 97.62 94 PRO B CA 1
ATOM 3234 C C . PRO B 1 94 ? -4.422 -29.391 -1.728 1 97.62 94 PRO B C 1
ATOM 3236 O O . PRO B 1 94 ? -5.359 -29.312 -2.527 1 97.62 94 PRO B O 1
ATOM 3239 N N . ALA B 1 95 ? -4.168 -28.438 -0.896 1 97.94 95 ALA B N 1
ATOM 3240 C CA . ALA B 1 95 ? -4.996 -27.25 -0.794 1 97.94 95 ALA B CA 1
ATOM 3241 C C . ALA B 1 95 ? -5.004 -26.469 -2.107 1 97.94 95 ALA B C 1
ATOM 3243 O O . ALA B 1 95 ? -6.047 -25.969 -2.535 1 97.94 95 ALA B O 1
ATOM 3244 N N . ALA B 1 96 ? -3.859 -26.344 -2.715 1 98.75 96 ALA B N 1
ATOM 3245 C CA . ALA B 1 96 ? -3.768 -25.656 -3.994 1 98.75 96 ALA B CA 1
ATOM 3246 C C . ALA B 1 96 ? -4.562 -26.375 -5.074 1 98.75 96 ALA B C 1
ATOM 3248 O O . ALA B 1 96 ? -5.273 -25.75 -5.863 1 98.75 96 ALA B O 1
ATOM 3249 N N . ARG B 1 97 ? -4.426 -27.703 -5.129 1 98.62 97 ARG B N 1
ATOM 3250 C CA . ARG B 1 97 ? -5.164 -28.5 -6.102 1 98.62 97 ARG B CA 1
ATOM 3251 C C . ARG B 1 97 ? -6.668 -28.344 -5.914 1 98.62 97 ARG B C 1
ATOM 3253 O O . ARG B 1 97 ? -7.406 -28.172 -6.891 1 98.62 97 ARG B O 1
ATOM 3260 N N . ARG B 1 98 ? -7.074 -28.422 -4.672 1 98.75 98 ARG B N 1
ATOM 3261 C CA . ARG B 1 98 ? -8.5 -28.297 -4.383 1 98.75 98 ARG B CA 1
ATOM 3262 C C . ARG B 1 98 ? -9 -26.891 -4.742 1 98.75 98 ARG B C 1
ATOM 3264 O O . ARG B 1 98 ? -10.062 -26.75 -5.34 1 98.75 98 ARG B O 1
ATOM 3271 N N . LEU B 1 99 ? -8.297 -25.875 -4.359 1 98.75 99 LEU B N 1
ATOM 3272 C CA . LEU B 1 99 ? -8.672 -24.5 -4.664 1 98.75 99 LEU B CA 1
ATOM 3273 C C . LEU B 1 99 ? -8.758 -24.281 -6.172 1 98.75 99 LEU B C 1
ATOM 3275 O O . LEU B 1 99 ? -9.68 -23.625 -6.656 1 98.75 99 LEU B O 1
ATOM 3279 N N . TYR B 1 100 ? -7.789 -24.812 -6.898 1 98.75 100 TYR B N 1
ATOM 3280 C CA . TYR B 1 100 ? -7.793 -24.703 -8.352 1 98.75 100 TYR B CA 1
ATOM 3281 C C . TYR B 1 100 ? -9.055 -25.328 -8.945 1 98.75 100 TYR B C 1
ATOM 3283 O O . TYR B 1 100 ? -9.703 -24.734 -9.797 1 98.75 100 TYR B O 1
ATOM 3291 N N . THR B 1 101 ? -9.352 -26.5 -8.5 1 98.56 101 THR B N 1
ATOM 3292 C CA . THR B 1 101 ? -10.539 -27.203 -8.977 1 98.56 101 THR B CA 1
ATOM 3293 C C . THR B 1 101 ? -11.797 -26.375 -8.711 1 98.56 101 THR B C 1
ATOM 3295 O O . THR B 1 101 ? -12.625 -26.203 -9.602 1 98.56 101 THR B O 1
ATOM 3298 N N . ARG B 1 102 ? -11.93 -25.859 -7.516 1 98.69 102 ARG B N 1
ATOM 3299 C CA . ARG B 1 102 ? -13.094 -25.062 -7.148 1 98.69 102 ARG B CA 1
ATOM 3300 C C . ARG B 1 102 ? -13.156 -23.781 -7.98 1 98.69 102 ARG B C 1
ATOM 3302 O O . ARG B 1 102 ? -14.234 -23.391 -8.43 1 98.69 102 ARG B O 1
ATOM 3309 N N . ALA B 1 103 ? -12.047 -23.172 -8.148 1 98.62 103 ALA B N 1
ATOM 3310 C CA . ALA B 1 103 ? -12.008 -21.922 -8.914 1 98.62 103 ALA B CA 1
ATOM 3311 C C . ALA B 1 103 ? -12.352 -22.172 -10.383 1 98.62 103 ALA B C 1
ATOM 3313 O O . ALA B 1 103 ? -13.031 -21.359 -11.008 1 98.62 103 ALA B O 1
ATOM 3314 N N . GLU B 1 104 ? -11.867 -23.266 -10.93 1 98.19 104 GLU B N 1
ATOM 3315 C CA . GLU B 1 104 ? -12.203 -23.656 -12.305 1 98.19 104 GLU B CA 1
ATOM 3316 C C . GLU B 1 104 ? -13.703 -23.875 -12.453 1 98.19 104 GLU B C 1
ATOM 3318 O O . GLU B 1 104 ? -14.312 -23.422 -13.422 1 98.19 104 GLU B O 1
ATOM 3323 N N . GLU B 1 105 ? -14.234 -24.594 -11.531 1 98.19 105 GLU B N 1
ATOM 3324 C CA . GLU B 1 105 ? -15.68 -24.828 -11.539 1 98.19 105 GLU B CA 1
ATOM 3325 C C . GLU B 1 105 ? -16.453 -23.516 -11.461 1 98.19 105 GLU B C 1
ATOM 3327 O O . GLU B 1 105 ? -17.453 -23.328 -12.148 1 98.19 105 GLU B O 1
ATOM 3332 N N . ALA B 1 106 ? -16.016 -22.672 -10.633 1 98.19 106 ALA B N 1
ATOM 3333 C CA . ALA B 1 106 ? -16.656 -21.359 -10.492 1 98.19 106 ALA B CA 1
ATOM 3334 C C . ALA B 1 106 ? -16.609 -20.578 -11.812 1 98.19 106 ALA B C 1
ATOM 3336 O O . ALA B 1 106 ? -17.609 -20 -12.234 1 98.19 106 ALA B O 1
ATOM 3337 N N . TYR B 1 107 ? -15.469 -20.641 -12.438 1 97.31 107 TYR B N 1
ATOM 3338 C CA . TYR B 1 107 ? -15.289 -19.969 -13.719 1 97.31 107 TYR B CA 1
ATOM 3339 C C . TYR B 1 107 ? -16.281 -20.5 -14.75 1 97.31 107 TYR B C 1
ATOM 3341 O O . TYR B 1 107 ? -16.938 -19.719 -15.445 1 97.31 107 TYR B O 1
ATOM 3349 N N . LEU B 1 108 ? -16.422 -21.719 -14.82 1 96.88 108 LEU B N 1
ATOM 3350 C CA . LEU B 1 108 ? -17.297 -22.344 -15.805 1 96.88 108 LEU B CA 1
ATOM 3351 C C . LEU B 1 108 ? -18.75 -21.984 -15.539 1 96.88 108 LEU B C 1
ATOM 3353 O O . LEU B 1 108 ? -19.578 -22 -16.469 1 96.88 108 LEU B O 1
ATOM 3357 N N . ARG B 1 109 ? -19.047 -21.531 -14.359 1 97 109 ARG B N 1
ATOM 3358 C CA . ARG B 1 109 ? -20.406 -21.172 -14 1 97 109 ARG B CA 1
ATOM 3359 C C . ARG B 1 109 ? -20.594 -19.656 -14 1 97 109 ARG B C 1
ATOM 3361 O O . ARG B 1 109 ? -21.656 -19.156 -13.625 1 97 109 ARG B O 1
ATOM 3368 N N . GLY B 1 110 ? -19.578 -18.922 -14.281 1 95.5 110 GLY B N 1
ATOM 3369 C CA . GLY B 1 110 ? -19.672 -17.469 -14.305 1 95.5 110 GLY B CA 1
ATOM 3370 C C . GLY B 1 110 ? -19.5 -16.844 -12.938 1 95.5 110 GLY B C 1
ATOM 3371 O O . GLY B 1 110 ? -19.812 -15.664 -12.75 1 95.5 110 GLY B O 1
ATOM 3372 N N . ASP B 1 111 ? -19.078 -17.641 -11.984 1 95.81 111 ASP B N 1
ATOM 3373 C CA . ASP B 1 111 ? -18.781 -17.203 -10.633 1 95.81 111 ASP B CA 1
ATOM 3374 C C . ASP B 1 111 ? -17.344 -16.688 -10.523 1 95.81 111 ASP B C 1
ATOM 3376 O O . ASP B 1 111 ? -16.391 -17.453 -10.711 1 95.81 111 ASP B O 1
ATOM 3380 N N . VAL B 1 112 ? -17.188 -15.414 -10.219 1 94.06 112 VAL B N 1
ATOM 3381 C CA . VAL B 1 112 ? -15.891 -14.766 -10.258 1 94.06 112 VAL B CA 1
ATOM 3382 C C . VAL B 1 112 ? -15.062 -15.18 -9.047 1 94.06 112 VAL B C 1
ATOM 3384 O O . VAL B 1 112 ? -15.445 -14.898 -7.906 1 94.06 112 VAL B O 1
ATOM 3387 N N . PHE B 1 113 ? -13.891 -15.797 -9.312 1 98 113 PHE B N 1
ATOM 3388 C CA . PHE B 1 113 ? -12.938 -16.156 -8.273 1 98 113 PHE B CA 1
ATOM 3389 C C . PHE B 1 113 ? -11.516 -16.172 -8.828 1 98 113 PHE B C 1
ATOM 3391 O O . PHE B 1 113 ? -11.008 -17.219 -9.242 1 98 113 PHE B O 1
ATOM 3398 N N . PRO B 1 114 ? -10.852 -15.055 -8.766 1 98.31 114 PRO B N 1
ATOM 3399 C CA . PRO B 1 114 ? -9.5 -14.961 -9.328 1 98.31 114 PRO B CA 1
ATOM 3400 C C . PRO B 1 114 ? -8.453 -15.664 -8.469 1 98.31 114 PRO B C 1
ATOM 3402 O O . PRO B 1 114 ? -8.57 -15.703 -7.246 1 98.31 114 PRO B O 1
ATOM 3405 N N . ILE B 1 115 ? -7.457 -16.234 -9.141 1 98.88 115 ILE B N 1
ATOM 3406 C CA . ILE B 1 115 ? -6.266 -16.781 -8.5 1 98.88 115 ILE B CA 1
ATOM 3407 C C . ILE B 1 115 ? -5.02 -16.094 -9.055 1 98.88 115 ILE B C 1
ATOM 3409 O O . ILE B 1 115 ? -4.895 -15.898 -10.266 1 98.88 115 ILE B O 1
ATOM 3413 N N . TRP B 1 116 ? -4.164 -15.648 -8.18 1 98.88 116 TRP B N 1
ATOM 3414 C CA . TRP B 1 116 ? -2.838 -15.156 -8.531 1 98.88 116 TRP B CA 1
ATOM 3415 C C . TRP B 1 116 ? -1.749 -15.992 -7.871 1 98.88 116 TRP B C 1
ATOM 3417 O O . TRP B 1 116 ? -1.751 -16.172 -6.652 1 98.88 116 TRP B O 1
ATOM 3427 N N . GLY B 1 117 ? -0.868 -16.562 -8.625 1 98.88 117 GLY B N 1
ATOM 3428 C CA . GLY B 1 117 ? 0.281 -17.281 -8.109 1 98.88 117 GLY B CA 1
ATOM 3429 C C . GLY B 1 117 ? 1.59 -16.547 -8.297 1 98.88 117 GLY B C 1
ATOM 3430 O O . GLY B 1 117 ? 1.877 -16.047 -9.391 1 98.88 117 GLY B O 1
ATOM 3431 N N . THR B 1 118 ? 2.379 -16.422 -7.25 1 98.88 118 THR B N 1
ATOM 3432 C CA . THR B 1 118 ? 3.674 -15.758 -7.309 1 98.88 118 THR B CA 1
ATOM 3433 C C . THR B 1 118 ? 4.809 -16.75 -7.082 1 98.88 118 THR B C 1
ATOM 3435 O O . THR B 1 118 ? 4.805 -17.484 -6.094 1 98.88 118 THR B O 1
ATOM 3438 N N . CYS B 1 119 ? 5.82 -16.812 -8.016 1 98.62 119 CYS B N 1
ATOM 3439 C CA . CYS B 1 119 ? 7.02 -17.641 -7.934 1 98.62 119 CYS B CA 1
ATOM 3440 C C . CYS B 1 119 ? 6.656 -19.109 -7.77 1 98.62 119 CYS B C 1
ATOM 3442 O O . CYS B 1 119 ? 6.152 -19.75 -8.703 1 98.62 119 CYS B O 1
ATOM 3444 N N . ASP B 1 120 ? 6.75 -19.578 -6.512 1 98.69 120 ASP B N 1
ATOM 3445 C CA . ASP B 1 120 ? 6.34 -20.953 -6.301 1 98.69 120 ASP B CA 1
ATOM 3446 C C . ASP B 1 120 ? 4.844 -21.125 -6.543 1 98.69 120 ASP B C 1
ATOM 3448 O O . ASP B 1 120 ? 4.402 -22.172 -7.031 1 98.69 120 ASP B O 1
ATOM 3452 N N . GLY B 1 121 ? 4.012 -20.156 -6.176 1 98.81 121 GLY B N 1
ATOM 3453 C CA . GLY B 1 121 ? 2.598 -20.172 -6.512 1 98.81 121 GLY B CA 1
ATOM 3454 C C . GLY B 1 121 ? 2.34 -20.25 -8.008 1 98.81 121 GLY B C 1
ATOM 3455 O O . GLY B 1 121 ? 1.401 -20.922 -8.445 1 98.81 121 GLY B O 1
ATOM 3456 N N . PHE B 1 122 ? 3.088 -19.547 -8.773 1 98.88 122 PHE B N 1
ATOM 3457 C CA . PHE B 1 122 ? 3.053 -19.672 -10.227 1 98.88 122 PHE B CA 1
ATOM 3458 C C . PHE B 1 122 ? 3.41 -21.078 -10.656 1 98.88 122 PHE B C 1
ATOM 3460 O O . PHE B 1 122 ? 2.742 -21.656 -11.523 1 98.88 122 PHE B O 1
ATOM 3467 N N . GLU B 1 123 ? 4.438 -21.609 -10.062 1 98.81 123 GLU B N 1
ATOM 3468 C CA . GLU B 1 123 ? 4.883 -22.953 -10.406 1 98.81 123 GLU B CA 1
ATOM 3469 C C . GLU B 1 123 ? 3.809 -23.984 -10.07 1 98.81 123 GLU B C 1
ATOM 3471 O O . GLU B 1 123 ? 3.564 -24.906 -10.859 1 98.81 123 GLU B O 1
ATOM 3476 N N . TRP B 1 124 ? 3.143 -23.797 -8.891 1 98.81 124 TRP B N 1
ATOM 3477 C CA . TRP B 1 124 ? 2.023 -24.656 -8.547 1 98.81 124 TRP B CA 1
ATOM 3478 C C . TRP B 1 124 ? 0.939 -24.609 -9.617 1 98.81 124 TRP B C 1
ATOM 3480 O O . TRP B 1 124 ? 0.4 -25.641 -10.023 1 98.81 124 TRP B O 1
ATOM 3490 N N . LEU B 1 125 ? 0.611 -23.391 -10.102 1 98.75 125 LEU B N 1
ATOM 3491 C CA . LEU B 1 125 ? -0.391 -23.219 -11.141 1 98.75 125 LEU B CA 1
ATOM 3492 C C . LEU B 1 125 ? -0.012 -24 -12.398 1 98.75 125 LEU B C 1
ATOM 3494 O O . LEU B 1 125 ? -0.854 -24.672 -12.992 1 98.75 125 LEU B O 1
ATOM 3498 N N . MET B 1 126 ? 1.229 -23.906 -12.797 1 98.75 126 MET B N 1
ATOM 3499 C CA . MET B 1 126 ? 1.713 -24.594 -13.992 1 98.75 126 MET B CA 1
ATOM 3500 C C . MET B 1 126 ? 1.619 -26.109 -13.82 1 98.75 126 MET B C 1
ATOM 3502 O O . MET B 1 126 ? 1.129 -26.797 -14.703 1 98.75 126 MET B O 1
ATOM 3506 N N . GLN B 1 127 ? 2.061 -26.562 -12.688 1 98.75 127 GLN B N 1
ATOM 3507 C CA . GLN B 1 127 ? 2.041 -28 -12.43 1 98.75 127 GLN B CA 1
ATOM 3508 C C . GLN B 1 127 ? 0.612 -28.531 -12.414 1 98.75 127 GLN B C 1
ATOM 3510 O O . GLN B 1 127 ? 0.333 -29.594 -13 1 98.75 127 GLN B O 1
ATOM 3515 N N . ILE B 1 128 ? -0.257 -27.844 -11.719 1 98.75 128 ILE B N 1
ATOM 3516 C CA . ILE B 1 128 ? -1.642 -28.281 -11.586 1 98.75 128 ILE B CA 1
ATOM 3517 C C . ILE B 1 128 ? -2.32 -28.266 -12.953 1 98.75 128 ILE B C 1
ATOM 3519 O O . ILE B 1 128 ? -2.961 -29.234 -13.352 1 98.75 128 ILE B O 1
ATOM 3523 N N . ALA B 1 129 ? -2.191 -27.203 -13.734 1 98.56 129 ALA B N 1
ATOM 3524 C CA . ALA B 1 129 ? -2.836 -27.062 -15.031 1 98.56 129 ALA B CA 1
ATOM 3525 C C . ALA B 1 129 ? -2.291 -28.078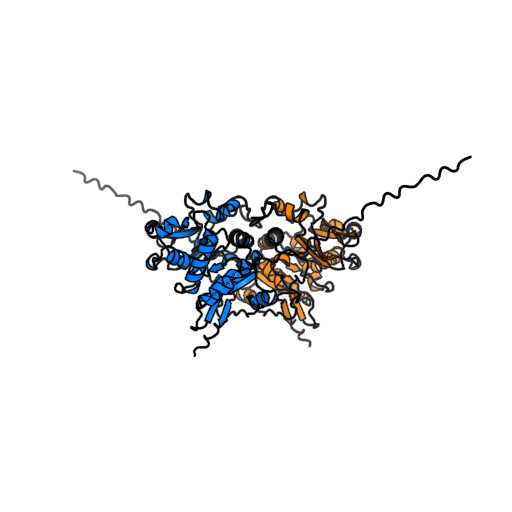 -16.031 1 98.56 129 ALA B C 1
ATOM 3527 O O . ALA B 1 129 ? -3.041 -28.625 -16.844 1 98.56 129 ALA B O 1
ATOM 3528 N N . ALA B 1 130 ? -0.982 -28.312 -15.922 1 98.31 130 ALA B N 1
ATOM 3529 C CA . ALA B 1 130 ? -0.345 -29.266 -16.812 1 98.31 130 ALA B CA 1
ATOM 3530 C C . ALA B 1 130 ? -0.678 -30.703 -16.422 1 98.31 130 ALA B C 1
ATOM 3532 O O . ALA B 1 130 ? -0.469 -31.641 -17.188 1 98.31 130 ALA B O 1
ATOM 3533 N N . GLU B 1 131 ? -1.15 -30.906 -15.195 1 97.06 131 GLU B N 1
ATOM 3534 C CA . GLU B 1 131 ? -1.372 -32.219 -14.586 1 97.06 131 GLU B CA 1
ATOM 3535 C C . GLU B 1 131 ? -0.092 -33.031 -14.586 1 97.06 131 GLU B C 1
ATOM 3537 O O . GLU B 1 131 ? -0.126 -34.25 -14.844 1 97.06 131 GLU B O 1
ATOM 3542 N N . GLU B 1 132 ? 0.991 -32.344 -14.398 1 95.06 132 GLU B N 1
ATOM 3543 C CA . GLU B 1 132 ? 2.297 -33 -14.359 1 95.06 132 GLU B CA 1
ATOM 3544 C C . GLU B 1 132 ? 3.318 -32.156 -13.617 1 95.06 132 GLU B C 1
ATOM 3546 O O . GLU B 1 132 ? 3.529 -30.984 -13.969 1 95.06 132 GLU B O 1
ATOM 3551 N N . ASP B 1 133 ? 4.004 -32.719 -12.695 1 92.44 133 ASP B N 1
ATOM 3552 C CA . ASP B 1 133 ? 5.027 -32 -11.938 1 92.44 133 ASP B CA 1
ATOM 3553 C C . ASP B 1 133 ? 6.27 -31.75 -12.797 1 92.44 133 ASP B C 1
ATOM 3555 O O . ASP B 1 133 ? 7 -30.781 -12.578 1 92.44 133 ASP B O 1
ATOM 3559 N N . ALA B 1 134 ? 6.469 -32.594 -13.781 1 93.94 134 ALA B N 1
ATOM 3560 C CA . ALA B 1 134 ? 7.695 -32.594 -14.578 1 93.94 134 ALA B CA 1
ATOM 3561 C C . ALA B 1 134 ? 7.734 -31.391 -15.523 1 93.94 134 ALA B C 1
ATOM 3563 O O . ALA B 1 134 ? 8.734 -31.172 -16.219 1 93.94 134 ALA B O 1
ATOM 3564 N N . VAL B 1 135 ? 6.711 -30.578 -15.539 1 97 135 VAL B N 1
ATOM 3565 C CA . VAL B 1 135 ? 6.684 -29.422 -16.422 1 97 135 VAL B CA 1
ATOM 3566 C C . VAL B 1 135 ? 7.703 -28.391 -15.945 1 97 135 VAL B C 1
ATOM 3568 O O . VAL B 1 135 ? 8.141 -27.531 -16.719 1 97 135 VAL B O 1
ATOM 3571 N N . LEU B 1 136 ? 8.031 -28.469 -14.688 1 97.19 136 LEU B N 1
ATOM 3572 C CA . LEU B 1 136 ? 9.047 -27.578 -14.164 1 97.19 136 LEU B CA 1
ATOM 3573 C C . LEU B 1 136 ? 10.445 -28.047 -14.547 1 97.19 136 LEU B C 1
ATOM 3575 O O . LEU B 1 136 ? 10.719 -29.25 -14.531 1 97.19 136 LEU B O 1
ATOM 3579 N N . THR B 1 137 ? 11.258 -27.094 -14.914 1 95 137 THR B N 1
ATOM 3580 C CA . THR B 1 137 ? 12.664 -27.344 -15.219 1 95 137 THR B CA 1
ATOM 3581 C C . THR B 1 137 ? 13.57 -26.672 -14.188 1 95 137 THR B C 1
ATOM 3583 O O . THR B 1 137 ? 13.258 -25.578 -13.695 1 95 137 THR B O 1
ATOM 3586 N N . SER B 1 138 ? 14.57 -27.328 -13.844 1 91.69 138 SER B N 1
ATOM 3587 C CA . SER B 1 138 ? 15.633 -26.812 -12.984 1 91.69 138 SER B CA 1
ATOM 3588 C C . SER B 1 138 ? 17.016 -27.234 -13.484 1 91.69 138 SER B C 1
ATOM 3590 O O . SER B 1 138 ? 17.156 -28.281 -14.117 1 91.69 138 SER B O 1
ATOM 3592 N N . PRO B 1 139 ? 18.109 -26.422 -13.367 1 94.88 139 PRO B N 1
ATOM 3593 C CA . PRO B 1 139 ? 18.109 -25.188 -12.594 1 94.88 139 PRO B CA 1
ATOM 3594 C C . PRO B 1 139 ? 18.031 -23.938 -13.469 1 94.88 139 PRO B C 1
ATOM 3596 O O . PRO B 1 139 ? 18.484 -23.953 -14.625 1 94.88 139 PRO B O 1
ATOM 3599 N N . PHE B 1 140 ? 17.375 -22.953 -13.008 1 97.75 140 PHE B N 1
ATOM 3600 C CA . PHE B 1 140 ? 17.547 -21.594 -13.516 1 97.75 140 PHE B CA 1
ATOM 3601 C C . PHE B 1 140 ? 18.422 -20.781 -12.586 1 97.75 140 PHE B C 1
ATOM 3603 O O . PHE B 1 140 ? 18.281 -20.844 -11.359 1 97.75 140 PHE B O 1
ATOM 3610 N N . ASP B 1 141 ? 19.406 -20.031 -13.125 1 97.81 141 ASP B N 1
ATOM 3611 C CA . ASP B 1 141 ? 20.141 -19.031 -12.359 1 97.81 141 ASP B CA 1
ATOM 3612 C C . ASP B 1 141 ? 19.422 -17.688 -12.375 1 97.81 141 ASP B C 1
ATOM 3614 O O . ASP B 1 141 ? 19.922 -16.719 -12.969 1 97.81 141 ASP B O 1
ATOM 3618 N N . ALA B 1 142 ? 18.328 -17.656 -11.773 1 97.44 142 ALA B N 1
ATOM 3619 C CA . ALA B 1 142 ? 17.484 -16.469 -11.727 1 97.44 142 ALA B CA 1
ATOM 3620 C C . ALA B 1 142 ? 17.156 -16.109 -10.281 1 97.44 142 ALA B C 1
ATOM 3622 O O . ALA B 1 142 ? 16.016 -15.766 -9.969 1 97.44 142 ALA B O 1
ATOM 3623 N N . TRP B 1 143 ? 18.141 -16.25 -9.406 1 95.12 143 TRP B N 1
ATOM 3624 C CA . TRP B 1 143 ? 17.969 -15.875 -8 1 95.12 143 TRP B CA 1
ATOM 3625 C C . TRP B 1 143 ? 18.625 -14.523 -7.719 1 95.12 143 TRP B C 1
ATOM 3627 O O . TRP B 1 143 ? 19.672 -14.203 -8.289 1 95.12 143 TRP B O 1
ATOM 3637 N N . ASN B 1 144 ? 17.891 -13.75 -6.914 1 94.38 144 ASN B N 1
ATOM 3638 C CA . ASN B 1 144 ? 18.359 -12.445 -6.465 1 94.38 144 ASN B CA 1
ATOM 3639 C C . ASN B 1 144 ? 18.75 -11.555 -7.641 1 94.38 144 ASN B C 1
ATOM 3641 O O . ASN B 1 144 ? 19.859 -11.016 -7.688 1 94.38 144 ASN B O 1
ATOM 3645 N N . ILE B 1 145 ? 17.797 -11.375 -8.531 1 95.88 145 ILE B N 1
ATOM 3646 C CA . ILE B 1 145 ? 18.031 -10.539 -9.703 1 95.88 145 ILE B CA 1
ATOM 3647 C C . ILE B 1 145 ? 16.734 -9.875 -10.141 1 95.88 145 ILE B C 1
ATOM 3649 O O . ILE B 1 145 ? 15.664 -10.492 -10.078 1 95.88 145 ILE B O 1
ATOM 3653 N N . SER B 1 146 ? 16.812 -8.625 -10.516 1 96.81 146 SER B N 1
ATOM 3654 C CA . SER B 1 146 ? 15.68 -7.883 -11.07 1 96.81 146 SER B CA 1
ATOM 3655 C C . SER B 1 146 ? 15.859 -7.652 -12.57 1 96.81 146 SER B C 1
ATOM 3657 O O . SER B 1 146 ? 16.969 -7.371 -13.031 1 96.81 146 SER B O 1
ATOM 3659 N N . MET B 1 147 ? 14.727 -7.773 -13.312 1 97.38 147 MET B N 1
ATOM 3660 C CA . MET B 1 147 ? 14.805 -7.719 -14.766 1 97.38 147 MET B CA 1
ATOM 3661 C C . MET B 1 147 ? 13.594 -6.988 -15.344 1 97.38 147 MET B C 1
ATOM 3663 O O . MET B 1 147 ? 12.516 -7.008 -14.766 1 97.38 147 MET B O 1
ATOM 3667 N N . PRO B 1 148 ? 13.859 -6.316 -16.531 1 98.25 148 PRO B N 1
ATOM 3668 C CA . PRO B 1 148 ? 12.68 -5.957 -17.312 1 98.25 148 PRO B CA 1
ATOM 3669 C C . PRO B 1 148 ? 12.008 -7.164 -17.969 1 98.25 148 PRO B C 1
ATOM 3671 O O . PRO B 1 148 ? 12.656 -8.203 -18.156 1 98.25 148 PRO B O 1
ATOM 3674 N N . LEU B 1 149 ? 10.781 -7.062 -18.297 1 98.75 149 LEU B N 1
ATOM 3675 C CA . LEU B 1 149 ? 10.055 -8.164 -18.922 1 98.75 149 LEU B CA 1
ATOM 3676 C C . LEU B 1 149 ? 10.242 -8.141 -20.438 1 98.75 149 LEU B C 1
ATOM 3678 O O . LEU B 1 149 ? 10.234 -7.066 -21.062 1 98.75 149 LEU B O 1
ATOM 3682 N N . ASN B 1 150 ? 10.484 -9.281 -20.969 1 98.75 150 ASN B N 1
ATOM 3683 C CA . ASN B 1 150 ? 10.367 -9.469 -22.422 1 98.75 150 ASN B CA 1
ATOM 3684 C C . ASN B 1 150 ? 8.953 -9.875 -22.812 1 98.75 150 ASN B C 1
ATOM 3686 O O . ASN B 1 150 ? 8.602 -11.055 -22.766 1 98.75 150 ASN B O 1
ATOM 3690 N N . PHE B 1 151 ? 8.227 -8.953 -23.297 1 98.75 151 PHE B N 1
ATOM 3691 C CA . PHE B 1 151 ? 6.82 -9.211 -23.594 1 98.75 151 PHE B CA 1
ATOM 3692 C C . PHE B 1 151 ? 6.68 -10.039 -24.875 1 98.75 151 PHE B C 1
ATOM 3694 O O . PHE B 1 151 ? 7.457 -9.867 -25.812 1 98.75 151 PHE B O 1
ATOM 3701 N N . THR B 1 152 ? 5.727 -10.914 -24.891 1 98.56 152 THR B N 1
ATOM 3702 C CA . THR B 1 152 ? 5.375 -11.68 -26.078 1 98.56 152 THR B CA 1
ATOM 3703 C C . THR B 1 152 ? 4.344 -10.93 -26.922 1 98.56 152 THR B C 1
ATOM 3705 O O . THR B 1 152 ? 3.793 -9.914 -26.469 1 98.56 152 THR B O 1
ATOM 3708 N N . PRO B 1 153 ? 4.008 -11.445 -28.109 1 97.88 153 PRO B N 1
ATOM 3709 C CA . PRO B 1 153 ? 2.988 -10.812 -28.938 1 97.88 153 PRO B CA 1
ATOM 3710 C C . PRO B 1 153 ? 1.596 -10.852 -28.312 1 97.88 153 PRO B C 1
ATOM 3712 O O . PRO B 1 153 ? 0.686 -10.156 -28.781 1 97.88 153 PRO B O 1
ATOM 3715 N N . ALA B 1 154 ? 1.425 -11.633 -27.297 1 97.88 154 ALA B N 1
ATOM 3716 C CA . ALA B 1 154 ? 0.128 -11.742 -26.625 1 97.88 154 ALA B CA 1
ATOM 3717 C C . ALA B 1 154 ? -0.08 -10.586 -25.641 1 97.88 154 ALA B C 1
ATOM 3719 O O . ALA B 1 154 ? -1.214 -10.289 -25.266 1 97.88 154 ALA B O 1
ATOM 3720 N N . ALA B 1 155 ? 0.953 -9.914 -25.219 1 97.88 155 ALA B N 1
ATOM 3721 C CA . ALA B 1 155 ? 0.934 -8.938 -24.141 1 97.88 155 ALA B CA 1
ATOM 3722 C C . ALA B 1 155 ? -0.029 -7.797 -24.438 1 97.88 155 ALA B C 1
ATOM 3724 O O . ALA B 1 155 ? -0.798 -7.375 -23.578 1 97.88 155 ALA B O 1
ATOM 3725 N N . PRO B 1 156 ? -0.119 -7.301 -25.719 1 96.38 156 PRO B N 1
ATOM 3726 C CA . PRO B 1 156 ? -1.014 -6.18 -26 1 96.38 156 PRO B CA 1
ATOM 3727 C C . PRO B 1 156 ? -2.488 -6.539 -25.844 1 96.38 156 PRO B C 1
ATOM 3729 O O . PRO B 1 156 ? -3.338 -5.652 -25.75 1 96.38 156 PRO B O 1
ATOM 3732 N N . HIS B 1 157 ? -2.803 -7.797 -25.797 1 96.19 157 HIS B N 1
ATOM 3733 C CA . HIS B 1 157 ? -4.191 -8.242 -25.703 1 96.19 157 HIS B CA 1
ATOM 3734 C C . HIS B 1 157 ? -4.523 -8.719 -24.297 1 96.19 157 HIS B C 1
ATOM 3736 O O . HIS B 1 157 ? -5.637 -9.188 -24.031 1 96.19 157 HIS B O 1
ATOM 3742 N N . SER B 1 158 ? -3.59 -8.578 -23.422 1 97.62 158 SER B N 1
ATOM 3743 C CA . SER B 1 158 ? -3.725 -9.055 -22.047 1 97.62 158 SER B CA 1
ATOM 3744 C C . SER B 1 158 ? -4.707 -8.195 -21.266 1 97.62 158 SER B C 1
ATOM 3746 O O . SER B 1 158 ? -4.719 -6.973 -21.406 1 97.62 158 SER B O 1
ATOM 3748 N N . ARG B 1 159 ? -5.527 -8.852 -20.438 1 96.38 159 ARG B N 1
ATOM 3749 C CA . ARG B 1 159 ? -6.375 -8.141 -19.484 1 96.38 159 ARG B CA 1
ATOM 3750 C C . ARG B 1 159 ? -5.539 -7.473 -18.406 1 96.38 159 ARG B C 1
ATOM 3752 O O . ARG B 1 159 ? -5.812 -6.336 -18 1 96.38 159 ARG B O 1
ATOM 3759 N N . ALA B 1 160 ? -4.527 -8.125 -17.938 1 97.62 160 ALA B N 1
ATOM 3760 C CA . ALA B 1 160 ? -3.705 -7.656 -16.828 1 97.62 160 ALA B CA 1
ATOM 3761 C C . ALA B 1 160 ? -2.863 -6.453 -17.25 1 97.62 160 ALA B C 1
ATOM 3763 O O . ALA B 1 160 ? -2.457 -5.652 -16.406 1 97.62 160 ALA B O 1
ATOM 3764 N N . LEU B 1 161 ? -2.617 -6.301 -18.531 1 98 161 LEU B N 1
ATOM 3765 C CA . LEU B 1 161 ? -1.739 -5.234 -19 1 98 161 LEU B CA 1
ATOM 3766 C C . LEU B 1 161 ? -2.533 -4.152 -19.719 1 98 161 LEU B C 1
ATOM 3768 O O . LEU B 1 161 ? -1.961 -3.176 -20.203 1 98 161 LEU B O 1
ATOM 3772 N N . ALA B 1 162 ? -3.82 -4.238 -19.75 1 95.06 162 ALA B N 1
ATOM 3773 C CA . ALA B 1 162 ? -4.672 -3.381 -20.562 1 95.06 162 ALA B CA 1
ATOM 3774 C C . ALA B 1 162 ? -4.484 -1.911 -20.203 1 95.06 162 ALA B C 1
ATOM 3776 O O . ALA B 1 162 ? -4.461 -1.042 -21.078 1 95.06 162 ALA B O 1
ATOM 3777 N N . ASP B 1 163 ? -4.32 -1.612 -18.922 1 94.62 163 ASP B N 1
ATOM 3778 C CA . ASP B 1 163 ? -4.254 -0.225 -18.469 1 94.62 163 ASP B CA 1
ATOM 3779 C C . ASP B 1 163 ? -2.811 0.194 -18.188 1 94.62 163 ASP B C 1
ATOM 3781 O O . ASP B 1 163 ? -2.553 1.343 -17.828 1 94.62 163 ASP B O 1
ATOM 3785 N N . ALA B 1 164 ? -1.891 -0.731 -18.359 1 97.06 164 ALA B N 1
ATOM 3786 C CA . ALA B 1 164 ? -0.514 -0.49 -17.922 1 97.06 164 ALA B CA 1
ATOM 3787 C C . ALA B 1 164 ? 0.116 0.643 -18.734 1 97.06 164 ALA B C 1
ATOM 3789 O O . ALA B 1 164 ? 1 1.348 -18.234 1 97.06 164 ALA B O 1
ATOM 3790 N N . ALA B 1 165 ? -0.352 0.878 -19.953 1 95.31 165 ALA B N 1
ATOM 3791 C CA . ALA B 1 165 ? 0.192 1.933 -20.812 1 95.31 165 ALA B CA 1
ATOM 3792 C C . ALA B 1 165 ? -0.419 3.287 -20.469 1 95.31 165 ALA B C 1
ATOM 3794 O O . ALA B 1 165 ? 0.077 4.328 -20.891 1 95.31 165 ALA B O 1
ATOM 3795 N N . LEU B 1 166 ? -1.435 3.299 -19.719 1 93.56 166 LEU B N 1
ATOM 3796 C CA . LEU B 1 166 ? -2.15 4.527 -19.406 1 93.56 166 LEU B CA 1
ATOM 3797 C C . LEU B 1 166 ? -1.737 5.062 -18.031 1 93.56 166 LEU B C 1
ATOM 3799 O O . LEU B 1 166 ? -1.97 6.234 -17.719 1 93.56 166 LEU B O 1
ATOM 3803 N N . VAL B 1 167 ? -1.232 4.242 -17.219 1 95.94 167 VAL B N 1
ATOM 3804 C CA . VAL B 1 167 ? -0.922 4.629 -15.844 1 95.94 167 VAL B CA 1
ATOM 3805 C C . VAL B 1 167 ? 0.473 5.242 -15.781 1 95.94 167 VAL B C 1
ATOM 3807 O O . VAL B 1 167 ? 1.476 4.543 -15.945 1 95.94 167 VAL B O 1
ATOM 3810 N N . PRO B 1 168 ? 0.502 6.559 -15.5 1 95.25 168 PRO B N 1
ATOM 3811 C CA . PRO B 1 168 ? 1.823 7.172 -15.344 1 95.25 168 PRO B CA 1
ATOM 3812 C C . PRO B 1 168 ? 2.48 6.824 -14.008 1 95.25 168 PRO B C 1
ATOM 3814 O O . PRO B 1 168 ? 1.792 6.691 -12.992 1 95.25 168 PRO B O 1
ATOM 3817 N N . VAL B 1 169 ? 3.777 6.672 -14.055 1 94.25 169 VAL B N 1
ATOM 3818 C CA . VAL B 1 169 ? 4.543 6.57 -12.812 1 94.25 169 VAL B CA 1
ATOM 3819 C C . VAL B 1 169 ? 4.723 7.957 -12.203 1 94.25 169 VAL B C 1
ATOM 3821 O O . VAL B 1 169 ? 5.164 8.891 -12.883 1 94.25 169 VAL B O 1
ATOM 3824 N N . LEU B 1 170 ? 4.367 8.07 -10.938 1 89.12 170 LEU B N 1
ATOM 3825 C CA . LEU B 1 170 ? 4.434 9.344 -10.234 1 89.12 170 LEU B CA 1
ATOM 3826 C C . LEU B 1 170 ? 5.715 9.445 -9.414 1 89.12 170 LEU B C 1
ATOM 3828 O O . LEU B 1 170 ? 6.371 8.438 -9.156 1 89.12 170 LEU B O 1
ATOM 3832 N N . GLY B 1 171 ? 6.012 10.695 -9.023 1 78.25 171 GLY B N 1
ATOM 3833 C CA . GLY B 1 171 ? 7.102 10.922 -8.086 1 78.25 171 GLY B CA 1
ATOM 3834 C C . GLY B 1 171 ? 8.469 10.703 -8.703 1 78.25 171 GLY B C 1
ATOM 3835 O O . GLY B 1 171 ? 9.352 10.125 -8.062 1 78.25 171 GLY B O 1
ATOM 3836 N N . THR B 1 172 ? 8.617 11.078 -10 1 71.31 172 THR B N 1
ATOM 3837 C CA . THR B 1 172 ? 9.875 10.844 -10.703 1 71.31 172 THR B CA 1
ATOM 3838 C C . THR B 1 172 ? 10.672 12.141 -10.82 1 71.31 172 THR B C 1
ATOM 3840 O O . THR B 1 172 ? 11.305 12.391 -11.852 1 71.31 172 THR B O 1
ATOM 3843 N N . SER B 1 173 ? 10.742 12.938 -9.914 1 63.78 173 SER B N 1
ATOM 3844 C CA . SER B 1 173 ? 11.352 14.266 -10 1 63.78 173 SER B CA 1
ATOM 3845 C C . SER B 1 173 ? 12.695 14.219 -10.703 1 63.78 173 SER B C 1
ATOM 3847 O O . SER B 1 173 ? 13.047 15.125 -11.453 1 63.78 173 SER B O 1
ATOM 3849 N N . ASP B 1 174 ? 13.367 13.211 -10.57 1 63.16 174 ASP B N 1
ATOM 3850 C CA . ASP B 1 174 ? 14.711 13.195 -11.141 1 63.16 174 ASP B CA 1
ATOM 3851 C C . ASP B 1 174 ? 14.844 12.125 -12.211 1 63.16 174 ASP B C 1
ATOM 3853 O O . ASP B 1 174 ? 15.953 11.719 -12.562 1 63.16 174 ASP B O 1
ATOM 3857 N N . ARG B 1 175 ? 13.648 11.727 -12.641 1 77.31 175 ARG B N 1
ATOM 3858 C CA . ARG B 1 175 ? 13.695 10.625 -13.594 1 77.31 175 ARG B CA 1
ATOM 3859 C C . ARG B 1 175 ? 12.664 10.812 -14.695 1 77.31 175 ARG B C 1
ATOM 3861 O O . ARG B 1 175 ? 11.703 11.578 -14.539 1 77.31 175 ARG B O 1
ATOM 3868 N N . PRO B 1 176 ? 12.922 10.156 -15.859 1 84.25 176 PRO B N 1
ATOM 3869 C CA . PRO B 1 176 ? 11.945 10.266 -16.953 1 84.25 176 PRO B CA 1
ATOM 3870 C C . PRO B 1 176 ? 10.555 9.773 -16.547 1 84.25 176 PRO B C 1
ATOM 3872 O O . PRO B 1 176 ? 10.438 8.805 -15.789 1 84.25 176 PRO B O 1
ATOM 3875 N N . ARG B 1 177 ? 9.656 10.508 -17.047 1 88.88 177 ARG B N 1
ATOM 3876 C CA . ARG B 1 177 ? 8.281 10.062 -16.844 1 88.88 177 ARG B CA 1
ATOM 3877 C C . ARG B 1 177 ? 7.965 8.852 -17.703 1 88.88 177 ARG B C 1
ATOM 3879 O O . ARG B 1 177 ? 8.148 8.891 -18.922 1 88.88 177 ARG B O 1
ATOM 3886 N N . LEU B 1 178 ? 7.629 7.758 -17.156 1 94.81 178 LEU B N 1
ATOM 3887 C CA . LEU B 1 178 ? 7.27 6.508 -17.812 1 94.81 178 LEU B CA 1
ATOM 3888 C C . LEU B 1 178 ? 5.875 6.051 -17.391 1 94.81 178 LEU B C 1
ATOM 3890 O O . LEU B 1 178 ? 5.375 6.465 -16.344 1 94.81 178 LEU B O 1
ATOM 3894 N N . THR B 1 179 ? 5.281 5.285 -18.281 1 97.06 179 THR B N 1
ATOM 3895 C CA . THR B 1 179 ? 4.102 4.531 -17.875 1 97.06 179 THR B CA 1
ATOM 3896 C C . THR B 1 179 ? 4.508 3.23 -17.188 1 97.06 179 THR B C 1
ATOM 3898 O O . THR B 1 179 ? 5.68 2.846 -17.219 1 97.06 179 THR B O 1
ATOM 3901 N N . VAL B 1 180 ? 3.529 2.604 -16.594 1 97.94 180 VAL B N 1
ATOM 3902 C CA . VAL B 1 180 ? 3.775 1.31 -15.969 1 97.94 180 VAL B CA 1
ATOM 3903 C C . VAL B 1 180 ? 4.258 0.309 -17.016 1 97.94 180 VAL B C 1
ATOM 3905 O O . VAL B 1 180 ? 5.188 -0.461 -16.766 1 97.94 180 VAL B O 1
ATOM 3908 N N . LEU B 1 181 ? 3.662 0.295 -18.156 1 98.38 181 LEU B N 1
ATOM 3909 C CA . LEU B 1 181 ? 4.078 -0.619 -19.203 1 98.38 181 LEU B CA 1
ATOM 3910 C C . LEU B 1 181 ? 5.527 -0.365 -19.609 1 98.38 181 LEU B C 1
ATOM 3912 O O . LEU B 1 181 ? 6.301 -1.309 -19.781 1 98.38 181 LEU B O 1
ATOM 3916 N N . ASP B 1 182 ? 5.883 0.946 -19.719 1 97.5 182 ASP B N 1
ATOM 3917 C CA . ASP B 1 182 ? 7.262 1.314 -20.016 1 97.5 182 ASP B CA 1
ATOM 3918 C C . ASP B 1 182 ? 8.211 0.799 -18.938 1 97.5 182 ASP B C 1
ATOM 3920 O O . ASP B 1 182 ? 9.266 0.243 -19.25 1 97.5 182 ASP B O 1
ATOM 3924 N N . ALA B 1 183 ? 7.836 1.021 -17.75 1 97.38 183 ALA B N 1
ATOM 3925 C CA . ALA B 1 183 ? 8.672 0.58 -16.641 1 97.38 183 ALA B CA 1
ATOM 3926 C C . ALA B 1 183 ? 8.883 -0.931 -16.672 1 97.38 183 ALA B C 1
ATOM 3928 O O . ALA B 1 183 ? 10 -1.411 -16.469 1 97.38 183 ALA B O 1
ATOM 3929 N N . LEU B 1 184 ? 7.879 -1.689 -17 1 98.38 184 LEU B N 1
ATOM 3930 C CA . LEU B 1 184 ? 7.926 -3.146 -17.031 1 98.38 184 LEU B CA 1
ATOM 3931 C C . LEU B 1 184 ? 8.891 -3.633 -18.109 1 98.38 184 LEU B C 1
ATOM 3933 O O . LEU B 1 184 ? 9.57 -4.648 -17.922 1 98.38 184 LEU B O 1
ATOM 3937 N N . SER B 1 185 ? 8.969 -2.934 -19.172 1 98 185 SER B N 1
ATOM 3938 C CA . SER B 1 185 ? 9.727 -3.422 -20.328 1 98 185 SER B CA 1
ATOM 3939 C C . SER B 1 185 ? 11.117 -2.811 -20.359 1 98 185 SER B C 1
ATOM 3941 O O . SER B 1 185 ? 12.016 -3.334 -21.031 1 98 185 SER B O 1
ATOM 3943 N N . ARG B 1 186 ? 11.367 -1.694 -19.594 1 96.62 186 ARG B N 1
ATOM 3944 C CA . ARG B 1 186 ? 12.609 -0.957 -19.781 1 96.62 186 ARG B CA 1
ATOM 3945 C C . ARG B 1 186 ? 13.43 -0.926 -18.484 1 96.62 186 ARG B C 1
ATOM 3947 O O . ARG B 1 186 ? 14.617 -0.596 -18.516 1 96.62 186 ARG B O 1
ATOM 3954 N N . LYS B 1 187 ? 12.766 -1.128 -17.438 1 95.44 187 LYS B N 1
ATOM 3955 C CA . LYS B 1 187 ? 13.453 -1.024 -16.141 1 95.44 187 LYS B CA 1
ATOM 3956 C C . LYS B 1 187 ? 13.492 -2.371 -15.43 1 95.44 187 LYS B C 1
ATOM 3958 O O . LYS B 1 187 ? 12.594 -3.199 -15.609 1 95.44 187 LYS B O 1
ATOM 3963 N N . SER B 1 188 ? 14.531 -2.658 -14.625 1 95.75 188 SER B N 1
ATOM 3964 C CA . SER B 1 188 ? 14.68 -3.891 -13.859 1 95.75 188 SER B CA 1
ATOM 3965 C C . SER B 1 188 ? 13.781 -3.887 -12.625 1 95.75 188 SER B C 1
ATOM 3967 O O . SER B 1 188 ? 14.273 -3.943 -11.492 1 95.75 188 SER B O 1
ATOM 3969 N N . VAL B 1 189 ? 12.484 -4.004 -12.852 1 96.44 189 VAL B N 1
ATOM 3970 C CA . VAL B 1 189 ? 11.539 -3.764 -11.766 1 96.44 189 VAL B CA 1
ATOM 3971 C C . VAL B 1 189 ? 10.891 -5.082 -11.344 1 96.44 189 VAL B C 1
ATOM 3973 O O . VAL B 1 189 ? 10.016 -5.098 -10.477 1 96.44 189 VAL B O 1
ATOM 3976 N N . THR B 1 190 ? 11.234 -6.172 -11.93 1 98 190 THR B N 1
ATOM 3977 C CA . THR B 1 190 ? 10.656 -7.457 -11.547 1 98 190 THR B CA 1
ATOM 3978 C C . THR B 1 190 ? 11.703 -8.336 -10.875 1 98 190 THR B C 1
ATOM 3980 O O . THR B 1 190 ? 12.609 -8.852 -11.531 1 98 190 THR B O 1
ATOM 3983 N N . MET B 1 191 ? 11.539 -8.5 -9.594 1 96.88 191 MET B N 1
ATOM 3984 C CA . MET B 1 191 ? 12.492 -9.25 -8.781 1 96.88 191 MET B CA 1
ATOM 3985 C C . MET B 1 191 ? 12.258 -10.758 -8.914 1 96.88 191 MET B C 1
ATOM 3987 O O . MET B 1 191 ? 11.141 -11.234 -8.734 1 96.88 191 MET B O 1
ATOM 3991 N N . ASN B 1 192 ? 13.32 -11.453 -9.281 1 97.69 192 ASN B N 1
ATOM 3992 C CA . ASN B 1 192 ? 13.297 -12.914 -9.375 1 97.69 192 ASN B CA 1
ATOM 3993 C C . ASN B 1 192 ? 14.148 -13.555 -8.289 1 97.69 192 ASN B C 1
ATOM 3995 O O . ASN B 1 192 ? 15.203 -13.031 -7.926 1 97.69 192 ASN B O 1
ATOM 3999 N N . ASN B 1 193 ? 13.711 -14.609 -7.793 1 96.69 193 ASN B N 1
ATOM 4000 C CA . ASN B 1 193 ? 14.391 -15.414 -6.777 1 96.69 193 ASN B CA 1
ATOM 4001 C C . ASN B 1 193 ? 14.016 -16.891 -6.887 1 96.69 193 ASN B C 1
ATOM 4003 O O . ASN B 1 193 ? 13.5 -17.484 -5.938 1 96.69 193 ASN B O 1
ATOM 4007 N N . HIS B 1 194 ? 14.328 -17.516 -8.031 1 96.81 194 HIS B N 1
ATOM 4008 C CA . HIS B 1 194 ? 13.898 -18.891 -8.25 1 96.81 194 HIS B CA 1
ATOM 4009 C C . HIS B 1 194 ? 14.977 -19.688 -8.977 1 96.81 194 HIS B C 1
ATOM 4011 O O . HIS B 1 194 ? 15.789 -19.125 -9.711 1 96.81 194 HIS B O 1
ATOM 4017 N N . ARG B 1 195 ? 14.891 -20.984 -8.688 1 96.81 195 ARG B N 1
ATOM 4018 C CA . ARG B 1 195 ? 15.758 -21.938 -9.359 1 96.81 195 ARG B CA 1
ATOM 4019 C C . ARG B 1 195 ? 14.953 -22.891 -10.242 1 96.81 195 ARG B C 1
ATOM 4021 O O . ARG B 1 195 ? 15.516 -23.578 -11.102 1 96.81 195 ARG B O 1
ATOM 4028 N N . GLN B 1 196 ? 13.719 -22.984 -9.969 1 97.38 196 GLN B N 1
ATOM 4029 C CA . GLN B 1 196 ? 12.797 -23.75 -10.797 1 97.38 196 GLN B CA 1
ATOM 4030 C C . GLN B 1 196 ? 11.93 -22.828 -11.648 1 97.38 196 GLN B C 1
ATOM 4032 O O . GLN B 1 196 ? 11.805 -21.641 -11.359 1 97.38 196 GLN B O 1
ATOM 4037 N N . GLY B 1 197 ? 11.406 -23.328 -12.711 1 98.06 197 GLY B N 1
ATOM 4038 C CA . GLY B 1 197 ? 10.516 -22.594 -13.602 1 98.06 197 GLY B CA 1
ATOM 4039 C C . GLY B 1 197 ? 10.086 -23.406 -14.812 1 98.06 197 GLY B C 1
ATOM 4040 O O . GLY B 1 197 ? 10.258 -24.625 -14.852 1 98.06 197 GLY B O 1
ATOM 4041 N N . VAL B 1 198 ? 9.43 -22.75 -15.703 1 98.69 198 VAL B N 1
ATOM 4042 C CA . VAL B 1 198 ? 8.977 -23.375 -16.938 1 98.69 198 VAL B CA 1
ATOM 4043 C C . VAL B 1 198 ? 9.641 -22.703 -18.141 1 98.69 198 VAL B C 1
ATOM 4045 O O . VAL B 1 198 ? 9.625 -21.469 -18.25 1 98.69 198 VAL B O 1
ATOM 4048 N N . THR B 1 199 ? 10.25 -23.469 -18.953 1 98.56 199 THR B N 1
ATOM 4049 C CA . THR B 1 199 ? 10.742 -22.891 -20.203 1 98.56 199 THR B CA 1
ATOM 4050 C C . THR B 1 199 ? 9.602 -22.672 -21.188 1 98.56 199 THR B C 1
ATOM 4052 O O . THR B 1 199 ? 8.578 -23.359 -21.125 1 98.56 199 THR B O 1
ATOM 4055 N N . PRO B 1 200 ? 9.805 -21.703 -22.109 1 98.38 200 PRO B N 1
ATOM 4056 C CA . PRO B 1 200 ? 8.781 -21.547 -23.156 1 98.38 200 PRO B CA 1
ATOM 4057 C C . PRO B 1 200 ? 8.547 -22.844 -23.938 1 98.38 200 PRO B C 1
ATOM 4059 O O . PRO B 1 200 ? 7.41 -23.156 -24.297 1 98.38 200 PRO B O 1
ATOM 4062 N N . ASP B 1 201 ? 9.562 -23.609 -24.172 1 97.81 201 ASP B N 1
ATOM 4063 C CA . ASP B 1 201 ? 9.43 -24.875 -24.906 1 97.81 201 ASP B CA 1
ATOM 4064 C C . ASP B 1 201 ? 8.617 -25.891 -24.109 1 97.81 201 ASP B C 1
ATOM 4066 O O . ASP B 1 201 ? 7.738 -26.547 -24.672 1 97.81 201 ASP B O 1
ATOM 4070 N N . ASP B 1 202 ? 8.938 -26.016 -22.859 1 97.62 202 ASP B N 1
ATOM 4071 C CA . ASP B 1 202 ? 8.18 -26.938 -22.016 1 97.62 202 ASP B CA 1
ATOM 4072 C C . ASP B 1 202 ? 6.719 -26.516 -21.922 1 97.62 202 ASP B C 1
ATOM 4074 O O . ASP B 1 202 ? 5.82 -27.359 -21.922 1 97.62 202 ASP B O 1
ATOM 4078 N N . PHE B 1 203 ? 6.484 -25.266 -21.797 1 98.56 203 PHE B N 1
ATOM 4079 C CA . PHE B 1 203 ? 5.125 -24.734 -21.781 1 98.56 203 PHE B CA 1
ATOM 4080 C C . PHE B 1 203 ? 4.375 -25.109 -23.047 1 98.56 203 PHE B C 1
ATOM 4082 O O . PHE B 1 203 ? 3.268 -25.641 -22.984 1 98.56 203 PHE B O 1
ATOM 4089 N N . ARG B 1 204 ? 4.992 -24.906 -24.219 1 97.81 204 ARG B N 1
ATOM 4090 C CA . ARG B 1 204 ? 4.352 -25.125 -25.516 1 97.81 204 ARG B CA 1
ATOM 4091 C C . ARG B 1 204 ? 4.148 -26.609 -25.797 1 97.81 204 ARG B C 1
ATOM 4093 O O . ARG B 1 204 ? 3.238 -26.984 -26.531 1 97.81 204 ARG B O 1
ATOM 4100 N N . ALA B 1 205 ? 4.98 -27.359 -25.172 1 97.56 205 ALA B N 1
ATOM 4101 C CA . ALA B 1 205 ? 4.895 -28.812 -25.375 1 97.56 205 ALA B CA 1
ATOM 4102 C C . ALA B 1 205 ? 3.695 -29.391 -24.641 1 97.56 205 ALA B C 1
ATOM 4104 O O . ALA B 1 205 ? 3.275 -30.516 -24.922 1 97.56 205 ALA B O 1
ATOM 4105 N N . SER B 1 206 ? 3.213 -28.656 -23.688 1 97.75 206 SER B N 1
ATOM 4106 C CA . SER B 1 206 ? 2.055 -29.109 -22.922 1 97.75 206 SER B CA 1
ATOM 4107 C C . SER B 1 206 ? 0.754 -28.594 -23.531 1 97.75 206 SER B C 1
ATOM 4109 O O . SER B 1 206 ? 0.434 -27.406 -23.406 1 97.75 206 SER B O 1
ATOM 4111 N N . SER B 1 207 ? -0.042 -29.453 -24.094 1 97.81 207 SER B N 1
ATOM 4112 C CA . SER B 1 207 ? -1.325 -29.047 -24.656 1 97.81 207 SER B CA 1
ATOM 4113 C C . SER B 1 207 ? -2.266 -28.516 -23.578 1 97.81 207 SER B C 1
ATOM 4115 O O . SER B 1 207 ? -3.088 -27.641 -23.859 1 97.81 207 SER B O 1
ATOM 4117 N N . LYS B 1 208 ? -2.121 -29.047 -22.406 1 98.06 208 LYS B N 1
ATOM 4118 C CA . LYS B 1 208 ? -2.955 -28.594 -21.297 1 98.06 208 LYS B CA 1
ATOM 4119 C C . LYS B 1 208 ? -2.607 -27.156 -20.906 1 98.06 208 LYS B C 1
ATOM 4121 O O . LYS B 1 208 ? -3.498 -26.328 -20.688 1 98.06 208 LYS B O 1
ATOM 4126 N N . LEU B 1 209 ? -1.341 -26.844 -20.859 1 98.5 209 LEU B N 1
ATOM 4127 C CA . LEU B 1 209 ? -0.926 -25.5 -20.516 1 98.5 209 LEU B CA 1
ATOM 4128 C C . LEU B 1 209 ? -1.347 -24.5 -21.594 1 98.5 209 LEU B C 1
ATOM 4130 O O . LEU B 1 209 ? -1.881 -23.438 -21.281 1 98.5 209 LEU B O 1
ATOM 4134 N N . THR B 1 210 ? -1.125 -24.875 -22.859 1 98.31 210 THR B N 1
ATOM 4135 C CA . THR B 1 210 ? -1.384 -23.953 -23.953 1 98.31 210 THR B CA 1
ATOM 4136 C C . THR B 1 210 ? -2.883 -23.719 -24.125 1 98.31 210 THR B C 1
ATOM 4138 O O . THR B 1 210 ? -3.299 -22.75 -24.75 1 98.31 210 THR B O 1
ATOM 4141 N N . SER B 1 211 ? -3.672 -24.625 -23.594 1 98 211 SER B N 1
ATOM 4142 C CA . SER B 1 211 ? -5.121 -24.438 -23.656 1 98 211 SER B CA 1
ATOM 4143 C C . SER B 1 211 ? -5.629 -23.688 -22.438 1 98 211 SER B C 1
ATOM 4145 O O . SER B 1 211 ? -6.781 -23.25 -22.406 1 98 211 SER B O 1
ATOM 4147 N N . THR B 1 212 ? -4.82 -23.484 -21.469 1 98.44 212 THR B N 1
ATOM 4148 C CA . THR B 1 212 ? -5.27 -22.891 -20.219 1 98.44 212 THR B CA 1
ATOM 4149 C C . THR B 1 212 ? -4.699 -21.484 -20.047 1 98.44 212 THR B C 1
ATOM 4151 O O . THR B 1 212 ? -5.375 -20.594 -19.547 1 98.44 212 THR B O 1
ATOM 4154 N N . PHE B 1 213 ? -3.467 -21.344 -20.484 1 98.75 213 PHE B N 1
ATOM 4155 C CA . PHE B 1 213 ? -2.779 -20.094 -20.219 1 98.75 213 PHE B CA 1
ATOM 4156 C C . PHE B 1 213 ? -2.164 -19.531 -21.5 1 98.75 213 PHE B C 1
ATOM 4158 O O . PHE B 1 213 ? -1.901 -20.281 -22.453 1 98.75 213 PHE B O 1
ATOM 4165 N N . GLU B 1 214 ? -2 -18.203 -21.484 1 98.62 214 GLU B N 1
ATOM 4166 C CA . GLU B 1 214 ? -1.198 -17.469 -22.453 1 98.62 214 GLU B CA 1
ATOM 4167 C C . GLU B 1 214 ? 0.064 -16.906 -21.812 1 98.62 214 GLU B C 1
ATOM 4169 O O . GLU B 1 214 ? 0.019 -16.391 -20.688 1 98.62 214 GLU B O 1
ATOM 4174 N N . ILE B 1 215 ? 1.214 -17.062 -22.5 1 98.88 215 ILE B N 1
ATOM 4175 C CA . ILE B 1 215 ? 2.443 -16.438 -22.016 1 98.88 215 ILE B CA 1
ATOM 4176 C C . ILE B 1 215 ? 2.438 -14.953 -22.375 1 98.88 215 ILE B C 1
ATOM 4178 O O . ILE B 1 215 ? 2.355 -14.586 -23.547 1 98.88 215 ILE B O 1
ATOM 4182 N N . LEU B 1 216 ? 2.543 -14.094 -21.375 1 98.88 216 LEU B N 1
ATOM 4183 C CA . LEU B 1 216 ? 2.57 -12.648 -21.609 1 98.88 216 LEU B CA 1
ATOM 4184 C C . LEU B 1 216 ? 4.004 -12.141 -21.703 1 98.88 216 LEU B C 1
ATOM 4186 O O . LEU B 1 216 ? 4.277 -11.156 -22.391 1 98.88 216 LEU B O 1
ATOM 4190 N N . SER B 1 217 ? 4.891 -12.758 -20.953 1 98.94 217 SER B N 1
ATOM 4191 C CA . SER B 1 217 ? 6.301 -12.375 -21.016 1 98.94 217 SER B CA 1
ATOM 4192 C C . SER B 1 217 ? 7.207 -13.555 -20.672 1 98.94 217 SER B C 1
ATOM 4194 O O . SER B 1 217 ? 6.754 -14.547 -20.094 1 98.94 217 SER B O 1
ATOM 4196 N N . THR B 1 218 ? 8.438 -13.43 -21.062 1 98.88 218 THR B N 1
ATOM 4197 C CA . THR B 1 218 ? 9.539 -14.312 -20.688 1 98.88 218 THR B CA 1
ATOM 4198 C C . THR B 1 218 ? 10.742 -13.5 -20.219 1 98.88 218 THR B C 1
ATOM 4200 O O . THR B 1 218 ? 10.742 -12.273 -20.297 1 98.88 218 THR B O 1
ATOM 4203 N N . ASN B 1 219 ? 11.625 -14.188 -19.625 1 98.81 219 ASN B N 1
ATOM 4204 C CA . ASN B 1 219 ? 12.93 -13.641 -19.266 1 98.81 219 ASN B CA 1
ATOM 4205 C C . ASN B 1 219 ? 14.031 -14.68 -19.438 1 98.81 219 ASN B C 1
ATOM 4207 O O . ASN B 1 219 ? 13.758 -15.836 -19.75 1 98.81 219 ASN B O 1
ATOM 4211 N N . ARG B 1 220 ? 15.25 -14.203 -19.344 1 98.5 220 ARG B N 1
ATOM 4212 C CA . ARG B 1 220 ? 16.406 -15.086 -19.359 1 98.5 220 ARG B CA 1
ATOM 4213 C C . ARG B 1 220 ? 17.203 -14.984 -18.062 1 98.5 220 ARG B C 1
ATOM 4215 O O . ARG B 1 220 ? 17.391 -13.891 -17.531 1 98.5 220 ARG B O 1
ATOM 4222 N N . ASP B 1 221 ? 17.594 -16.172 -17.594 1 98 221 ASP B N 1
ATOM 4223 C CA . ASP B 1 221 ? 18.422 -16.141 -16.406 1 98 221 ASP B CA 1
ATOM 4224 C C . ASP B 1 221 ? 19.844 -15.711 -16.719 1 98 221 ASP B C 1
ATOM 4226 O O . ASP B 1 221 ? 20.141 -15.297 -17.844 1 98 221 ASP B O 1
ATOM 4230 N N . ARG B 1 222 ? 20.719 -15.734 -15.766 1 97.38 222 ARG B N 1
ATOM 4231 C CA . ARG B 1 222 ? 22.078 -15.219 -15.938 1 97.38 222 ARG B CA 1
ATOM 4232 C C . ARG B 1 222 ? 22.859 -16.062 -16.953 1 97.38 222 ARG B C 1
ATOM 4234 O O . ARG B 1 222 ? 23.828 -15.586 -17.531 1 97.38 222 ARG B O 1
ATOM 4241 N N . ASN B 1 223 ? 22.469 -17.266 -17.141 1 97.5 223 ASN B N 1
ATOM 4242 C CA . ASN B 1 223 ? 23.125 -18.141 -18.094 1 97.5 223 ASN B CA 1
ATOM 4243 C C . ASN B 1 223 ? 22.469 -18.094 -19.453 1 97.5 223 ASN B C 1
ATOM 4245 O O . ASN B 1 223 ? 22.844 -18.844 -20.359 1 97.5 223 ASN B O 1
ATOM 4249 N N . GLY B 1 224 ? 21.469 -17.281 -19.594 1 97.56 224 GLY B N 1
ATOM 4250 C CA . GLY B 1 224 ? 20.812 -17.094 -20.891 1 97.56 224 GLY B CA 1
ATOM 4251 C C . GLY B 1 224 ? 19.656 -18.047 -21.109 1 97.56 224 GLY B C 1
ATOM 4252 O O . GLY B 1 224 ? 19.031 -18.031 -22.172 1 97.56 224 GLY B O 1
ATOM 4253 N N . LYS B 1 225 ? 19.406 -18.891 -20.156 1 98 225 LYS B N 1
ATOM 4254 C CA . LYS B 1 225 ? 18.281 -19.812 -20.266 1 98 225 LYS B CA 1
ATOM 4255 C C . LYS B 1 225 ? 16.953 -19.078 -20.109 1 98 225 LYS B C 1
ATOM 4257 O O . LYS B 1 225 ? 16.766 -18.359 -19.125 1 98 225 LYS B O 1
ATOM 4262 N N . GLU B 1 226 ? 16.094 -19.297 -21.047 1 98.62 226 GLU B N 1
ATOM 4263 C CA . GLU B 1 226 ? 14.828 -18.562 -21.062 1 98.62 226 GLU B CA 1
ATOM 4264 C C . GLU B 1 226 ? 13.781 -19.234 -20.188 1 98.62 226 GLU B C 1
ATOM 4266 O O . GLU B 1 226 ? 13.703 -20.469 -20.141 1 98.62 226 GLU B O 1
ATOM 4271 N N . PHE B 1 227 ? 12.953 -18.469 -19.469 1 98.88 227 PHE B N 1
ATOM 4272 C CA . PHE B 1 227 ? 11.859 -18.984 -18.656 1 98.88 227 PHE B CA 1
ATOM 4273 C C . PHE B 1 227 ? 10.609 -18.125 -18.828 1 98.88 227 PHE B C 1
ATOM 4275 O O . PHE B 1 227 ? 10.703 -16.938 -19.156 1 98.88 227 PHE B O 1
ATOM 4282 N N . VAL B 1 228 ? 9.438 -18.75 -18.703 1 98.94 228 VAL B N 1
ATOM 4283 C CA . VAL B 1 228 ? 8.156 -18.047 -18.672 1 98.94 228 VAL B CA 1
ATOM 4284 C C . VAL B 1 228 ? 8.047 -17.219 -17.391 1 98.94 228 VAL B C 1
ATOM 4286 O O . VAL B 1 228 ? 8.242 -17.734 -16.297 1 98.94 228 VAL B O 1
ATOM 4289 N N . SER B 1 229 ? 7.742 -15.906 -17.547 1 98.88 229 SER B N 1
ATOM 4290 C CA . SER B 1 229 ? 7.781 -15.055 -16.375 1 98.88 229 SER B CA 1
ATOM 4291 C C . SER B 1 229 ? 6.398 -14.516 -16.031 1 98.88 229 SER B C 1
ATOM 4293 O O . SER B 1 229 ? 6.164 -14.055 -14.914 1 98.88 229 SER B O 1
ATOM 4295 N N . PHE B 1 230 ? 5.438 -14.492 -16.922 1 98.94 230 PHE B N 1
ATOM 4296 C CA . PHE B 1 230 ? 4.105 -13.953 -16.688 1 98.94 230 PHE B CA 1
ATOM 4297 C C . PHE B 1 230 ? 3.076 -14.648 -17.562 1 98.94 230 PHE B C 1
ATOM 4299 O O . PHE B 1 230 ? 3.258 -14.75 -18.781 1 98.94 230 PHE B O 1
ATOM 4306 N N . VAL B 1 231 ? 2 -15.211 -16.953 1 98.94 231 VAL B N 1
ATOM 4307 C CA . VAL B 1 231 ? 0.958 -15.883 -17.719 1 98.94 231 VAL B CA 1
ATOM 4308 C C . VAL B 1 231 ? -0.415 -15.367 -17.297 1 98.94 231 VAL B C 1
ATOM 4310 O O . VAL B 1 231 ? -0.572 -14.852 -16.188 1 98.94 231 VAL B O 1
ATOM 4313 N N . GLU B 1 232 ? -1.34 -15.531 -18.125 1 98.75 232 GLU B N 1
ATOM 4314 C CA . GLU B 1 232 ? -2.744 -15.195 -17.891 1 98.75 232 GLU B CA 1
ATOM 4315 C C . GLU B 1 232 ? -3.662 -16.297 -18.438 1 98.75 232 GLU B C 1
ATOM 4317 O O . GLU B 1 232 ? -3.4 -16.875 -19.484 1 98.75 232 GLU B O 1
ATOM 4322 N N . GLY B 1 233 ? -4.719 -16.594 -17.688 1 98.69 233 GLY B N 1
ATOM 4323 C CA . GLY B 1 233 ? -5.691 -17.578 -18.125 1 98.69 233 GLY B CA 1
ATOM 4324 C C . GLY B 1 233 ? -6.355 -17.219 -19.438 1 98.69 233 GLY B C 1
ATOM 4325 O O . GLY B 1 233 ? -6.684 -16.062 -19.672 1 98.69 233 GLY B O 1
ATOM 4326 N N . LEU B 1 234 ? -6.582 -18.203 -20.25 1 98.25 234 LEU B N 1
ATOM 4327 C CA . LEU B 1 234 ? -7.238 -18.047 -21.547 1 98.25 234 LEU B CA 1
ATOM 4328 C C . LEU B 1 234 ? -8.75 -18.109 -21.391 1 98.25 234 LEU B C 1
ATOM 4330 O O . LEU B 1 234 ? -9.266 -18.625 -20.391 1 98.25 234 LEU B O 1
ATOM 4334 N N . GLY B 1 235 ? -9.445 -17.547 -22.328 1 96.25 235 GLY B N 1
ATOM 4335 C CA . GLY B 1 235 ? -10.891 -17.672 -22.406 1 96.25 235 GLY B CA 1
ATOM 4336 C C . GLY B 1 235 ? -11.625 -16.938 -21.297 1 96.25 235 GLY B C 1
ATOM 4337 O O . GLY B 1 235 ? -12.727 -17.328 -20.922 1 96.25 235 GLY B O 1
ATOM 4338 N N . GLY B 1 236 ? -11.008 -16.047 -20.719 1 95.56 236 GLY B N 1
ATOM 4339 C CA . GLY B 1 236 ? -11.648 -15.305 -19.641 1 95.56 236 GLY B CA 1
ATOM 4340 C C . GLY B 1 236 ? -11.367 -15.891 -18.281 1 95.56 236 GLY B C 1
ATOM 4341 O O . GLY B 1 236 ? -11.82 -15.359 -17.266 1 95.56 236 GLY B O 1
ATOM 4342 N N . ARG B 1 237 ? -10.617 -17 -18.281 1 97.12 237 ARG B N 1
ATOM 4343 C CA . ARG B 1 237 ? -10.203 -17.594 -17.016 1 97.12 237 ARG B CA 1
ATOM 4344 C C . ARG B 1 237 ? -9.453 -16.594 -16.141 1 97.12 237 ARG B C 1
ATOM 4346 O O . ARG B 1 237 ? -8.484 -15.984 -16.594 1 97.12 237 ARG B O 1
ATOM 4353 N N . PRO B 1 238 ? -9.945 -16.375 -14.836 1 97.81 238 PRO B N 1
ATOM 4354 C CA . PRO B 1 238 ? -9.328 -15.328 -14.016 1 97.81 238 PRO B CA 1
ATOM 4355 C C . PRO B 1 238 ? -8.125 -15.844 -13.219 1 97.81 238 PRO B C 1
ATOM 4357 O O . PRO B 1 238 ? -8.07 -15.664 -12 1 97.81 238 PRO B O 1
ATOM 4360 N N . PHE B 1 239 ? -7.172 -16.453 -13.906 1 98.69 239 PHE B N 1
ATOM 4361 C CA . PHE B 1 239 ? -5.949 -16.984 -13.32 1 98.69 239 PHE B CA 1
ATOM 4362 C C . PHE B 1 239 ? -4.723 -16.266 -13.875 1 98.69 239 PHE B C 1
ATOM 4364 O O . PHE B 1 239 ? -4.598 -16.094 -15.086 1 98.69 239 PHE B O 1
ATOM 4371 N N . TRP B 1 240 ? -3.861 -15.82 -13 1 98.88 240 TRP B N 1
ATOM 4372 C CA . TRP B 1 240 ? -2.596 -15.195 -13.375 1 98.88 240 TRP B CA 1
ATOM 4373 C C . TRP B 1 240 ? -1.441 -15.781 -12.562 1 98.88 240 TRP B C 1
ATOM 4375 O O . TRP B 1 240 ? -1.64 -16.266 -11.453 1 98.88 240 TRP B O 1
ATOM 4385 N N . GLY B 1 241 ? -0.31 -15.789 -13.109 1 98.81 241 GLY B N 1
ATOM 4386 C CA . GLY B 1 241 ? 0.898 -16.219 -12.43 1 98.81 241 GLY B CA 1
ATOM 4387 C C . GLY B 1 241 ? 2.131 -15.438 -12.844 1 98.81 241 GLY B C 1
ATOM 4388 O O . GLY B 1 241 ? 2.318 -15.141 -14.023 1 98.81 241 GLY B O 1
ATOM 4389 N N . THR B 1 242 ? 2.93 -15.055 -11.898 1 98.94 242 THR B N 1
ATOM 4390 C CA . THR B 1 242 ? 4.215 -14.414 -12.148 1 98.94 242 THR B CA 1
ATOM 4391 C C . THR B 1 242 ? 5.352 -15.203 -11.5 1 98.94 242 THR B C 1
ATOM 4393 O O . THR B 1 242 ? 5.25 -15.594 -10.336 1 98.94 242 THR B O 1
ATOM 4396 N N . GLN B 1 243 ? 6.367 -15.422 -12.297 1 98.88 243 GLN B N 1
ATOM 4397 C CA . GLN B 1 243 ? 7.562 -16.047 -11.734 1 98.88 243 GLN B CA 1
ATOM 4398 C C . GLN B 1 243 ? 8.336 -15.055 -10.859 1 98.88 243 GLN B C 1
ATOM 4400 O O . GLN B 1 243 ? 9.086 -15.461 -9.977 1 98.88 243 GLN B O 1
ATOM 4405 N N . TRP B 1 244 ? 8.188 -13.781 -11.133 1 98.62 244 TRP B N 1
ATOM 4406 C CA . TRP B 1 244 ? 8.805 -12.719 -10.352 1 98.62 244 TRP B CA 1
ATOM 4407 C C . TRP B 1 244 ? 7.895 -12.289 -9.203 1 98.62 244 TRP B C 1
ATOM 4409 O O . TRP B 1 244 ? 6.746 -12.727 -9.117 1 98.62 244 TRP B O 1
ATOM 4419 N N . HIS B 1 245 ? 8.422 -11.516 -8.273 1 98.44 245 HIS B N 1
ATOM 4420 C CA . HIS B 1 245 ? 7.754 -11.141 -7.027 1 98.44 245 HIS B CA 1
ATOM 4421 C C . HIS B 1 245 ? 7.25 -9.703 -7.082 1 98.44 245 HIS B C 1
ATOM 4423 O O . HIS B 1 245 ? 8.008 -8.766 -6.816 1 98.44 245 HIS B O 1
ATOM 4429 N N . PRO B 1 246 ? 5.984 -9.516 -7.344 1 97.88 246 PRO B N 1
ATOM 4430 C CA . PRO B 1 246 ? 5.473 -8.141 -7.395 1 97.88 246 PRO B CA 1
ATOM 4431 C C . PRO B 1 246 ? 5.352 -7.504 -6.012 1 97.88 246 PRO B C 1
ATOM 4433 O O . PRO B 1 246 ? 5.293 -6.277 -5.898 1 97.88 246 PRO B O 1
ATOM 4436 N N . GLU B 1 247 ? 5.297 -8.273 -4.898 1 97.25 247 GLU B N 1
ATOM 4437 C CA . GLU B 1 247 ? 5.039 -7.77 -3.555 1 97.25 247 GLU B CA 1
ATOM 4438 C C . GLU B 1 247 ? 6.312 -7.246 -2.902 1 97.25 247 GLU B C 1
ATOM 4440 O O . GLU B 1 247 ? 6.258 -6.469 -1.948 1 97.25 247 GLU B O 1
ATOM 4445 N N . LYS B 1 248 ? 7.488 -7.641 -3.387 1 95 248 LYS B N 1
ATOM 4446 C CA . LYS B 1 248 ? 8.727 -7.438 -2.646 1 95 248 LYS B CA 1
ATOM 4447 C C . LYS B 1 248 ? 9.25 -6.016 -2.828 1 95 248 LYS B C 1
ATOM 4449 O O . LYS B 1 248 ? 9.859 -5.449 -1.915 1 95 248 LYS B O 1
ATOM 4454 N N . ASN B 1 249 ? 9.062 -5.438 -3.963 1 94.31 249 ASN B N 1
ATOM 4455 C CA . ASN B 1 249 ? 9.648 -4.137 -4.27 1 94.31 249 ASN B CA 1
ATOM 4456 C C . ASN B 1 249 ? 9.273 -3.092 -3.225 1 94.31 249 ASN B C 1
ATOM 4458 O O . ASN B 1 249 ? 10.07 -2.201 -2.918 1 94.31 249 ASN B O 1
ATOM 4462 N N . ILE B 1 250 ? 8.109 -3.209 -2.723 1 94.75 250 ILE B N 1
ATOM 4463 C CA . ILE B 1 250 ? 7.633 -2.188 -1.798 1 94.75 250 ILE B CA 1
ATOM 4464 C C . ILE B 1 250 ? 7.957 -2.596 -0.363 1 94.75 250 ILE B C 1
ATOM 4466 O O . ILE B 1 250 ? 8.477 -1.789 0.416 1 94.75 250 ILE B O 1
ATOM 4470 N N . PHE B 1 251 ? 7.836 -3.836 -0.037 1 92.81 251 PHE B N 1
ATOM 4471 C CA . PHE B 1 251 ? 7.672 -4.141 1.38 1 92.81 251 PHE B CA 1
ATOM 4472 C C . PHE B 1 251 ? 8.859 -4.945 1.9 1 92.81 251 PHE B C 1
ATOM 4474 O O . PHE B 1 251 ? 8.93 -5.254 3.092 1 92.81 251 PHE B O 1
ATOM 4481 N N . GLU B 1 252 ? 9.734 -5.355 1.034 1 90.19 252 GLU B N 1
ATOM 4482 C CA . GLU B 1 252 ? 10.953 -6.027 1.478 1 90.19 252 GLU B CA 1
ATOM 4483 C C . GLU B 1 252 ? 12.18 -5.148 1.255 1 90.19 252 GLU B C 1
ATOM 4485 O O . GLU B 1 252 ? 12.688 -5.051 0.134 1 90.19 252 GLU B O 1
ATOM 4490 N N . GLN B 1 253 ? 12.688 -4.523 2.316 1 80.94 253 GLN B N 1
ATOM 4491 C CA . GLN B 1 253 ? 13.828 -3.617 2.207 1 80.94 253 GLN B CA 1
ATOM 4492 C C . GLN B 1 253 ? 14.922 -3.984 3.205 1 80.94 253 GLN B C 1
ATOM 4494 O O . GLN B 1 253 ? 15.562 -3.105 3.785 1 80.94 253 GLN B O 1
ATOM 4499 N N . GLY B 1 254 ? 15.039 -5.223 3.357 1 79.44 254 GLY B N 1
ATOM 4500 C CA . GLY B 1 254 ? 16.062 -5.699 4.281 1 79.44 254 GLY B CA 1
ATOM 4501 C C . GLY B 1 254 ? 17.469 -5.324 3.867 1 79.44 254 GLY B C 1
ATOM 4502 O O . GLY B 1 254 ? 17.781 -5.266 2.674 1 79.44 254 GLY B O 1
ATOM 4503 N N . MET B 1 255 ? 18.281 -5.055 4.887 1 79.06 255 MET B N 1
ATOM 4504 C CA . MET B 1 255 ? 19.672 -4.664 4.652 1 79.06 255 MET B CA 1
ATOM 4505 C C . MET B 1 255 ? 20.641 -5.688 5.246 1 79.06 255 MET B C 1
ATOM 4507 O O . MET B 1 255 ? 20.344 -6.301 6.273 1 79.06 255 MET B O 1
ATOM 4511 N N . GLN B 1 256 ? 21.719 -5.773 4.496 1 78.38 256 GLN B N 1
ATOM 4512 C CA . GLN B 1 256 ? 22.828 -6.527 5.051 1 78.38 256 GLN B CA 1
ATOM 4513 C C . GLN B 1 256 ? 23.547 -5.73 6.133 1 78.38 256 GLN B C 1
ATOM 4515 O O . GLN B 1 256 ? 23.375 -4.512 6.23 1 78.38 256 GLN B O 1
ATOM 4520 N N . GLU B 1 257 ? 24.328 -6.484 6.875 1 74.38 257 GLU B N 1
ATOM 4521 C CA . GLU B 1 257 ? 25.141 -5.828 7.895 1 74.38 257 GLU B CA 1
ATOM 4522 C C . GLU B 1 257 ? 26.078 -4.809 7.273 1 74.38 257 GLU B C 1
ATOM 4524 O O . GLU B 1 257 ? 26.391 -3.781 7.887 1 74.38 257 GLU B O 1
ATOM 4529 N N . SER B 1 258 ? 26.5 -5.035 6.059 1 73.06 258 SER B N 1
ATOM 4530 C CA . SER B 1 258 ? 27.406 -4.168 5.32 1 73.06 258 SER B CA 1
ATOM 4531 C C . SER B 1 258 ? 26.734 -2.865 4.914 1 73.06 258 SER B C 1
ATOM 4533 O O . SER B 1 258 ? 27.391 -1.907 4.52 1 73.06 258 SER B O 1
ATOM 4535 N N . GLY B 1 259 ? 25.406 -2.834 5.082 1 71.69 259 GLY B N 1
ATOM 4536 C CA . GLY B 1 259 ? 24.688 -1.646 4.664 1 71.69 259 GLY B CA 1
ATOM 4537 C C . GLY B 1 259 ? 24.141 -1.746 3.248 1 71.69 259 GLY B C 1
ATOM 4538 O O . GLY B 1 259 ? 23.5 -0.819 2.758 1 71.69 259 GLY B O 1
ATOM 4539 N N . LEU B 1 260 ? 24.438 -2.844 2.648 1 76.06 260 LEU B N 1
ATOM 4540 C CA . LEU B 1 260 ? 23.922 -3.086 1.31 1 76.06 260 LEU B CA 1
ATOM 4541 C C . LEU B 1 260 ? 22.562 -3.789 1.373 1 76.06 260 LEU B C 1
ATOM 4543 O O . LEU B 1 260 ? 22.266 -4.48 2.348 1 76.06 260 LEU B O 1
ATOM 4547 N N . PRO B 1 261 ? 21.766 -3.549 0.328 1 81.19 261 PRO B N 1
ATOM 4548 C CA . PRO B 1 261 ? 20.5 -4.285 0.294 1 81.19 261 PRO B CA 1
ATOM 4549 C C . PRO B 1 261 ? 20.703 -5.801 0.313 1 81.19 261 PRO B C 1
ATOM 4551 O O . PRO B 1 261 ? 21.641 -6.312 -0.3 1 81.19 261 PRO B O 1
ATOM 4554 N N . PHE B 1 262 ? 19.875 -6.48 1.086 1 84.56 262 PHE B N 1
ATOM 4555 C CA . PHE B 1 262 ? 19.922 -7.934 1.176 1 84.56 262 PHE B CA 1
ATOM 4556 C C . PHE B 1 262 ? 19.594 -8.57 -0.167 1 84.56 262 PHE B C 1
ATOM 4558 O O . PHE B 1 262 ? 20.219 -9.555 -0.569 1 84.56 262 PHE B O 1
ATOM 4565 N N . GLU B 1 263 ? 18.609 -8.078 -0.813 1 89.62 263 GLU B N 1
ATOM 4566 C CA . GLU B 1 263 ? 18.203 -8.578 -2.123 1 89.62 263 GLU B CA 1
ATOM 4567 C C . GLU B 1 263 ? 18.344 -7.496 -3.191 1 89.62 263 GLU B C 1
ATOM 4569 O O . GLU B 1 263 ? 18.203 -6.309 -2.902 1 89.62 263 GLU B O 1
ATOM 4574 N N . ALA B 1 264 ? 18.562 -7.941 -4.43 1 88.5 264 ALA B N 1
ATOM 4575 C CA . ALA B 1 264 ? 18.781 -7.047 -5.562 1 88.5 264 ALA B CA 1
ATOM 4576 C C . ALA B 1 264 ? 17.453 -6.555 -6.141 1 88.5 264 ALA B C 1
ATOM 4578 O O . ALA B 1 264 ? 17.062 -6.969 -7.23 1 88.5 264 ALA B O 1
ATOM 4579 N N . MET B 1 265 ? 16.859 -5.77 -5.379 1 89.62 265 MET B N 1
ATOM 4580 C CA . MET B 1 265 ? 15.586 -5.227 -5.828 1 89.62 265 MET B CA 1
ATOM 4581 C C . MET B 1 265 ? 15.586 -3.701 -5.758 1 89.62 265 MET B C 1
ATOM 4583 O O . MET B 1 265 ? 16.281 -3.117 -4.93 1 89.62 265 MET B O 1
ATOM 4587 N N . HIS B 1 266 ? 14.828 -3.148 -6.652 1 88.56 266 HIS B N 1
ATOM 4588 C CA . HIS B 1 266 ? 14.688 -1.697 -6.684 1 88.56 266 HIS B CA 1
ATOM 4589 C C . HIS B 1 266 ? 13.453 -1.249 -5.91 1 88.56 266 HIS B C 1
ATOM 4591 O O . HIS B 1 266 ? 12.422 -1.933 -5.922 1 88.56 266 HIS B O 1
ATOM 4597 N N . HIS B 1 267 ? 13.609 -0.128 -5.277 1 89.56 267 HIS B N 1
ATOM 4598 C CA . HIS B 1 267 ? 12.508 0.422 -4.504 1 89.56 267 HIS B CA 1
ATOM 4599 C C . HIS B 1 267 ? 12.125 1.813 -4.996 1 89.56 267 HIS B C 1
ATOM 4601 O O . HIS B 1 267 ? 11.5 2.586 -4.266 1 89.56 267 HIS B O 1
ATOM 4607 N N . ASP B 1 268 ? 12.5 2.189 -6.184 1 91.12 268 ASP B N 1
ATOM 4608 C CA . ASP B 1 268 ? 12.211 3.508 -6.742 1 91.12 268 ASP B CA 1
ATOM 4609 C C . ASP B 1 268 ? 10.766 3.598 -7.219 1 91.12 268 ASP B C 1
ATOM 4611 O O . ASP B 1 268 ? 9.992 2.652 -7.055 1 91.12 268 ASP B O 1
ATOM 4615 N N . SER B 1 269 ? 10.414 4.73 -7.734 1 93.5 269 SER B N 1
ATOM 4616 C CA . SER B 1 269 ? 9.031 5.016 -8.117 1 93.5 269 SER B CA 1
ATOM 4617 C C . SER B 1 269 ? 8.555 4.055 -9.203 1 93.5 269 SER B C 1
ATOM 4619 O O . SER B 1 269 ? 7.371 3.701 -9.25 1 93.5 269 SER B O 1
ATOM 4621 N N . TYR B 1 270 ? 9.438 3.615 -10.102 1 95 270 TYR B N 1
ATOM 4622 C CA . TYR B 1 270 ? 9.047 2.676 -11.141 1 95 270 TYR B CA 1
ATOM 4623 C C . TYR B 1 270 ? 8.617 1.341 -10.547 1 95 270 TYR B C 1
ATOM 4625 O O . TYR B 1 270 ? 7.555 0.817 -10.883 1 95 270 TYR B O 1
ATOM 4633 N N . ALA B 1 271 ? 9.477 0.829 -9.656 1 95.38 271 ALA B N 1
ATOM 4634 C CA . ALA B 1 271 ? 9.211 -0.456 -9.016 1 95.38 271 ALA B CA 1
ATOM 4635 C C . ALA B 1 271 ? 7.941 -0.393 -8.172 1 95.38 271 ALA B C 1
ATOM 4637 O O . ALA B 1 271 ? 7.133 -1.323 -8.188 1 95.38 271 ALA B O 1
ATOM 4638 N N . VAL B 1 272 ? 7.77 0.689 -7.453 1 96.06 272 VAL B N 1
ATOM 4639 C CA . VAL B 1 272 ? 6.594 0.889 -6.613 1 96.06 272 VAL B CA 1
ATOM 4640 C C . VAL B 1 272 ? 5.336 0.906 -7.484 1 96.06 272 VAL B C 1
ATOM 4642 O O . VAL B 1 272 ? 4.352 0.234 -7.172 1 96.06 272 VAL B O 1
ATOM 4645 N N . ALA B 1 273 ? 5.375 1.653 -8.578 1 97 273 ALA B N 1
ATOM 4646 C CA . ALA B 1 273 ? 4.219 1.784 -9.461 1 97 273 ALA B CA 1
ATOM 4647 C C . ALA B 1 273 ? 3.816 0.432 -10.039 1 97 273 ALA B C 1
ATOM 4649 O O . ALA B 1 273 ? 2.629 0.114 -10.125 1 97 273 ALA B O 1
ATOM 4650 N N . VAL B 1 274 ? 4.766 -0.334 -10.422 1 98 274 VAL B N 1
ATOM 4651 C CA . VAL B 1 274 ? 4.5 -1.649 -10.992 1 98 274 VAL B CA 1
ATOM 4652 C C . VAL B 1 274 ? 3.854 -2.549 -9.945 1 98 274 VAL B C 1
ATOM 4654 O O . VAL B 1 274 ? 2.863 -3.227 -10.227 1 98 274 VAL B O 1
ATOM 4657 N N . SER B 1 275 ? 4.422 -2.543 -8.781 1 98.31 275 SER B N 1
ATOM 4658 C CA . SER B 1 275 ? 3.873 -3.334 -7.684 1 98.31 275 SER B CA 1
ATOM 4659 C C . SER B 1 275 ? 2.426 -2.947 -7.391 1 98.31 275 SER B C 1
ATOM 4661 O O . SER B 1 275 ? 1.554 -3.812 -7.293 1 98.31 275 SER B O 1
ATOM 4663 N N . GLN B 1 276 ? 2.189 -1.665 -7.289 1 98.25 276 GLN B N 1
ATOM 4664 C CA . GLN B 1 276 ? 0.839 -1.179 -7.023 1 98.25 276 GLN B CA 1
ATOM 4665 C C . GLN B 1 276 ? -0.114 -1.557 -8.156 1 98.25 276 GLN B C 1
ATOM 4667 O O . GLN B 1 276 ? -1.264 -1.928 -7.906 1 98.25 276 GLN B O 1
ATOM 4672 N N . TYR B 1 277 ? 0.324 -1.438 -9.375 1 98.38 277 TYR B N 1
ATOM 4673 C CA . TYR B 1 277 ? -0.517 -1.704 -10.531 1 98.38 277 TYR B CA 1
ATOM 4674 C C . TYR B 1 277 ? -1.1 -3.111 -10.477 1 98.38 277 TYR B C 1
ATOM 4676 O O . TYR B 1 277 ? -2.311 -3.295 -10.617 1 98.38 277 TYR B O 1
ATOM 4684 N N . PHE B 1 278 ? -0.283 -4.055 -10.219 1 98.56 278 PHE B N 1
ATOM 4685 C CA . PHE B 1 278 ? -0.75 -5.434 -10.273 1 98.56 278 PHE B CA 1
ATOM 4686 C C . PHE B 1 278 ? -1.585 -5.77 -9.039 1 98.56 278 PHE B C 1
ATOM 4688 O O . PHE B 1 278 ? -2.527 -6.559 -9.125 1 98.56 278 PHE B O 1
ATOM 4695 N N . ALA B 1 279 ? -1.254 -5.172 -7.891 1 98.44 279 ALA B N 1
ATOM 4696 C CA . ALA B 1 279 ? -2.127 -5.336 -6.73 1 98.44 279 ALA B CA 1
ATOM 4697 C C . ALA B 1 279 ? -3.529 -4.809 -7.023 1 98.44 279 ALA B C 1
ATOM 4699 O O . ALA B 1 279 ? -4.523 -5.484 -6.746 1 98.44 279 ALA B O 1
ATOM 4700 N N . ASN B 1 280 ? -3.566 -3.566 -7.578 1 97 280 ASN B N 1
ATOM 4701 C CA . ASN B 1 280 ? -4.848 -2.947 -7.902 1 97 280 ASN B CA 1
ATOM 4702 C C . ASN B 1 280 ? -5.621 -3.764 -8.93 1 97 280 ASN B C 1
ATOM 4704 O O . ASN B 1 280 ? -6.844 -3.885 -8.844 1 97 280 ASN B O 1
ATOM 4708 N N . PHE B 1 281 ? -4.973 -4.309 -9.914 1 96.56 281 PHE B N 1
ATOM 4709 C CA . PHE B 1 281 ? -5.613 -5.141 -10.93 1 96.56 281 PHE B CA 1
ATOM 4710 C C . PHE B 1 281 ? -6.242 -6.375 -10.297 1 96.56 281 PHE B C 1
ATOM 4712 O O . PHE B 1 281 ? -7.438 -6.625 -10.469 1 96.56 281 PHE B O 1
ATOM 4719 N N . PHE B 1 282 ? -5.402 -7.094 -9.562 1 97.69 282 PHE B N 1
ATOM 4720 C CA . PHE B 1 282 ? -5.848 -8.367 -9.008 1 97.69 282 PHE B CA 1
ATOM 4721 C C . PHE B 1 282 ? -6.973 -8.164 -8.008 1 97.69 282 PHE B C 1
ATOM 4723 O O . PHE B 1 282 ? -8.031 -8.797 -8.109 1 97.69 282 PHE B O 1
ATOM 4730 N N . VAL B 1 283 ? -6.758 -7.289 -7.023 1 96.75 283 VAL B N 1
ATOM 4731 C CA . VAL B 1 283 ? -7.77 -7.035 -6.004 1 96.75 283 VAL B CA 1
ATOM 4732 C C . VAL B 1 283 ? -9.023 -6.445 -6.656 1 96.75 283 VAL B C 1
ATOM 4734 O O . VAL B 1 283 ? -10.141 -6.742 -6.234 1 96.75 283 VAL B O 1
ATOM 4737 N N . GLY B 1 284 ? -8.789 -5.602 -7.676 1 94.31 284 GLY B N 1
ATOM 4738 C CA . GLY B 1 284 ? -9.922 -5.09 -8.438 1 94.31 284 GLY B CA 1
ATOM 4739 C C . GLY B 1 284 ? -10.797 -6.184 -9.008 1 94.31 284 GLY B C 1
ATOM 4740 O O . GLY B 1 284 ? -12.031 -6.07 -8.992 1 94.31 284 GLY B O 1
ATOM 4741 N N . LEU B 1 285 ? -10.234 -7.281 -9.492 1 94.69 285 LEU B N 1
ATOM 4742 C CA . LEU B 1 285 ? -10.984 -8.422 -10.008 1 94.69 285 LEU B CA 1
ATOM 4743 C C . LEU B 1 285 ? -11.742 -9.125 -8.883 1 94.69 285 LEU B C 1
ATOM 4745 O O . LEU B 1 285 ? -12.883 -9.547 -9.062 1 94.69 285 LEU B O 1
ATOM 4749 N N . CYS B 1 286 ? -11.102 -9.219 -7.754 1 96 286 CYS B N 1
ATOM 4750 C CA . CYS B 1 286 ? -11.695 -9.906 -6.613 1 96 286 CYS B CA 1
ATOM 4751 C C . CYS B 1 286 ? -12.945 -9.18 -6.129 1 96 286 CYS B C 1
ATOM 4753 O O . CYS B 1 286 ? -13.844 -9.797 -5.559 1 96 286 CYS B O 1
ATOM 4755 N N . ARG B 1 287 ? -12.984 -7.895 -6.336 1 92.88 287 ARG B N 1
ATOM 4756 C CA . ARG B 1 287 ? -14.156 -7.113 -5.949 1 92.88 287 ARG B CA 1
ATOM 4757 C C . ARG B 1 287 ? -15.398 -7.566 -6.711 1 92.88 287 ARG B C 1
ATOM 4759 O O . ARG B 1 287 ? -16.516 -7.285 -6.297 1 92.88 287 ARG B O 1
ATOM 4766 N N . GLY B 1 288 ? -15.203 -8.203 -7.789 1 91.69 288 GLY B N 1
ATOM 4767 C CA . GLY B 1 288 ? -16.312 -8.695 -8.586 1 91.69 288 GLY B CA 1
ATOM 4768 C C . GLY B 1 288 ? -16.922 -9.977 -8.047 1 91.69 288 GLY B C 1
ATOM 4769 O O . GLY B 1 288 ? -17.984 -10.406 -8.492 1 91.69 288 GLY B O 1
ATOM 4770 N N . SER B 1 289 ? -16.25 -10.617 -7.109 1 94.5 289 SER B N 1
ATOM 4771 C CA . SER B 1 289 ? -16.75 -11.836 -6.492 1 94.5 289 SER B CA 1
ATOM 4772 C C . SER B 1 289 ? -17.906 -11.539 -5.535 1 94.5 289 SER B C 1
ATOM 4774 O O . SER B 1 289 ? -17.875 -10.539 -4.812 1 94.5 289 SER B O 1
ATOM 4776 N N . THR B 1 290 ? -18.844 -12.414 -5.422 1 92.88 290 THR B N 1
ATOM 4777 C CA . THR B 1 290 ? -20.016 -12.195 -4.582 1 92.88 290 THR B CA 1
ATOM 4778 C C . THR B 1 290 ? -19.938 -13.039 -3.316 1 92.88 290 THR B C 1
ATOM 4780 O O . THR B 1 290 ? -20.891 -13.062 -2.52 1 92.88 290 THR B O 1
ATOM 4783 N N . HIS B 1 291 ? -18.844 -13.773 -3.199 1 95.56 291 HIS B N 1
ATOM 4784 C CA . HIS B 1 291 ? -18.672 -14.586 -2.002 1 95.56 291 HIS B CA 1
ATOM 4785 C C . HIS B 1 291 ? -18.625 -13.719 -0.748 1 95.56 291 HIS B C 1
ATOM 4787 O O . HIS B 1 291 ? -18.141 -12.586 -0.787 1 95.56 291 HIS B O 1
ATOM 4793 N N . LYS B 1 292 ? -19.172 -14.266 0.381 1 93.31 292 LYS B N 1
ATOM 4794 C CA . LYS B 1 292 ? -19.156 -13.539 1.648 1 93.31 292 LYS B CA 1
ATOM 4795 C C . LYS B 1 292 ? -19.141 -14.5 2.832 1 93.31 292 LYS B C 1
ATOM 4797 O O . LYS B 1 292 ? -19.609 -15.641 2.725 1 93.31 292 LYS B O 1
ATOM 4802 N N . PHE B 1 293 ? -18.594 -14 3.859 1 92.38 293 PHE B N 1
ATOM 4803 C CA . PHE B 1 293 ? -18.625 -14.766 5.098 1 92.38 293 PHE B CA 1
ATOM 4804 C C . PHE B 1 293 ? -20.047 -14.898 5.625 1 92.38 293 PHE B C 1
ATOM 4806 O O . PHE B 1 293 ? -20.891 -14.055 5.355 1 92.38 293 PHE B O 1
ATOM 4813 N N . LEU B 1 294 ? -20.234 -15.953 6.441 1 89.06 294 LEU B N 1
ATOM 4814 C CA . LEU B 1 294 ? -21.547 -16.234 7.023 1 89.06 294 LEU B CA 1
ATOM 4815 C C . LEU B 1 294 ? -21.953 -15.141 7.996 1 89.06 294 LEU B C 1
ATOM 4817 O O . LEU B 1 294 ? -23.156 -14.844 8.117 1 89.06 294 LEU B O 1
ATOM 4821 N N . SER B 1 295 ? -20.969 -14.57 8.711 1 87.19 295 SER B N 1
ATOM 4822 C CA . SER B 1 295 ? -21.203 -13.484 9.656 1 87.19 295 SER B CA 1
ATOM 4823 C C . SER B 1 295 ? -19.984 -12.586 9.797 1 87.19 295 SER B C 1
ATOM 4825 O O . SER B 1 295 ? -18.859 -13.023 9.555 1 87.19 295 SER B O 1
ATOM 4827 N N . PRO B 1 296 ? -20.266 -11.375 10.195 1 84.12 296 PRO B N 1
ATOM 4828 C CA . PRO B 1 296 ? -19.125 -10.492 10.469 1 84.12 296 PRO B CA 1
ATOM 4829 C C . PRO B 1 296 ? -18.172 -11.062 11.531 1 84.12 296 PRO B C 1
ATOM 4831 O O . PRO B 1 296 ? -16.969 -10.875 11.445 1 84.12 296 PRO B O 1
ATOM 4834 N N . ALA B 1 297 ? -18.734 -11.727 12.461 1 85.81 297 ALA B N 1
ATOM 4835 C CA . ALA B 1 297 ? -17.938 -12.312 13.531 1 85.81 297 ALA B CA 1
ATOM 4836 C C . ALA B 1 297 ? -17 -13.391 12.984 1 85.81 297 ALA B C 1
ATOM 4838 O O . ALA B 1 297 ? -15.82 -13.438 13.328 1 85.81 297 ALA B O 1
ATOM 4839 N N . SER B 1 298 ? -17.578 -14.242 12.164 1 90 298 SER B N 1
ATOM 4840 C CA . SER B 1 298 ? -16.75 -15.289 11.578 1 90 298 SER B CA 1
ATOM 4841 C C . SER B 1 298 ? -15.672 -14.703 10.664 1 90 298 SER B C 1
ATOM 4843 O O . SER B 1 298 ? -14.562 -15.227 10.594 1 90 298 SER B O 1
ATOM 4845 N N . GLU B 1 299 ? -16.047 -13.664 9.984 1 90.69 299 GLU B N 1
ATOM 4846 C CA . GLU B 1 299 ? -15.078 -12.969 9.148 1 90.69 299 GLU B CA 1
ATOM 4847 C C . GLU B 1 299 ? -13.93 -12.406 9.984 1 90.69 299 GLU B C 1
ATOM 4849 O O . GLU B 1 299 ? -12.758 -12.641 9.672 1 90.69 299 GLU B O 1
ATOM 4854 N N . SER B 1 300 ? -14.273 -11.75 11.008 1 86.25 300 SER B N 1
ATOM 4855 C CA . SER B 1 300 ? -13.281 -11.125 11.867 1 86.25 300 SER B CA 1
ATOM 4856 C C . SER B 1 300 ? -12.32 -12.156 12.445 1 86.25 300 SER B C 1
ATOM 4858 O O . SER B 1 300 ? -11.109 -11.914 12.539 1 86.25 300 SER B O 1
ATOM 4860 N N . ARG B 1 301 ? -12.758 -13.266 12.781 1 88.62 301 ARG B N 1
ATOM 4861 C CA . ARG B 1 301 ? -11.953 -14.312 13.414 1 88.62 301 ARG B CA 1
ATOM 4862 C C . ARG B 1 301 ? -11.016 -14.961 12.398 1 88.62 301 ARG B C 1
ATOM 4864 O O . ARG B 1 301 ? -9.992 -15.539 12.781 1 88.62 301 ARG B O 1
ATOM 4871 N N . ALA B 1 302 ? -11.391 -14.82 11.164 1 92.94 302 ALA B N 1
ATOM 4872 C CA . ALA B 1 302 ? -10.617 -15.508 10.133 1 92.94 302 ALA B CA 1
ATOM 4873 C C . ALA B 1 302 ? -9.469 -14.648 9.633 1 92.94 302 ALA B C 1
ATOM 4875 O O . ALA B 1 302 ? -8.555 -15.141 8.969 1 92.94 302 ALA B O 1
ATOM 4876 N N . LEU B 1 303 ? -9.469 -13.391 9.906 1 92.5 303 LEU B N 1
ATOM 4877 C CA . LEU B 1 303 ? -8.539 -12.43 9.312 1 92.5 303 LEU B CA 1
ATOM 4878 C C . LEU B 1 303 ? -7.129 -12.633 9.859 1 92.5 303 LEU B C 1
ATOM 4880 O O . LEU B 1 303 ? -6.953 -13.016 11.016 1 92.5 303 LEU B O 1
ATOM 4884 N N . ILE B 1 304 ? -6.191 -12.25 9.102 1 92.94 304 ILE B N 1
ATOM 4885 C CA . ILE B 1 304 ? -4.773 -12.492 9.344 1 92.94 304 ILE B CA 1
ATOM 4886 C C . ILE B 1 304 ? -4.32 -11.719 10.578 1 92.94 304 ILE B C 1
ATOM 4888 O O . ILE B 1 304 ? -3.357 -12.109 11.242 1 92.94 304 ILE B O 1
ATOM 4892 N N . TYR B 1 305 ? -4.98 -10.648 10.945 1 85.56 305 TYR B N 1
ATOM 4893 C CA . TYR B 1 305 ? -4.547 -9.781 12.039 1 85.56 305 TYR B CA 1
ATOM 4894 C C . TYR B 1 305 ? -4.785 -10.453 13.383 1 85.56 305 TYR B C 1
ATOM 4896 O O . TYR B 1 305 ? -4.312 -9.969 14.414 1 85.56 305 TYR B O 1
ATOM 4904 N N . ASN B 1 306 ? -5.48 -11.555 13.391 1 86.56 306 ASN B N 1
ATOM 4905 C CA . ASN B 1 306 ? -5.594 -12.344 14.617 1 86.56 306 ASN B CA 1
ATOM 4906 C C . ASN B 1 306 ? -4.297 -13.086 14.93 1 86.56 306 ASN B C 1
ATOM 4908 O O . ASN B 1 306 ? -4.16 -13.688 15.992 1 86.56 306 ASN B O 1
ATOM 4912 N N . TYR B 1 307 ? -3.381 -13.016 14.039 1 88 307 TYR B N 1
ATOM 4913 C CA . TYR B 1 307 ? -2.07 -13.625 14.219 1 88 307 TYR B CA 1
ATOM 4914 C C . TYR B 1 307 ? -0.987 -12.562 14.367 1 88 307 TYR B C 1
ATOM 4916 O O . TYR B 1 307 ? -1.125 -11.453 13.844 1 88 307 TYR B O 1
ATOM 4924 N N . ARG B 1 308 ? 0.098 -12.938 15.031 1 84.81 308 ARG B N 1
ATOM 4925 C CA . ARG B 1 308 ? 1.188 -11.992 15.258 1 84.81 308 ARG B CA 1
ATOM 4926 C C . ARG B 1 308 ? 2.32 -12.211 14.258 1 84.81 308 ARG B C 1
ATOM 4928 O O . ARG B 1 308 ? 2.639 -13.352 13.914 1 84.81 308 ARG B O 1
ATOM 4935 N N . THR B 1 309 ? 2.887 -11.086 13.867 1 88.44 309 THR B N 1
ATOM 4936 C CA . THR B 1 309 ? 4.059 -11.172 13.008 1 88.44 309 THR B CA 1
ATOM 4937 C C . THR B 1 309 ? 5.316 -11.453 13.82 1 88.44 309 THR B C 1
ATOM 4939 O O . THR B 1 309 ? 5.324 -11.266 15.039 1 88.44 309 THR B O 1
ATOM 4942 N N . SER B 1 310 ? 6.293 -12.008 13.148 1 86.31 310 SER B N 1
ATOM 4943 C CA . SER B 1 310 ? 7.629 -12.242 13.695 1 86.31 310 SER B CA 1
ATOM 4944 C C . SER B 1 310 ? 8.703 -11.695 12.773 1 86.31 310 SER B C 1
ATOM 4946 O O . SER B 1 310 ? 8.453 -11.461 11.586 1 86.31 310 SER B O 1
ATOM 4948 N N . THR B 1 311 ? 9.859 -11.383 13.344 1 81.88 311 THR B N 1
ATOM 4949 C CA . THR B 1 311 ? 11 -10.953 12.547 1 81.88 311 THR B CA 1
ATOM 4950 C C . THR B 1 311 ? 12.086 -12.031 12.531 1 81.88 311 THR B C 1
ATOM 4952 O O . THR B 1 311 ? 13.258 -11.734 12.289 1 81.88 311 THR B O 1
ATOM 4955 N N . ALA B 1 312 ? 11.75 -13.219 12.805 1 80.38 312 ALA B N 1
ATOM 4956 C CA . ALA B 1 312 ? 12.703 -14.312 12.953 1 80.38 312 ALA B CA 1
ATOM 4957 C C . ALA B 1 312 ? 13.438 -14.578 11.648 1 80.38 312 ALA B C 1
ATOM 4959 O O . ALA B 1 312 ? 14.594 -15.016 11.656 1 80.38 312 ALA B O 1
ATOM 4960 N N . MET B 1 313 ? 12.906 -14.273 10.586 1 79.44 313 MET B N 1
ATOM 4961 C CA . MET B 1 313 ? 13.492 -14.586 9.281 1 79.44 313 MET B CA 1
ATOM 4962 C C . MET B 1 313 ? 14.133 -13.352 8.656 1 79.44 313 MET B C 1
ATOM 4964 O O . MET B 1 313 ? 14.484 -13.367 7.477 1 79.44 313 MET B O 1
ATOM 4968 N N . ALA B 1 314 ? 14.289 -12.258 9.406 1 75.94 314 ALA B N 1
ATOM 4969 C CA . ALA B 1 314 ? 15.016 -11.078 8.93 1 75.94 314 ALA B CA 1
ATOM 4970 C C . ALA B 1 314 ? 16.5 -11.391 8.734 1 75.94 314 ALA B C 1
ATOM 4972 O O . ALA B 1 314 ? 17.078 -12.172 9.492 1 75.94 314 ALA B O 1
ATOM 4973 N N . PRO B 1 315 ? 17.156 -10.852 7.566 1 77.69 315 PRO B N 1
ATOM 4974 C CA . PRO B 1 315 ? 16.609 -9.805 6.699 1 77.69 315 PRO B CA 1
ATOM 4975 C C . PRO B 1 315 ? 15.969 -10.359 5.426 1 77.69 315 PRO B C 1
ATOM 4977 O O . PRO B 1 315 ? 15.633 -9.594 4.52 1 77.69 315 PRO B O 1
ATOM 4980 N N . ASN B 1 316 ? 15.844 -11.68 5.34 1 80.56 316 ASN B N 1
ATOM 4981 C CA . ASN B 1 316 ? 15.203 -12.266 4.168 1 80.56 316 ASN B CA 1
ATOM 4982 C C . ASN B 1 316 ? 13.797 -11.719 3.969 1 80.56 316 ASN B C 1
ATOM 4984 O O . ASN B 1 316 ? 13.414 -11.359 2.854 1 80.56 316 ASN B O 1
ATOM 4988 N N . PHE B 1 317 ? 13.117 -11.727 5.09 1 84.06 317 PHE B N 1
ATOM 4989 C CA . PHE B 1 317 ? 11.828 -11.055 5.156 1 84.06 317 PHE B CA 1
ATOM 4990 C C . PHE B 1 317 ? 11.797 -10.039 6.297 1 84.06 317 PHE B C 1
ATOM 4992 O O . PHE B 1 317 ? 12.281 -10.32 7.395 1 84.06 317 PHE B O 1
ATOM 4999 N N . SER B 1 318 ? 11.219 -8.898 6 1 82.38 318 SER B N 1
ATOM 5000 C CA . SER B 1 318 ? 11.109 -7.895 7.051 1 82.38 318 SER B CA 1
ATOM 5001 C C . SER B 1 318 ? 10.273 -8.406 8.219 1 82.38 318 SER B C 1
ATOM 5003 O O . SER B 1 318 ? 10.633 -8.211 9.383 1 82.38 318 SER B O 1
ATOM 5005 N N . GLN B 1 319 ? 9.164 -9 7.914 1 86.88 319 GLN B N 1
ATOM 5006 C CA . GLN B 1 319 ? 8.281 -9.68 8.859 1 86.88 319 GLN B CA 1
ATOM 5007 C C . GLN B 1 319 ? 7.598 -10.875 8.203 1 86.88 319 GLN B C 1
ATOM 5009 O O . GLN B 1 319 ? 7.484 -10.945 6.98 1 86.88 319 GLN B O 1
ATOM 5014 N N . GLU B 1 320 ? 7.207 -11.852 9.055 1 92.25 320 GLU B N 1
ATOM 5015 C CA . GLU B 1 320 ? 6.453 -13 8.562 1 92.25 320 GLU B CA 1
ATOM 5016 C C . GLU B 1 320 ? 5.375 -13.422 9.555 1 92.25 320 GLU B C 1
ATOM 5018 O O . GLU B 1 320 ? 5.445 -13.078 10.734 1 92.25 320 GLU B O 1
ATOM 5023 N N . TYR B 1 321 ? 4.383 -14.055 9.039 1 93.38 321 TYR B N 1
ATOM 5024 C CA . TYR B 1 321 ? 3.387 -14.766 9.836 1 93.38 321 TYR B CA 1
ATOM 5025 C C . TYR B 1 321 ? 3.67 -16.266 9.859 1 93.38 321 TYR B C 1
ATOM 5027 O O . TYR B 1 321 ? 4.039 -16.844 8.844 1 93.38 321 TYR B O 1
ATOM 5035 N N . THR B 1 322 ? 3.543 -16.828 11.016 1 94.25 322 THR B N 1
ATOM 5036 C CA . THR B 1 322 ? 3.551 -18.281 11.18 1 94.25 322 THR B CA 1
ATOM 5037 C C . THR B 1 322 ? 2.285 -18.766 11.891 1 94.25 322 THR B C 1
ATOM 5039 O O . THR B 1 322 ? 1.896 -18.203 12.914 1 94.25 322 THR B O 1
ATOM 5042 N N . ILE B 1 323 ? 1.622 -19.703 11.305 1 93.56 323 ILE B N 1
ATOM 5043 C CA . ILE B 1 323 ? 0.38 -20.203 11.883 1 93.56 323 ILE B CA 1
ATOM 5044 C C . ILE B 1 323 ? 0.506 -21.703 12.148 1 93.56 323 ILE B C 1
ATOM 5046 O O . ILE B 1 323 ? 1.069 -22.438 11.336 1 93.56 323 ILE B O 1
ATOM 5050 N N . ALA B 1 324 ? 0 -22.094 13.32 1 89.31 324 ALA B N 1
ATOM 5051 C CA . ALA B 1 324 ? -0.049 -23.5 13.672 1 89.31 324 ALA B CA 1
ATOM 5052 C C . ALA B 1 324 ? -1.278 -24.172 13.07 1 89.31 324 ALA B C 1
ATOM 5054 O O . ALA B 1 324 ? -2.381 -23.625 13.117 1 89.31 324 ALA B O 1
ATOM 5055 N N . ASP B 1 325 ? -1.016 -25.203 12.414 1 79.56 325 ASP B N 1
ATOM 5056 C CA . ASP B 1 325 ? -2.105 -25.938 11.781 1 79.56 325 ASP B CA 1
ATOM 5057 C C . ASP B 1 325 ? -2.84 -26.812 12.805 1 79.56 325 ASP B C 1
ATOM 5059 O O . ASP B 1 325 ? -2.23 -27.328 13.742 1 79.56 325 ASP B O 1
ATOM 5063 N N . SER B 1 326 ? -4.051 -26.422 13.25 1 59.81 326 SER B N 1
ATOM 5064 C CA . SER B 1 326 ? -4.754 -27.266 14.227 1 59.81 326 SER B CA 1
ATOM 5065 C C . SER B 1 326 ? -4.559 -28.75 13.922 1 59.81 326 SER B C 1
ATOM 5067 O O . SER B 1 326 ? -4.605 -29.156 12.766 1 59.81 326 SER B O 1
ATOM 5069 N N . ALA B 1 327 ? -3.824 -29.594 14.836 1 47.72 327 ALA B N 1
ATOM 5070 C CA . ALA B 1 327 ? -3.797 -31.047 14.812 1 47.72 327 ALA B CA 1
ATOM 5071 C C . ALA B 1 327 ? -5.16 -31.625 14.438 1 47.72 327 ALA B C 1
ATOM 5073 O O . ALA B 1 327 ? -6.195 -31.031 14.75 1 47.72 327 ALA B O 1
ATOM 5074 N N . THR B 1 328 ? -5.25 -32.5 13.391 1 38.56 328 THR B N 1
ATOM 5075 C CA . THR B 1 328 ? -6.387 -33.406 13.391 1 38.56 328 THR B CA 1
ATOM 5076 C C . THR B 1 328 ? -6.738 -33.844 14.812 1 38.56 328 THR B C 1
ATOM 5078 O O . THR B 1 328 ? -5.863 -34.25 15.578 1 38.56 328 THR B O 1
ATOM 5081 N N . ALA B 1 329 ? -7.871 -33.469 15.43 1 33.69 329 ALA B N 1
ATOM 5082 C CA . ALA B 1 329 ? -8.453 -34.375 16.422 1 33.69 329 ALA B CA 1
ATOM 5083 C C . ALA B 1 329 ? -8.352 -35.812 15.984 1 33.69 329 ALA B C 1
ATOM 5085 O O . ALA B 1 329 ? -8.977 -36.219 15 1 33.69 329 ALA B O 1
ATOM 5086 N N . ALA B 1 330 ? -7.145 -36.469 15.906 1 24.98 330 ALA B N 1
ATOM 5087 C CA . ALA B 1 330 ? -7.121 -37.938 15.758 1 24.98 330 ALA B CA 1
ATOM 5088 C C . ALA B 1 330 ? -8.461 -38.531 16.141 1 24.98 330 ALA B C 1
ATOM 5090 O O . ALA B 1 330 ? -9.219 -37.938 16.922 1 24.98 330 ALA B O 1
ATOM 5091 N N . SER B 1 331 ? -8.414 -39.656 16.703 1 19.61 331 SER B N 1
ATOM 5092 C CA . SER B 1 331 ? -9.445 -40.562 17.219 1 19.61 331 SER B CA 1
ATOM 5093 C C . SER B 1 331 ? -10.32 -39.844 18.25 1 19.61 331 SER B C 1
ATOM 5095 O O . SER B 1 331 ? -9.812 -39.188 19.156 1 19.61 331 SER B O 1
#

Foldseek 3Di:
DDPPPPPPPPPPPPPPPPPPPPDPPDQFFEEEEEFDQDPDNQKTKDFCLVQVLLVVLRYFYFYDYLADDLVRLVQVLLAGLEYEYEDDDDDQGPSLLSNVVVLVVCVVVVFFYAYEYEQVGQLSVLCSLLVHNVQKDFFFQQAQFFDAWAFDPCQCVDPLCVCQQVAWQPDPVPHDIHGLNCLNHPPRQFHAHGGMAGAPVSQVVRPSNVQFKDQGTWDHGPVRGIGRAKIQTPPPRNYIYGSTDLSCLDFQQAADPVRHGPGNHHNDSNNVNNSNSNSNSSSVSSSPGPRHDPDPVVVVCRTPVVFDWDCVPPNVGNIMTMDGNPPPPDD/DDDPPPPPPPPPPPPPPPPPPPDPPDQFFEEEEEFDQDPDNQKTKDFCLVQVLLVVLRYFYFYDYLADDLVRLVQVLLAGLEYEYEDDDHDQGPSLLSNVVVLVVCVVVVFFYAYEYEQVGQLSVLCSLLVHNVQKDFFFQQAQFFDAWAFDPCQCVDPLCVCQQVAWQPDPVPHDIHGLNCLNHPPRQFHAHGGMAGAPVSQVVRPSNVQFKDQGTWDHGPVRGIGRAKIQTPPPRNYIYGSTDLSCLDFQQAADPVRHGPGNHHNDSNNVNNSNSNSNSSSVSSSPGPRHDPDPVVVVCRTPVVFDWDCVPPNVGNIMTMDGNPPPPDD

Organism: Prymnesium parvum (NCBI:txid97485)

Radius of gyration: 27.21 Å; Cα contacts (8 Å, |Δi|>4): 1495; chains: 2; bounding box: 126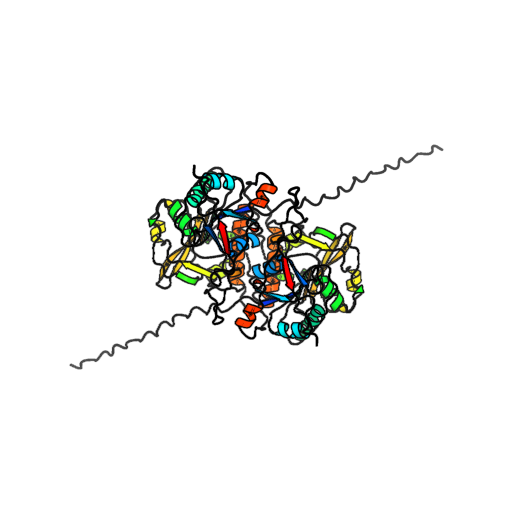×84×91 Å

Solvent-accessible surface area (backbone atoms only — not comparable to full-atom values): 34151 Å² total; per-residue (Å²): 133,86,81,79,78,76,77,77,75,73,73,71,69,72,75,76,73,66,73,69,69,76,72,53,66,50,74,39,39,39,30,34,36,37,34,30,68,36,97,47,94,53,25,19,26,42,54,40,31,58,55,51,36,42,24,66,39,15,33,42,47,25,71,32,54,33,78,37,46,66,66,56,46,55,60,46,55,55,31,30,10,25,34,38,30,49,52,67,85,63,73,80,37,68,32,56,56,48,49,49,53,52,35,52,54,28,48,77,70,73,41,56,44,33,37,39,15,27,31,39,18,21,48,39,50,51,23,60,57,49,71,34,73,77,53,52,44,74,82,43,61,31,55,61,36,40,38,39,44,45,66,39,92,49,32,84,73,31,80,89,48,61,58,28,71,59,31,62,40,55,37,40,86,89,47,82,83,38,27,37,42,49,32,44,52,72,32,50,52,37,30,23,70,38,41,65,43,31,31,60,65,52,44,67,70,30,65,49,34,57,67,41,38,40,62,29,20,31,42,59,27,79,82,63,52,56,29,52,35,30,37,36,31,42,95,77,42,54,36,38,28,23,45,30,43,59,38,42,33,42,54,49,77,26,54,36,94,88,53,42,62,61,56,44,44,35,20,44,44,58,20,24,42,44,29,50,49,53,30,28,46,54,45,19,55,17,57,67,20,83,44,49,54,97,38,56,67,61,43,60,71,48,28,48,82,77,52,65,73,41,54,84,57,50,48,84,29,56,32,27,36,69,45,74,51,77,73,73,83,75,128,132,86,80,78,79,76,77,77,75,74,76,74,69,73,76,77,73,67,73,70,70,76,72,52,66,48,74,39,39,38,30,33,35,36,33,28,67,34,97,47,94,52,25,19,27,42,53,41,33,58,56,50,36,43,24,67,40,15,34,42,48,25,71,32,56,32,78,36,46,67,68,55,46,56,61,46,55,55,30,27,11,27,35,39,30,49,53,66,85,63,75,77,36,69,31,58,55,48,49,49,52,52,35,49,54,27,48,79,69,72,40,55,46,34,37,40,14,26,31,39,19,21,49,40,51,51,23,59,58,48,71,34,75,77,54,52,44,73,82,44,61,32,54,62,37,40,38,39,45,44,66,39,91,49,32,85,74,31,79,90,47,62,57,28,72,57,31,64,40,55,35,38,86,89,47,81,81,38,27,36,42,50,31,43,51,72,32,49,52,38,31,24,70,37,42,64,43,31,31,60,65,51,42,66,69,31,66,50,33,58,68,41,38,41,64,29,22,31,43,59,27,80,83,63,53,55,29,51,35,30,38,35,32,42,95,77,43,56,37,35,28,23,44,29,42,59,40,39,33,41,53,49,77,26,56,36,95,87,54,43,62,60,56,43,43,36,21,44,45,59,20,23,42,45,29,50,48,54,29,28,46,53,46,20,55,18,58,67,20,82,44,48,53,97,37,56,66,60,42,60,69,46,28,48,80,77,53,67,72,42,53,85,57,50,49,84,30,60,33,27,37,68,45,75,52,78,71,76,81,66,131

pLDDT: mean 88.82, std 18.49, range [19.22, 98.94]

InterPro domains:
  IPR015527 Peptidase C26, gamma-glutamyl hydrolase [PS51275] (20-325)
  IPR015527 Peptidase C26, gamma-glutamyl hydrolase [PTHR11315] (29-322)
  IPR017926 Glutamine amidotransferase [PF00117] (59-255)
  IPR029062 Class I glutamine amidotransferase-like [G3DSA:3.40.50.880] (27-323)
  IPR029062 Class I glutamine amidotransferase-like [SSF52317] (44-312)